Protein AF-0000000087154042 (afdb_homodimer)

pLDDT: mean 83.07, std 17.52, range [27.67, 98.69]

Sequence (482 aa):
MQEIETSDQTDLKTAEAASIRAGNRALSVMERIRNFILDGTVSAGERMNEVRLSKTLDVSRTPVRAALQALAGEGLLDYAPNRGFTVREFPLNVIVDAYEIRASLEGLAARFAAERGLSDSEREVIEKSLVAGDELLSRGEFADGDLLIYRGINGDFHDTLLAAARNRMLSEMIRICHHVPMSSSRNIVAFEHRDVRRRHDDHHRIYEAIMAREPWRAEAIMREHVSGVRASLLKSLKGRVMQEIETSDQTDLKTAEAASIRAGNRALSVMERIRNFILDGTVSAGERMNEVRLSKTLDVSRTPVRAALQALAGEGLLDYAPNRGFTVREFPLNVIVDAYEIRASLEGLAARFAAERGLSDSEREVIEKSLVAGDELLSRGEFADGDLLIYRGINGDFHDTLLAAARNRMLSEMIRICHHVPMSSSRNIVAFEHRDVRRRHDDHHRIYEAIMAREPWRAEAIMREHVSGVRASLLKSLKGRV

Foldseek 3Di:
DPPPPPPVVVVVVVVVVCCVVCVCPPPQLLRVVLCCQQQCVPPAFHADDLVVSCVVSVHDSVSNLVSQVVLVVLVQWDQDDPRGTGGHDDDLVRLLVLLLVLLQLLLLLLLLLLQQDADPVLVVQQVVLLVVLCVLLVVVFHDVCSLVVNLVSQCSNSVSSNVSSVDPVSVVSSVSSCSPRPRNSSNPDPDGSVLSVVLSVLSVQLVVCSVVSPSNSNSVSSSVSSVSSSVVVVVVVVVVD/DPPPPPPVVVVVVVVVVVCVVCVCPPPQLLRVVLCCQQQCVPPAFHADDLVVSCVVSVHDSVSNLVSQVVLVVLVQWDQDDPRGTGGHDDDLVRLLVLLLVLLQLLLLLLLLLLQQDADPVLVVQQVVLLVVLCVLLVVVFHDVCSLVVNLVSQCSNSVSSNVSSVDPVSVVSSVSSCSPRNRNSSNPDPDGSVLSVVLSVLSVQLVVCSVVSPSNSNSVSSSVSSVSVSVVVVVVVVVVD

Nearest PDB structures (foldseek):
  6za7-assembly1_A  TM=6.684E-01  e=8.882E-12  Agrobacterium fabrum str. C58
  7xp1-assembly1_A-2  TM=7.144E-01  e=2.246E-09  Pseudomonas aeruginosa PAO1
  7u5q-assembly2_B  TM=7.764E-01  e=9.062E-09  Brucella melitensis ATCC 23457
  2hs5-assembly1_A  TM=7.545E-01  e=5.680E-07  Rhodococcus jostii RHA1
  6ep3-assembly1_A  TM=6.222E-01  e=6.530E-07  Listeria monocytogenes EGD-e

InterPro domains:
  IPR000524 Transcription regulator HTH, GntR [PF00392] (28-87)
  IPR000524 Transcription regulator HTH, GntR [PS50949] (23-90)
  IPR000524 Transcription regulator HTH, GntR [SM00345] (29-87)
  IPR000524 Transcription regulator HTH, GntR [cd07377] (29-88)
  IPR008920 Transcription regulator FadR/GntR, C-terminal [G3DSA:1.20.120.530] (96-235)
  IPR008920 Transcription regulator FadR/GntR, C-terminal [SSF48008] (95-236)
  IPR011711 GntR, C-terminal [PF07729] (97-227)
  IPR011711 GntR, C-terminal [SM00895] (97-228)
  IPR036388 Winged helix-like DNA-binding domain superfamily [G3DSA:1.10.10.10] (25-89)
  IPR036390 Winged helix DNA-binding domain superfamily [SSF46785] (23-115)

Radius of gyration: 26.77 Å; Cα contacts (8 Å, |Δi|>4): 578; chains: 2; bounding box: 76×92×62 Å

Structure (mmCIF, N/CA/C/O backbone):
data_AF-0000000087154042-model_v1
#
loop_
_entity.id
_entity.type
_entity.pdbx_description
1 polymer 'HTH-type transcriptional regulator LutR'
#
loop_
_atom_site.group_PDB
_atom_site.id
_atom_site.type_symbol
_atom_site.label_atom_id
_atom_site.label_alt_id
_atom_site.label_comp_id
_atom_site.label_asym_id
_atom_site.label_entity_id
_atom_site.label_seq_id
_atom_site.pdbx_PDB_ins_code
_atom_site.Cartn_x
_atom_site.Cartn_y
_atom_site.Cartn_z
_atom_site.occupancy
_atom_site.B_iso_or_equiv
_atom_site.auth_seq_id
_atom_site.auth_comp_id
_atom_site.auth_asym_id
_atom_site.auth_atom_id
_atom_site.pdbx_PDB_model_num
ATOM 1 N N . MET A 1 1 ? 38.75 49.562 12.086 1 27.89 1 MET A N 1
ATOM 2 C CA . MET A 1 1 ? 38.594 48.719 10.914 1 27.89 1 MET A CA 1
ATOM 3 C C . MET A 1 1 ? 37.5 47.688 11.133 1 27.89 1 MET A C 1
ATOM 5 O O . MET A 1 1 ? 37.406 46.719 10.352 1 27.89 1 MET A O 1
ATOM 9 N N . GLN A 1 2 ? 36.781 47.656 12.234 1 31.56 2 GLN A N 1
ATOM 10 C CA . GLN A 1 2 ? 35.969 46.625 12.898 1 31.56 2 GLN A CA 1
ATOM 11 C C . GLN A 1 2 ? 34.562 46.531 12.312 1 31.56 2 GLN A C 1
ATOM 13 O O . GLN A 1 2 ? 33.812 45.625 12.648 1 31.56 2 GLN A O 1
ATOM 18 N N . GLU A 1 3 ? 34.062 47.562 11.68 1 33.47 3 GLU A N 1
ATOM 19 C CA . GLU A 1 3 ? 32.625 47.75 11.562 1 33.47 3 GLU A CA 1
ATOM 20 C C . GLU A 1 3 ? 32.062 46.969 10.359 1 33.47 3 GLU A C 1
ATOM 22 O O . GLU A 1 3 ? 30.875 47.094 10.055 1 33.47 3 GLU A O 1
ATOM 27 N N . ILE A 1 4 ? 32.969 46.469 9.422 1 43.5 4 ILE A N 1
ATOM 28 C CA . ILE A 1 4 ? 32.406 46.062 8.133 1 43.5 4 ILE A CA 1
ATOM 29 C C . ILE A 1 4 ? 31.75 44.719 8.258 1 43.5 4 ILE A C 1
ATOM 31 O O . ILE A 1 4 ? 31.094 44.25 7.312 1 43.5 4 ILE A O 1
ATOM 35 N N . GLU A 1 5 ? 32.062 43.969 9.312 1 44.28 5 GLU A N 1
ATOM 36 C CA . GLU A 1 5 ? 31.688 42.562 9.258 1 44.28 5 GLU A CA 1
ATOM 37 C C . GLU A 1 5 ? 30.203 42.375 9.555 1 44.28 5 GLU A C 1
ATOM 39 O O . GLU A 1 5 ? 29.641 41.312 9.266 1 44.28 5 GLU A O 1
ATOM 44 N N . THR A 1 6 ? 29.5 43.406 10.156 1 48.31 6 THR A N 1
ATOM 45 C CA . THR A 1 6 ? 28.172 43.125 10.672 1 48.31 6 THR A CA 1
ATOM 46 C C . THR A 1 6 ? 27.125 43.219 9.562 1 48.31 6 THR A C 1
ATOM 48 O O . THR A 1 6 ? 26.062 42.594 9.656 1 48.31 6 THR A O 1
ATOM 51 N N . SER A 1 7 ? 27.484 43.906 8.406 1 53.09 7 SER A N 1
ATOM 52 C CA . SER A 1 7 ? 26.422 44.188 7.453 1 53.09 7 SER A CA 1
ATOM 53 C C . SER A 1 7 ? 26.156 43 6.527 1 53.09 7 SER A C 1
ATOM 55 O O . SER A 1 7 ? 25.016 42.781 6.117 1 53.09 7 SER A O 1
ATOM 57 N N . ASP A 1 8 ? 27.234 42.156 6.301 1 51.88 8 ASP A N 1
ATOM 58 C CA . ASP A 1 8 ? 27.078 41.062 5.332 1 51.88 8 ASP A CA 1
ATOM 59 C C . ASP A 1 8 ? 26.281 39.906 5.926 1 51.88 8 ASP A C 1
ATOM 61 O O . ASP A 1 8 ? 25.516 39.25 5.215 1 51.88 8 ASP A O 1
ATOM 65 N N . GLN A 1 9 ? 26.312 39.781 7.273 1 50.25 9 GLN A N 1
ATOM 66 C CA . GLN A 1 9 ? 25.547 38.688 7.844 1 50.25 9 GLN A CA 1
ATOM 67 C C . GLN A 1 9 ? 24.047 38.969 7.844 1 50.25 9 GLN A C 1
ATOM 69 O O . GLN A 1 9 ? 23.234 38.062 7.812 1 50.25 9 GLN A O 1
ATOM 74 N N . THR A 1 10 ? 23.703 40.281 7.91 1 50.56 10 THR A N 1
ATOM 75 C CA . THR A 1 10 ? 22.281 40.594 7.902 1 50.56 10 THR A CA 1
ATOM 76 C C . THR A 1 10 ? 21.688 40.375 6.516 1 50.56 10 THR A C 1
ATOM 78 O O . THR A 1 10 ? 20.578 39.875 6.387 1 50.56 10 THR A O 1
ATOM 81 N N . ASP A 1 11 ? 22.438 40.688 5.457 1 51.62 11 ASP A N 1
ATOM 82 C CA . ASP A 1 11 ? 21.906 40.5 4.113 1 51.62 11 ASP A CA 1
ATOM 83 C C . ASP A 1 11 ? 21.812 39 3.775 1 51.62 11 ASP A C 1
ATOM 85 O O . ASP A 1 11 ? 20.875 38.594 3.074 1 51.62 11 ASP A O 1
ATOM 89 N N . LEU A 1 12 ? 22.703 38.219 4.254 1 49 12 LEU A N 1
ATOM 90 C CA . LEU A 1 12 ? 22.578 36.781 4.012 1 49 12 LEU A CA 1
ATOM 91 C C . LEU A 1 12 ? 21.422 36.219 4.801 1 49 12 LEU A C 1
ATOM 93 O O . LEU A 1 12 ? 20.719 35.312 4.312 1 49 12 LEU A O 1
ATOM 97 N N . LYS A 1 13 ? 21.25 36.656 6.039 1 48.69 13 LYS A N 1
ATOM 98 C CA . LYS A 1 13 ? 20.109 36.125 6.766 1 48.69 13 LYS A CA 1
ATOM 99 C C . LYS A 1 13 ? 18.797 36.531 6.098 1 48.69 13 LYS A C 1
ATOM 101 O O . LYS A 1 13 ? 17.828 35.781 6.09 1 48.69 13 LYS A O 1
ATOM 106 N N . THR A 1 14 ? 18.766 37.719 5.547 1 48.56 14 THR A N 1
ATOM 107 C CA . THR A 1 14 ? 17.562 38.094 4.797 1 48.56 14 THR A CA 1
ATOM 108 C C . THR A 1 14 ? 17.5 37.344 3.471 1 48.56 14 THR A C 1
ATOM 110 O O . THR A 1 14 ? 16.422 36.938 3.037 1 48.56 14 THR A O 1
ATOM 113 N N . ALA A 1 15 ? 18.641 37.094 2.893 1 52.19 15 ALA A N 1
ATOM 114 C CA . ALA A 1 15 ? 18.594 36.281 1.681 1 52.19 15 ALA A CA 1
ATOM 115 C C . ALA A 1 15 ? 18.281 34.844 2.008 1 52.19 15 ALA A C 1
ATOM 117 O O . ALA A 1 15 ? 17.562 34.156 1.255 1 52.19 15 ALA A O 1
ATOM 118 N N . GLU A 1 16 ? 18.875 34.219 3.008 1 43.19 16 GLU A N 1
ATOM 119 C CA . GLU A 1 16 ? 18.5 32.875 3.451 1 43.19 16 GLU A CA 1
ATOM 120 C C . GLU A 1 16 ? 17.062 32.812 3.939 1 43.19 16 GLU A C 1
ATOM 122 O O . GLU A 1 16 ? 16.328 31.875 3.66 1 43.19 16 GLU A O 1
ATOM 127 N N . ALA A 1 17 ? 16.578 33.781 4.742 1 44.16 17 ALA A N 1
ATOM 128 C CA . ALA A 1 17 ? 15.156 33.875 5.066 1 44.16 17 ALA A CA 1
ATOM 129 C C . ALA A 1 17 ? 14.32 34.125 3.812 1 44.16 17 ALA A C 1
ATOM 131 O O . ALA A 1 17 ? 13.211 33.594 3.688 1 44.16 17 ALA A O 1
ATOM 132 N N . ALA A 1 18 ? 14.742 34.906 2.961 1 44.78 18 ALA A N 1
ATOM 133 C CA . ALA A 1 18 ? 14.078 35.062 1.668 1 44.78 18 ALA A CA 1
ATOM 134 C C . ALA A 1 18 ? 14.211 33.812 0.831 1 44.78 18 ALA A C 1
ATOM 136 O O . ALA A 1 18 ? 13.281 33.438 0.111 1 44.78 18 ALA A O 1
ATOM 137 N N . SER A 1 19 ? 15.328 33.062 0.816 1 42.69 19 SER A N 1
ATOM 138 C CA . SER A 1 19 ? 15.461 31.75 0.172 1 42.69 19 SER A CA 1
ATOM 139 C C . SER A 1 19 ? 14.664 30.688 0.91 1 42.69 19 SER A C 1
ATOM 141 O O . SER A 1 19 ? 14.086 29.797 0.285 1 42.69 19 SER A O 1
ATOM 143 N N . ILE A 1 20 ? 14.703 30.547 2.236 1 38.88 20 ILE A N 1
ATOM 144 C CA . ILE A 1 20 ? 13.797 29.703 3.002 1 38.88 20 ILE A CA 1
ATOM 145 C C . ILE A 1 20 ? 12.352 30.172 2.791 1 38.88 20 ILE A C 1
ATOM 147 O O . ILE A 1 20 ? 11.453 29.344 2.602 1 38.88 20 ILE A O 1
ATOM 151 N N . ARG A 1 21 ? 11.984 31.422 2.994 1 38.62 21 ARG A N 1
ATOM 152 C CA . ARG A 1 21 ? 10.695 31.938 2.555 1 38.62 21 ARG A CA 1
ATOM 153 C C . ARG A 1 21 ? 10.508 31.734 1.054 1 38.62 21 ARG A C 1
ATOM 155 O O . ARG A 1 21 ? 9.391 31.531 0.582 1 38.62 21 ARG A O 1
ATOM 162 N N . ALA A 1 22 ? 11.422 32.062 0.201 1 39.22 22 ALA A N 1
ATOM 163 C CA . ALA A 1 22 ? 11.406 31.812 -1.235 1 39.22 22 ALA A CA 1
ATOM 164 C C . ALA A 1 22 ? 11.516 30.312 -1.522 1 39.22 22 ALA A C 1
ATOM 166 O O . ALA A 1 22 ? 10.953 29.828 -2.504 1 39.22 22 ALA A O 1
ATOM 167 N N . GLY A 1 23 ? 12.344 29.562 -0.957 1 36.25 23 GLY A N 1
ATOM 168 C CA . GLY A 1 23 ? 12.336 28.109 -0.933 1 36.25 23 GLY A CA 1
ATOM 169 C C . GLY A 1 23 ? 11.031 27.531 -0.427 1 36.25 23 GLY A C 1
ATOM 170 O O . GLY A 1 23 ? 10.891 26.312 -0.297 1 36.25 23 GLY A O 1
ATOM 171 N N . ASN A 1 24 ? 10.422 28.031 0.708 1 40.06 24 ASN A N 1
ATOM 172 C CA . ASN A 1 24 ? 8.984 27.812 0.82 1 40.06 24 ASN A CA 1
ATOM 173 C C . ASN A 1 24 ? 8.297 27.906 -0.538 1 40.06 24 ASN A C 1
ATOM 175 O O . ASN A 1 24 ? 7.863 29 -0.943 1 40.06 24 ASN A O 1
ATOM 179 N N . ARG A 1 25 ? 9.031 27.703 -1.529 1 42.47 25 ARG A N 1
ATOM 180 C CA . ARG A 1 25 ? 8.586 27.594 -2.914 1 42.47 25 ARG A CA 1
ATOM 181 C C . ARG A 1 25 ? 7.07 27.453 -2.994 1 42.47 25 ARG A C 1
ATOM 183 O O . ARG A 1 25 ? 6.461 26.719 -2.213 1 42.47 25 ARG A O 1
ATOM 190 N N . ALA A 1 26 ? 6.367 28.375 -3.539 1 46.97 26 ALA A N 1
ATOM 191 C CA . ALA A 1 26 ? 4.98 28.5 -3.986 1 46.97 26 ALA A CA 1
ATOM 192 C C . ALA A 1 26 ? 4.367 27.125 -4.238 1 46.97 26 ALA A C 1
ATOM 194 O O . ALA A 1 26 ? 4.848 26.359 -5.086 1 46.97 26 ALA A O 1
ATOM 195 N N . LEU A 1 27 ? 3.994 26.625 -3.17 1 59.47 27 LEU A N 1
ATOM 196 C CA . LEU A 1 27 ? 3.207 25.438 -3.506 1 59.47 27 LEU A CA 1
ATOM 197 C C . LEU A 1 27 ? 2.557 25.594 -4.879 1 59.47 27 LEU A C 1
ATOM 199 O O . LEU A 1 27 ? 1.996 26.641 -5.188 1 59.47 27 LEU A O 1
ATOM 203 N N . SER A 1 28 ? 2.926 24.688 -5.695 1 81.19 28 SER A N 1
ATOM 204 C CA . SER A 1 28 ? 2.236 24.703 -6.984 1 81.19 28 SER A CA 1
ATOM 205 C C . SER A 1 28 ? 0.737 24.922 -6.805 1 81.19 28 SER A C 1
ATOM 207 O O . SER A 1 28 ? 0.202 24.719 -5.711 1 81.19 28 SER A O 1
ATOM 209 N N . VAL A 1 29 ? 0.235 25.75 -7.57 1 91 29 VAL A N 1
ATOM 210 C CA . VAL A 1 29 ? -1.212 25.922 -7.621 1 91 29 VAL A CA 1
ATOM 211 C C . VAL A 1 29 ? -1.905 24.609 -7.258 1 91 29 VAL A C 1
ATOM 213 O O . VAL A 1 29 ? -2.855 24.594 -6.473 1 91 29 VAL A O 1
ATOM 216 N N . MET A 1 30 ? -1.257 23.547 -7.676 1 89.12 30 MET A N 1
ATOM 217 C CA . MET A 1 30 ? -1.834 22.234 -7.41 1 89.12 30 MET A CA 1
ATOM 218 C C . MET A 1 30 ? -1.773 21.906 -5.926 1 89.12 30 MET A C 1
ATOM 220 O O . MET A 1 30 ? -2.76 21.438 -5.348 1 89.12 30 MET A O 1
ATOM 224 N N . GLU A 1 31 ? -0.696 22.219 -5.375 1 83.06 31 GLU A N 1
ATOM 225 C CA . GLU A 1 31 ? -0.522 21.891 -3.963 1 83.06 31 GLU A CA 1
ATOM 226 C C . GLU A 1 31 ? -1.425 22.734 -3.08 1 83.06 31 GLU A C 1
ATOM 228 O O . GLU A 1 31 ? -1.959 22.266 -2.078 1 83.06 31 GLU A O 1
ATOM 233 N N . ARG A 1 32 ? -1.558 23.922 -3.395 1 85.56 32 ARG A N 1
ATOM 234 C CA . ARG A 1 32 ? -2.426 24.797 -2.619 1 85.56 32 ARG A CA 1
ATOM 235 C C . ARG A 1 32 ? -3.879 24.328 -2.695 1 85.56 32 ARG A C 1
ATOM 237 O O . ARG A 1 32 ? -4.566 24.266 -1.674 1 85.56 32 ARG A O 1
ATOM 244 N N . ILE A 1 33 ? -4.359 24 -3.877 1 89.31 33 ILE A N 1
ATOM 245 C CA . ILE A 1 33 ? -5.727 23.531 -4.047 1 89.31 33 ILE A CA 1
ATOM 246 C C . ILE A 1 33 ? -5.906 22.203 -3.32 1 89.31 33 ILE A C 1
ATOM 248 O O . ILE A 1 33 ? -6.93 21.969 -2.67 1 89.31 33 ILE A O 1
ATOM 252 N N . ARG A 1 34 ? -4.887 21.391 -3.416 1 82.75 34 ARG A N 1
ATOM 253 C CA . ARG A 1 34 ? -4.91 20.125 -2.682 1 82.75 34 ARG A CA 1
ATOM 254 C C . ARG A 1 34 ? -5.121 20.375 -1.191 1 82.75 34 ARG A C 1
ATOM 256 O O . ARG A 1 34 ? -5.945 19.703 -0.562 1 82.75 34 ARG A O 1
ATOM 263 N N . ASN A 1 35 ? -4.438 21.312 -0.698 1 76.62 35 ASN A N 1
ATOM 264 C CA . ASN A 1 35 ? -4.523 21.609 0.728 1 76.62 35 ASN A CA 1
ATOM 265 C C . ASN A 1 35 ? -5.906 22.125 1.111 1 76.62 35 ASN A C 1
ATOM 267 O O . ASN A 1 35 ? -6.422 21.797 2.182 1 76.62 35 ASN A O 1
ATOM 271 N N . PHE A 1 36 ? -6.527 22.906 0.234 1 79.38 36 PHE A N 1
ATOM 272 C CA . PHE A 1 36 ? -7.883 23.375 0.485 1 79.38 36 PHE A CA 1
ATOM 273 C C . PHE A 1 36 ? -8.844 22.203 0.647 1 79.38 36 PHE A C 1
ATOM 275 O O . PHE A 1 36 ? -9.75 22.25 1.477 1 79.38 36 PHE A O 1
ATOM 282 N N . ILE A 1 37 ? -8.609 21.219 -0.112 1 80.19 37 ILE A N 1
ATOM 283 C CA . ILE A 1 37 ? -9.484 20.047 -0.12 1 80.19 37 ILE A CA 1
ATOM 284 C C . ILE A 1 37 ? -9.211 19.188 1.109 1 80.19 37 ILE A C 1
ATOM 286 O O . ILE A 1 37 ? -10.133 18.828 1.845 1 80.19 37 ILE A O 1
ATOM 290 N N . LEU A 1 38 ? -7.945 18.938 1.337 1 73.62 38 LEU A N 1
ATOM 291 C CA . LEU A 1 38 ? -7.547 17.984 2.357 1 73.62 38 LEU A CA 1
ATOM 292 C C . LEU A 1 38 ? -7.785 18.547 3.756 1 73.62 38 LEU A C 1
ATOM 294 O O . LEU A 1 38 ? -8.047 17.781 4.695 1 73.62 38 LEU A O 1
ATOM 298 N N . ASP A 1 39 ? -7.719 19.859 3.863 1 67.62 39 ASP A N 1
ATOM 299 C CA . ASP A 1 39 ? -7.902 20.453 5.184 1 67.62 39 ASP A CA 1
ATOM 300 C C . ASP A 1 39 ? -9.359 20.812 5.422 1 67.62 39 ASP A C 1
ATOM 302 O O . ASP A 1 39 ? -9.711 21.344 6.48 1 67.62 39 ASP A O 1
ATOM 306 N N . GLY A 1 40 ? -10.172 20.609 4.48 1 71.44 40 GLY A N 1
ATOM 307 C CA . GLY A 1 40 ? -11.602 20.797 4.637 1 71.44 40 GLY A CA 1
ATOM 308 C C . GLY A 1 40 ? -12.055 22.203 4.332 1 71.44 40 GLY A C 1
ATOM 309 O O . GLY A 1 40 ? -13.219 22.547 4.555 1 71.44 40 GLY A O 1
ATOM 310 N N . THR A 1 41 ? -11.156 23.031 3.951 1 74.94 41 THR A N 1
ATOM 311 C CA . THR A 1 41 ? -11.547 24.375 3.539 1 74.94 41 THR A CA 1
ATOM 312 C C . THR A 1 41 ? -12.625 24.328 2.465 1 74.94 41 THR A C 1
ATOM 314 O O . THR A 1 41 ? -13.547 25.141 2.463 1 74.94 41 THR A O 1
ATOM 317 N N . VAL A 1 42 ? -12.484 23.422 1.547 1 81 42 VAL A N 1
ATOM 318 C CA . VAL A 1 42 ? -13.539 23.078 0.605 1 81 42 VAL A CA 1
ATOM 319 C C . VAL A 1 42 ? -14.172 21.734 0.994 1 81 42 VAL A C 1
ATOM 321 O O . VAL A 1 42 ? -13.461 20.75 1.17 1 81 42 VAL A O 1
ATOM 324 N N . SER A 1 43 ? -15.461 21.703 1.127 1 80.44 43 SER A N 1
ATOM 325 C CA . SER A 1 43 ? -16.141 20.531 1.658 1 80.44 43 SER A CA 1
ATOM 326 C C . SER A 1 43 ? -16.297 19.453 0.592 1 80.44 43 SER A C 1
ATOM 328 O O . SER A 1 43 ? -16.312 19.75 -0.604 1 80.44 43 SER A O 1
ATOM 330 N N . ALA A 1 44 ? -16.5 18.266 1.124 1 81.56 44 ALA A N 1
ATOM 331 C CA . ALA A 1 44 ? -16.859 17.172 0.217 1 81.56 44 ALA A CA 1
ATOM 332 C C . ALA A 1 44 ? -18.156 17.484 -0.542 1 81.56 44 ALA A C 1
ATOM 334 O O . ALA A 1 44 ? -19.094 18.031 0.033 1 81.56 44 ALA A O 1
ATOM 335 N N . GLY A 1 45 ? -18.109 17.281 -1.773 1 87.19 45 GLY A N 1
ATOM 336 C CA . GLY A 1 45 ? -19.281 17.531 -2.6 1 87.19 45 GLY A CA 1
ATOM 337 C C . GLY A 1 45 ? -19.344 18.953 -3.129 1 87.19 45 GLY A C 1
ATOM 338 O O . GLY A 1 45 ? -20.188 19.25 -3.979 1 87.19 45 GLY A O 1
ATOM 339 N N . GLU A 1 46 ? -18.469 19.797 -2.668 1 90.38 46 GLU A N 1
ATOM 340 C CA . GLU A 1 46 ? -18.5 21.203 -3.08 1 90.38 46 GLU A CA 1
ATOM 341 C C . GLU A 1 46 ? -17.875 21.375 -4.461 1 90.38 46 GLU A C 1
ATOM 343 O O . GLU A 1 46 ? -16.859 20.75 -4.777 1 90.38 46 GLU A O 1
ATOM 348 N N . ARG A 1 47 ? -18.438 22.266 -5.219 1 94 47 ARG A N 1
ATOM 349 C CA . ARG A 1 47 ? -17.938 22.578 -6.551 1 94 47 ARG A CA 1
ATOM 350 C C . ARG A 1 47 ? -16.688 23.469 -6.465 1 94 47 ARG A C 1
ATOM 352 O O . ARG A 1 47 ? -16.641 24.391 -5.645 1 94 47 ARG A O 1
ATOM 359 N N . MET A 1 48 ? -15.742 23.094 -7.332 1 94.69 48 MET A N 1
ATOM 360 C CA . MET A 1 48 ? -14.531 23.891 -7.453 1 94.69 48 MET A CA 1
ATOM 361 C C . MET A 1 48 ? -14.664 24.922 -8.562 1 94.69 48 MET A C 1
ATOM 363 O O . MET A 1 48 ? -14.484 24.609 -9.742 1 94.69 48 MET A O 1
ATOM 367 N N . ASN A 1 49 ? -14.914 26.141 -8.172 1 93.94 49 ASN A N 1
ATOM 368 C CA . ASN A 1 49 ? -15.102 27.203 -9.148 1 93.94 49 ASN A CA 1
ATOM 369 C C . ASN A 1 49 ? -13.766 27.766 -9.625 1 93.94 49 ASN A C 1
ATOM 371 O O . ASN A 1 49 ? -13.039 28.406 -8.859 1 93.94 49 ASN A O 1
ATOM 375 N N . GLU A 1 50 ? -13.508 27.594 -10.867 1 93.69 50 GLU A N 1
ATOM 376 C CA . GLU A 1 50 ? -12.227 28 -11.438 1 93.69 50 GLU A CA 1
ATOM 377 C C . GLU A 1 50 ? -12 29.5 -11.297 1 93.69 50 GLU A C 1
ATOM 379 O O . GLU A 1 50 ? -10.898 29.938 -10.977 1 93.69 50 GLU A O 1
ATOM 384 N N . VAL A 1 51 ? -13.047 30.281 -11.5 1 93.69 51 VAL A N 1
ATOM 385 C CA . VAL A 1 51 ? -12.961 31.734 -11.445 1 93.69 51 VAL A CA 1
ATOM 386 C C . VAL A 1 51 ? -12.633 32.188 -10.023 1 93.69 51 VAL A C 1
ATOM 388 O O . VAL A 1 51 ? -11.727 32.969 -9.805 1 93.69 51 VAL A O 1
ATOM 391 N N . ARG A 1 52 ? -13.32 31.625 -9.133 1 94.25 52 ARG A N 1
ATOM 392 C CA . ARG A 1 52 ? -13.109 31.969 -7.727 1 94.25 52 ARG A CA 1
ATOM 393 C C . ARG A 1 52 ? -11.703 31.562 -7.281 1 94.25 52 ARG A C 1
ATOM 395 O O . ARG A 1 52 ? -11.031 32.312 -6.582 1 94.25 52 ARG A O 1
ATOM 402 N N . LEU A 1 53 ? -11.281 30.391 -7.652 1 94.81 53 LEU A N 1
ATOM 403 C CA . LEU A 1 53 ? -9.961 29.891 -7.27 1 94.81 53 LEU A CA 1
ATOM 404 C C . LEU A 1 53 ? -8.867 30.75 -7.883 1 94.81 53 LEU A C 1
ATOM 406 O O . LEU A 1 53 ? -7.852 31.031 -7.234 1 94.81 53 LEU A O 1
ATOM 410 N N . SER A 1 54 ? -9.078 31.109 -9.133 1 94.62 54 SER A N 1
ATOM 411 C CA . SER A 1 54 ? -8.125 31.984 -9.805 1 94.62 54 SER A CA 1
ATOM 412 C C . SER A 1 54 ? -7.941 33.281 -9.039 1 94.62 54 SER A C 1
ATOM 414 O O . SER A 1 54 ? -6.816 33.75 -8.852 1 94.62 54 SER A O 1
ATOM 416 N N . LYS A 1 55 ? -8.953 33.875 -8.562 1 94.44 55 LYS A N 1
ATOM 417 C CA . LYS A 1 55 ? -8.93 35.125 -7.805 1 94.44 55 LYS A CA 1
ATOM 418 C C . LYS A 1 55 ? -8.266 34.938 -6.445 1 94.44 55 LYS A C 1
ATOM 420 O O . LYS A 1 55 ? -7.379 35.688 -6.062 1 94.44 55 LYS A O 1
ATOM 425 N N . THR A 1 56 ? -8.672 33.875 -5.84 1 91.81 56 THR A N 1
ATOM 426 C CA . THR A 1 56 ? -8.18 33.594 -4.496 1 91.81 56 THR A CA 1
ATOM 427 C C . THR A 1 56 ? -6.676 33.312 -4.516 1 91.81 56 THR A C 1
ATOM 429 O O . THR A 1 56 ? -5.957 33.719 -3.6 1 91.81 56 THR A O 1
ATOM 432 N N . LEU A 1 57 ? -6.238 32.688 -5.551 1 93 57 LEU A N 1
ATOM 433 C CA . LEU A 1 57 ? -4.844 32.281 -5.613 1 93 57 LEU A CA 1
ATOM 434 C C . LEU A 1 57 ? -4.008 33.25 -6.414 1 93 57 LEU A C 1
ATOM 436 O O . LEU A 1 57 ? -2.789 33.125 -6.52 1 93 57 LEU A O 1
ATOM 440 N N . ASP A 1 58 ? -4.594 34.219 -6.938 1 93.88 58 ASP A N 1
ATOM 441 C CA . ASP A 1 58 ? -3.957 35.281 -7.707 1 93.88 58 ASP A CA 1
ATOM 442 C C . ASP A 1 58 ? -3.145 34.719 -8.867 1 93.88 58 ASP A C 1
ATOM 444 O O . ASP A 1 58 ? -1.959 35 -9.008 1 93.88 58 ASP A O 1
ATOM 448 N N . VAL A 1 59 ? -3.764 33.812 -9.562 1 93.88 59 VAL A N 1
ATOM 449 C CA . VAL A 1 59 ? -3.191 33.219 -10.773 1 93.88 59 VAL A CA 1
ATOM 450 C C . VAL A 1 59 ? -4.246 33.188 -11.875 1 93.88 59 VAL A C 1
ATOM 452 O O . VAL A 1 59 ? -5.43 33.406 -11.617 1 93.88 59 VAL A O 1
ATOM 455 N N . SER A 1 60 ? -3.705 32.906 -13.086 1 93 60 SER A N 1
ATOM 456 C CA . SER A 1 60 ? -4.641 32.781 -14.203 1 93 60 SER A CA 1
ATOM 457 C C . SER A 1 60 ? -5.422 31.484 -14.125 1 93 60 SER A C 1
ATOM 459 O O . SER A 1 60 ? -5.117 30.625 -13.305 1 93 60 SER A O 1
ATOM 461 N N . ARG A 1 61 ? -6.469 31.391 -15.016 1 93.19 61 ARG A N 1
ATOM 462 C CA . ARG A 1 61 ? -7.32 30.203 -15.023 1 93.19 61 ARG A CA 1
ATOM 463 C C . ARG A 1 61 ? -6.578 29 -15.594 1 93.19 61 ARG A C 1
ATOM 465 O O . ARG A 1 61 ? -6.891 27.859 -15.25 1 93.19 61 ARG A O 1
ATOM 472 N N . THR A 1 62 ? -5.629 29.219 -16.312 1 92.94 62 THR A N 1
ATOM 473 C CA . THR A 1 62 ? -4.918 28.141 -16.984 1 92.94 62 THR A CA 1
ATOM 474 C C . THR A 1 62 ? -4.238 27.234 -15.969 1 92.94 62 THR A C 1
ATOM 476 O O . THR A 1 62 ? -4.48 26.016 -15.961 1 92.94 62 THR A O 1
ATOM 479 N N . PRO A 1 63 ? -3.365 27.75 -15.133 1 94.44 63 PRO A N 1
ATOM 480 C CA . PRO A 1 63 ? -2.744 26.875 -14.141 1 94.44 63 PRO A CA 1
ATOM 481 C C . PRO A 1 63 ? -3.758 26.266 -13.172 1 94.44 63 PRO A C 1
ATOM 483 O O . PRO A 1 63 ? -3.549 25.156 -12.672 1 94.44 63 PRO A O 1
ATOM 486 N N . VAL A 1 64 ? -4.855 26.938 -12.906 1 95.19 64 VAL A N 1
ATOM 487 C CA . VAL A 1 64 ? -5.906 26.406 -12.031 1 95.19 64 VAL A CA 1
ATOM 488 C C . VAL A 1 64 ? -6.559 25.188 -12.68 1 95.19 64 VAL A C 1
ATOM 490 O O . VAL A 1 64 ? -6.707 24.141 -12.039 1 95.19 64 VAL A O 1
ATOM 493 N N . ARG A 1 65 ? -6.863 25.328 -13.914 1 92.44 65 ARG A N 1
ATOM 494 C CA . ARG A 1 65 ? -7.492 24.234 -14.641 1 92.44 65 ARG A CA 1
ATOM 495 C C . ARG A 1 65 ? -6.566 23.016 -14.703 1 92.44 65 ARG A C 1
ATOM 497 O O . ARG A 1 65 ? -7.008 21.891 -14.531 1 92.44 65 ARG A O 1
ATOM 504 N N . ALA A 1 66 ? -5.363 23.281 -14.93 1 93.56 66 ALA A N 1
ATOM 505 C CA . ALA A 1 66 ? -4.387 22.203 -14.961 1 93.56 66 ALA A CA 1
ATOM 506 C C . ALA A 1 66 ? -4.312 21.484 -13.617 1 93.56 66 ALA A C 1
ATOM 508 O O . ALA A 1 66 ? -4.266 20.25 -13.562 1 93.56 66 ALA A O 1
ATOM 509 N N . ALA A 1 67 ? -4.305 22.25 -12.609 1 93.81 67 ALA A N 1
ATOM 510 C CA . ALA A 1 67 ? -4.262 21.688 -11.258 1 93.81 67 ALA A CA 1
ATOM 511 C C . ALA A 1 67 ? -5.504 20.859 -10.969 1 93.81 67 ALA A C 1
ATOM 513 O O . ALA A 1 67 ? -5.402 19.75 -10.414 1 93.81 67 ALA A O 1
ATOM 514 N N . LEU A 1 68 ? -6.629 21.391 -11.375 1 94.56 68 LEU A N 1
ATOM 515 C CA . LEU A 1 68 ? -7.891 20.688 -11.125 1 94.56 68 LEU A CA 1
ATOM 516 C C . LEU A 1 68 ? -7.957 19.391 -11.906 1 94.56 68 LEU A C 1
ATOM 518 O O . LEU A 1 68 ? -8.43 18.375 -11.391 1 94.56 68 LEU A O 1
ATOM 522 N N . GLN A 1 69 ? -7.441 19.375 -13.031 1 91.94 69 GLN A N 1
ATOM 523 C CA . GLN A 1 69 ? -7.398 18.172 -13.852 1 91.94 69 GLN A CA 1
ATOM 524 C C . GLN A 1 69 ? -6.484 17.109 -13.234 1 91.94 69 GLN A C 1
ATOM 526 O O . GLN A 1 69 ? -6.832 15.938 -13.18 1 91.94 69 GLN A O 1
ATOM 531 N N . ALA A 1 70 ? -5.41 17.594 -12.789 1 88.06 70 ALA A N 1
ATOM 532 C CA . ALA A 1 70 ? -4.461 16.688 -12.156 1 88.06 70 ALA A CA 1
ATOM 533 C C . ALA A 1 70 ? -5.051 16.078 -10.891 1 88.06 70 ALA A C 1
ATOM 535 O O . ALA A 1 70 ? -4.93 14.867 -10.664 1 88.06 70 ALA A O 1
ATOM 536 N N . LEU A 1 71 ? -5.68 16.875 -10.148 1 87.88 71 LEU A N 1
ATOM 537 C CA . LEU A 1 71 ? -6.27 16.406 -8.891 1 87.88 71 LEU A CA 1
ATOM 538 C C . LEU A 1 71 ? -7.434 15.461 -9.156 1 87.88 71 LEU A C 1
ATOM 540 O O . LEU A 1 71 ? -7.688 14.547 -8.367 1 87.88 71 LEU A O 1
ATOM 544 N N . ALA A 1 72 ? -8.125 15.648 -10.281 1 88.38 72 ALA A N 1
ATOM 545 C CA . ALA A 1 72 ? -9.164 14.711 -10.703 1 88.38 72 ALA A CA 1
ATOM 546 C C . ALA A 1 72 ? -8.555 13.359 -11.07 1 88.38 72 ALA A C 1
ATOM 548 O O . ALA A 1 72 ? -9.094 12.312 -10.711 1 88.38 72 ALA A O 1
ATOM 549 N N . GLY A 1 73 ? -7.457 13.445 -11.695 1 80.56 73 GLY A N 1
ATOM 550 C CA . GLY A 1 73 ? -6.742 12.227 -12.031 1 80.56 73 GLY A CA 1
ATOM 551 C C . GLY A 1 73 ? -6.297 11.438 -10.812 1 80.56 73 GLY A C 1
ATOM 552 O O . GLY A 1 73 ? -6.215 10.211 -10.859 1 80.56 73 GLY A O 1
ATOM 553 N N . GLU A 1 74 ? -6.105 12.18 -9.797 1 75.38 74 GLU A N 1
ATOM 554 C CA . GLU A 1 74 ? -5.66 11.555 -8.562 1 75.38 74 GLU A CA 1
ATOM 555 C C . GLU A 1 74 ? -6.84 11.031 -7.746 1 75.38 74 GLU A C 1
ATOM 557 O O . GLU A 1 74 ? -6.652 10.352 -6.738 1 75.38 74 GLU A O 1
ATOM 562 N N . GLY A 1 75 ? -8.023 11.469 -8.172 1 79.62 75 GLY A N 1
ATOM 563 C CA . GLY A 1 75 ? -9.211 10.938 -7.512 1 79.62 75 GLY A CA 1
ATOM 564 C C . GLY A 1 75 ? -9.734 11.852 -6.418 1 79.62 75 GLY A C 1
ATOM 565 O O . GLY A 1 75 ? -10.656 11.484 -5.684 1 79.62 75 GLY A O 1
ATOM 566 N N . LEU A 1 76 ? -9.219 13.031 -6.246 1 82.5 76 LEU A N 1
ATOM 567 C CA . LEU A 1 76 ? -9.672 13.969 -5.227 1 82.5 76 LEU A CA 1
ATOM 568 C C . LEU A 1 76 ? -10.898 14.742 -5.703 1 82.5 76 LEU A C 1
ATOM 570 O O . LEU A 1 76 ? -11.695 15.211 -4.891 1 82.5 76 LEU A O 1
ATOM 574 N N . LEU A 1 77 ? -10.977 14.828 -7.074 1 89.25 77 LEU A N 1
ATOM 575 C CA . LEU A 1 77 ? -12.078 15.562 -7.684 1 89.25 77 LEU A CA 1
ATOM 576 C C . LEU A 1 77 ? -12.828 14.688 -8.68 1 89.25 77 LEU A C 1
ATOM 578 O O . LEU A 1 77 ? -12.242 13.773 -9.273 1 89.25 77 LEU A O 1
ATOM 582 N N . ASP A 1 78 ? -14.078 14.914 -8.75 1 90.19 78 ASP A N 1
ATOM 583 C CA . ASP A 1 78 ? -14.883 14.391 -9.852 1 90.19 78 ASP A CA 1
ATOM 584 C C . ASP A 1 78 ? -15.125 15.461 -10.914 1 90.19 78 ASP A C 1
ATOM 586 O O . ASP A 1 78 ? -15.359 16.625 -10.586 1 90.19 78 ASP A O 1
ATOM 590 N N . TYR A 1 79 ? -14.977 15.008 -12.156 1 93 79 TYR A N 1
ATOM 591 C CA . TYR A 1 79 ? -15.281 15.922 -13.25 1 93 79 TYR A CA 1
ATOM 592 C C . TYR A 1 79 ? -16.562 15.492 -13.969 1 93 79 TYR A C 1
ATOM 594 O O . TYR A 1 79 ? -16.75 14.312 -14.242 1 93 79 TYR A O 1
ATOM 602 N N . ALA A 1 80 ? -17.469 16.281 -14.195 1 92.31 80 ALA A N 1
ATOM 603 C CA . ALA A 1 80 ? -18.641 16.078 -15.039 1 92.31 80 ALA A CA 1
ATOM 604 C C . ALA A 1 80 ? -18.781 17.188 -16.062 1 92.31 80 ALA A C 1
ATOM 606 O O . ALA A 1 80 ? -18.609 18.375 -15.734 1 92.31 80 ALA A O 1
ATOM 607 N N . PRO A 1 81 ? -19.234 16.594 -17.203 1 85.38 81 PRO A N 1
ATOM 608 C CA . PRO A 1 81 ? -19.5 17.625 -18.203 1 85.38 81 PRO A CA 1
ATOM 609 C C . PRO A 1 81 ? -20.578 18.625 -17.766 1 85.38 81 PRO A C 1
ATOM 611 O O . PRO A 1 81 ? -21.547 18.234 -17.109 1 85.38 81 PRO A O 1
ATOM 614 N N . ASN A 1 82 ? -20.359 19.953 -17.797 1 86 82 ASN A N 1
ATOM 615 C CA . ASN A 1 82 ? -21.297 21.031 -17.5 1 86 82 ASN A CA 1
ATOM 616 C C . ASN A 1 82 ? -21.266 21.406 -16.016 1 86 82 ASN A C 1
ATOM 618 O O . ASN A 1 82 ? -21.844 22.422 -15.625 1 86 82 ASN A O 1
ATOM 622 N N . ARG A 1 83 ? -20.875 20.469 -15.172 1 87.62 83 ARG A N 1
ATOM 623 C CA . ARG A 1 83 ? -20.828 20.766 -13.742 1 87.62 83 ARG A CA 1
ATOM 624 C C . ARG A 1 83 ? -19.422 21.156 -13.305 1 87.62 83 ARG A C 1
ATOM 626 O O . ARG A 1 83 ? -19.25 21.812 -12.281 1 87.62 83 ARG A O 1
ATOM 633 N N . GLY A 1 84 ? -18.469 20.672 -14.133 1 93.88 84 GLY A N 1
ATOM 634 C CA . GLY A 1 84 ? -17.078 20.984 -13.781 1 93.88 84 GLY A CA 1
ATOM 635 C C . GLY A 1 84 ? -16.5 20.047 -12.75 1 93.88 84 GLY A C 1
ATOM 636 O O . GLY A 1 84 ? -16.766 18.844 -12.781 1 93.88 84 GLY A O 1
ATOM 637 N N . PHE A 1 85 ? -15.617 20.641 -11.844 1 95.44 85 PHE A N 1
ATOM 638 C CA . PHE A 1 85 ? -14.922 19.844 -10.844 1 95.44 85 PHE A CA 1
ATOM 639 C C . PHE A 1 85 ? -15.617 19.938 -9.492 1 95.44 85 PHE A C 1
ATOM 641 O O . PHE A 1 85 ? -16 21.031 -9.055 1 95.44 85 PHE A O 1
ATOM 648 N N . THR A 1 86 ? -15.859 18.766 -8.828 1 94 86 THR A N 1
ATOM 649 C CA . THR A 1 86 ? -16.422 18.688 -7.488 1 94 86 THR A CA 1
ATOM 650 C C . THR A 1 86 ? -15.547 17.844 -6.574 1 94 86 THR A C 1
ATOM 652 O O . THR A 1 86 ? -15 16.828 -7.004 1 94 86 THR A O 1
ATOM 655 N N . VAL A 1 87 ? -15.43 18.359 -5.348 1 89.5 87 VAL A N 1
ATOM 656 C CA . VAL A 1 87 ? -14.664 17.562 -4.391 1 89.5 87 VAL A CA 1
ATOM 657 C C . VAL A 1 87 ? -15.352 16.219 -4.152 1 89.5 87 VAL A C 1
ATOM 659 O O . VAL A 1 87 ? -16.547 16.188 -3.826 1 89.5 87 VAL A O 1
ATOM 662 N N . ARG A 1 88 ? -14.594 15.172 -4.281 1 86.75 88 ARG A N 1
ATOM 663 C CA . ARG A 1 88 ? -15.148 13.828 -4.141 1 86.75 88 ARG A CA 1
ATOM 664 C C . ARG A 1 88 ? -15.578 13.562 -2.701 1 86.75 88 ARG A C 1
ATOM 666 O O . ARG A 1 88 ? -14.883 13.945 -1.757 1 86.75 88 ARG A O 1
ATOM 673 N N . GLU A 1 89 ? -16.812 12.953 -2.557 1 82.88 89 GLU A N 1
ATOM 674 C CA . GLU A 1 89 ? -17.297 12.492 -1.26 1 82.88 89 GLU A CA 1
ATOM 675 C C . GLU A 1 89 ? -16.859 11.055 -0.991 1 82.88 89 GLU A C 1
ATOM 677 O O . GLU A 1 89 ? -17 10.18 -1.853 1 82.88 89 GLU A O 1
ATOM 682 N N . PHE A 1 90 ? -16.266 10.922 0.151 1 79.12 90 PHE A N 1
ATOM 683 C CA . PHE A 1 90 ? -15.867 9.57 0.538 1 79.12 90 PHE A CA 1
ATOM 684 C C . PHE A 1 90 ? -16.734 9.055 1.682 1 79.12 90 PHE A C 1
ATOM 686 O O . PHE A 1 90 ? -16.922 9.75 2.686 1 79.12 90 PHE A O 1
ATOM 693 N N . PRO A 1 91 ? -17.312 7.926 1.461 1 81.88 91 PRO A N 1
ATOM 694 C CA . PRO A 1 91 ? -18.016 7.305 2.584 1 81.88 91 PRO A CA 1
ATOM 695 C C . PRO A 1 91 ? -17.109 7.035 3.779 1 81.88 91 PRO A C 1
ATOM 697 O O . PRO A 1 91 ? -15.898 6.867 3.613 1 81.88 91 PRO A O 1
ATOM 700 N N . LEU A 1 92 ? -17.688 7.004 4.93 1 81.94 92 LEU A N 1
ATOM 701 C CA . LEU A 1 92 ? -16.938 6.836 6.176 1 81.94 92 LEU A CA 1
ATOM 702 C C . LEU A 1 92 ? -16.125 5.551 6.152 1 81.94 92 LEU A C 1
ATOM 704 O O . LEU A 1 92 ? -14.984 5.527 6.629 1 81.94 92 LEU A O 1
ATOM 708 N N . ASN A 1 93 ? -16.656 4.543 5.582 1 84.69 93 ASN A N 1
ATOM 709 C CA . ASN A 1 93 ? -15.953 3.27 5.551 1 84.69 93 ASN A CA 1
ATOM 710 C C . ASN A 1 93 ? -14.68 3.359 4.711 1 84.69 93 ASN A C 1
ATOM 712 O O . ASN A 1 93 ? -13.68 2.703 5.016 1 84.69 93 ASN A O 1
ATOM 716 N N . VAL A 1 94 ? -14.734 4.188 3.684 1 84.06 94 VAL A N 1
ATOM 717 C CA . VAL A 1 94 ? -13.562 4.371 2.83 1 84.06 94 VAL A CA 1
ATOM 718 C C . VAL A 1 94 ? -12.484 5.137 3.592 1 84.06 94 VAL A C 1
ATOM 720 O O . VAL A 1 94 ? -11.297 4.812 3.492 1 84.06 94 VAL A O 1
ATOM 723 N N . ILE A 1 95 ? -12.906 6.02 4.34 1 82.56 95 ILE A N 1
ATOM 724 C CA . ILE A 1 95 ? -11.977 6.805 5.145 1 82.56 95 ILE A CA 1
ATOM 725 C C . ILE A 1 95 ? -11.328 5.914 6.199 1 82.56 95 ILE A C 1
ATOM 727 O O . ILE A 1 95 ? -10.109 5.953 6.387 1 82.56 95 ILE A O 1
ATOM 731 N N . VAL A 1 96 ? -12.109 5.141 6.828 1 86.38 96 VAL A N 1
ATOM 732 C CA . VAL A 1 96 ? -11.625 4.246 7.871 1 86.38 96 VAL A CA 1
ATOM 733 C C . VAL A 1 96 ? -10.641 3.246 7.277 1 86.38 96 VAL A C 1
ATOM 735 O O . VAL A 1 96 ? -9.562 3.016 7.844 1 86.38 96 VAL A O 1
ATOM 738 N N . ASP A 1 97 ? -10.984 2.709 6.152 1 89.25 97 ASP A N 1
ATOM 739 C CA . ASP A 1 97 ? -10.117 1.753 5.48 1 89.25 97 ASP A CA 1
ATOM 740 C C . ASP A 1 97 ? -8.773 2.395 5.113 1 89.25 97 ASP A C 1
ATOM 742 O O . ASP A 1 97 ? -7.723 1.768 5.25 1 89.25 97 ASP A O 1
ATOM 746 N N . ALA A 1 98 ? -8.828 3.6 4.637 1 88.75 98 ALA A N 1
ATOM 747 C CA . ALA A 1 98 ? -7.609 4.309 4.258 1 88.75 98 ALA A CA 1
ATOM 748 C C . ALA A 1 98 ? -6.684 4.48 5.457 1 88.75 98 ALA A C 1
ATOM 750 O O . ALA A 1 98 ? -5.461 4.371 5.328 1 88.75 98 ALA A O 1
ATOM 751 N N . TYR A 1 99 ? -7.242 4.703 6.598 1 89.31 99 TYR A N 1
ATOM 752 C CA . TYR A 1 99 ? -6.434 4.871 7.801 1 89.31 99 TYR A CA 1
ATOM 753 C C . TYR A 1 99 ? -5.816 3.545 8.234 1 89.31 99 TYR A C 1
ATOM 755 O O . TYR A 1 99 ? -4.703 3.514 8.758 1 89.31 99 TYR A O 1
ATOM 763 N N . GLU A 1 100 ? -6.559 2.477 8.047 1 91.81 100 GLU A N 1
ATOM 764 C CA . GLU A 1 100 ? -6.004 1.161 8.359 1 91.81 100 GLU A CA 1
ATOM 765 C C . GLU A 1 100 ? -4.805 0.843 7.473 1 91.81 100 GLU A C 1
ATOM 767 O O . GLU A 1 100 ? -3.783 0.344 7.957 1 91.81 100 GLU A O 1
ATOM 772 N N . ILE A 1 101 ? -4.953 1.113 6.262 1 93.88 101 ILE A N 1
ATOM 773 C CA . ILE A 1 101 ? -3.863 0.897 5.316 1 93.88 101 ILE A CA 1
ATOM 774 C C . ILE A 1 101 ? -2.686 1.802 5.668 1 93.88 101 ILE A C 1
ATOM 776 O O . ILE A 1 101 ? -1.543 1.344 5.742 1 93.88 101 ILE A O 1
ATOM 780 N N . ARG A 1 102 ? -2.953 3.008 5.891 1 92 102 ARG A N 1
ATOM 781 C CA . ARG A 1 102 ? -1.923 3.975 6.262 1 92 102 ARG A CA 1
ATOM 782 C C . ARG A 1 102 ? -1.169 3.521 7.508 1 92 102 ARG A C 1
ATOM 784 O O . ARG A 1 102 ? 0.06 3.605 7.559 1 92 102 ARG A O 1
ATOM 791 N N . ALA A 1 103 ? -1.943 3.127 8.516 1 93.5 103 ALA A N 1
ATOM 792 C CA . ALA A 1 103 ? -1.315 2.666 9.75 1 93.5 103 ALA A CA 1
ATOM 793 C C . ALA A 1 103 ? -0.32 1.544 9.477 1 93.5 103 ALA A C 1
ATOM 795 O O . ALA A 1 103 ? 0.785 1.537 10.023 1 93.5 103 ALA A O 1
ATOM 796 N N . SER A 1 104 ? -0.713 0.684 8.648 1 94.88 104 SER A N 1
ATOM 797 C CA . SER A 1 104 ? 0.158 -0.435 8.305 1 94.88 104 SER A CA 1
ATOM 798 C C . SER A 1 104 ? 1.403 0.04 7.562 1 94.88 104 SER A C 1
ATOM 800 O O . SER A 1 104 ? 2.521 -0.348 7.906 1 94.88 104 SER A O 1
ATOM 802 N N . LEU A 1 105 ? 1.243 0.873 6.641 1 95.75 105 LEU A N 1
ATOM 803 C CA . LEU A 1 105 ? 2.34 1.314 5.785 1 95.75 105 LEU A CA 1
ATOM 804 C C . LEU A 1 105 ? 3.27 2.262 6.539 1 95.75 105 LEU A C 1
ATOM 806 O O . LEU A 1 105 ? 4.492 2.166 6.418 1 95.75 105 LEU A O 1
ATOM 810 N N . GLU A 1 106 ? 2.738 3.152 7.254 1 95.62 106 GLU A N 1
ATOM 811 C CA . GLU A 1 106 ? 3.572 4.062 8.039 1 95.62 106 GLU A CA 1
ATOM 812 C C . GLU A 1 106 ? 4.305 3.318 9.148 1 95.62 106 GLU A C 1
ATOM 814 O O . GLU A 1 106 ? 5.426 3.68 9.516 1 95.62 106 GLU A O 1
ATOM 819 N N . GLY A 1 107 ? 3.58 2.316 9.719 1 96.94 107 GLY A N 1
ATOM 820 C CA . GLY A 1 107 ? 4.293 1.437 10.633 1 96.94 107 GLY A CA 1
ATOM 821 C C . GLY A 1 107 ? 5.531 0.812 10.016 1 96.94 107 GLY A C 1
ATOM 822 O O . GLY A 1 107 ? 6.605 0.83 10.617 1 96.94 107 GLY A O 1
ATOM 823 N N . LEU A 1 108 ? 5.398 0.311 8.844 1 96.5 108 LEU A N 1
ATOM 824 C CA . LEU A 1 108 ? 6.527 -0.276 8.133 1 96.5 108 LEU A CA 1
ATOM 825 C C . LEU A 1 108 ? 7.609 0.768 7.875 1 96.5 108 LEU A C 1
ATOM 827 O O . LEU A 1 108 ? 8.805 0.468 7.969 1 96.5 108 LEU A O 1
ATOM 831 N N . ALA A 1 109 ? 7.199 1.933 7.48 1 97.06 109 ALA A N 1
ATOM 832 C CA . ALA A 1 109 ? 8.164 3.006 7.242 1 97.06 109 ALA A CA 1
ATOM 833 C C . ALA A 1 109 ? 9 3.279 8.492 1 97.06 109 ALA A C 1
ATOM 835 O O . ALA A 1 109 ? 10.211 3.455 8.406 1 97.06 109 ALA A O 1
ATOM 836 N N . ALA A 1 110 ? 8.32 3.311 9.625 1 98 110 ALA A N 1
ATOM 837 C CA . ALA A 1 110 ? 9.031 3.535 10.883 1 98 110 ALA A CA 1
ATOM 838 C C . ALA A 1 110 ? 10 2.398 11.18 1 98 110 ALA A C 1
ATOM 840 O O . ALA A 1 110 ? 11.125 2.635 11.633 1 98 110 ALA A O 1
ATOM 841 N N . ARG A 1 111 ? 9.547 1.201 10.938 1 97.81 111 ARG A N 1
ATOM 842 C CA . ARG A 1 111 ? 10.43 0.054 11.125 1 97.81 111 ARG A CA 1
ATOM 843 C C . ARG A 1 111 ? 11.664 0.163 10.234 1 97.81 111 ARG A C 1
ATOM 845 O O . ARG A 1 111 ? 12.789 -0.015 10.703 1 97.81 111 ARG A O 1
ATOM 852 N N . PHE A 1 112 ? 11.469 0.466 8.977 1 97.62 112 PHE A N 1
ATOM 853 C CA . PHE A 1 112 ? 12.578 0.592 8.039 1 97.62 112 PHE A CA 1
ATOM 854 C C . PHE A 1 112 ? 13.531 1.694 8.477 1 97.62 112 PHE A C 1
ATOM 856 O O . PHE A 1 112 ? 14.758 1.529 8.414 1 97.62 112 PHE A O 1
ATOM 863 N N . ALA A 1 113 ? 12.984 2.789 8.906 1 97.81 113 ALA A N 1
ATOM 864 C CA . ALA A 1 113 ? 13.82 3.887 9.383 1 97.81 113 ALA A CA 1
ATOM 865 C C . ALA A 1 113 ? 14.688 3.443 10.562 1 97.81 113 ALA A C 1
ATOM 867 O O . ALA A 1 113 ? 15.852 3.826 10.664 1 97.81 113 ALA A O 1
ATOM 868 N N . ALA A 1 114 ? 14.117 2.672 11.477 1 98.06 114 ALA A N 1
ATOM 869 C CA . ALA A 1 114 ? 14.859 2.166 12.625 1 98.06 114 ALA A CA 1
ATOM 870 C C . ALA A 1 114 ? 15.961 1.205 12.195 1 98.06 114 ALA A C 1
ATOM 872 O O . ALA A 1 114 ? 17.062 1.22 12.75 1 98.06 114 ALA A O 1
ATOM 873 N N . GLU A 1 115 ? 15.672 0.37 11.211 1 97 115 GLU A N 1
ATOM 874 C CA . GLU A 1 115 ? 16.625 -0.608 10.703 1 97 115 GLU A CA 1
ATOM 875 C C . GLU A 1 115 ? 17.781 0.074 9.961 1 97 115 GLU A C 1
ATOM 877 O O . GLU A 1 115 ? 18.938 -0.332 10.086 1 97 115 GLU A O 1
ATOM 882 N N . ARG A 1 116 ? 17.438 1.123 9.25 1 96.38 116 ARG A N 1
ATOM 883 C CA . ARG A 1 116 ? 18.406 1.735 8.344 1 96.38 116 ARG A CA 1
ATOM 884 C C . ARG A 1 116 ? 19.094 2.926 9 1 96.38 116 ARG A C 1
ATOM 886 O O . ARG A 1 116 ? 20.172 3.334 8.57 1 96.38 116 ARG A O 1
ATOM 893 N N . GLY A 1 117 ? 18.453 3.447 9.977 1 96.5 117 GLY A N 1
ATOM 894 C CA . GLY A 1 117 ? 19 4.602 10.672 1 96.5 117 GLY A CA 1
ATOM 895 C C . GLY A 1 117 ? 18.672 5.918 10 1 96.5 117 GLY A C 1
ATOM 896 O O . GLY A 1 117 ? 18.156 5.938 8.875 1 96.5 117 GLY A O 1
ATOM 897 N N . LEU A 1 118 ? 18.922 6.996 10.766 1 97.75 118 LEU A N 1
ATOM 898 C CA . LEU A 1 118 ? 18.703 8.352 10.266 1 97.75 118 LEU A CA 1
ATOM 899 C C . LEU A 1 118 ? 20.016 9.023 9.922 1 97.75 118 LEU A C 1
ATOM 901 O O . LEU A 1 118 ? 21.016 8.867 10.648 1 97.75 118 LEU A O 1
ATOM 905 N N . SER A 1 119 ? 20.016 9.758 8.82 1 97.69 119 SER A N 1
ATOM 906 C CA . SER A 1 119 ? 21.141 10.656 8.562 1 97.69 119 SER A CA 1
ATOM 907 C C . SER A 1 119 ? 21.141 11.836 9.531 1 97.69 119 SER A C 1
ATOM 909 O O . SER A 1 119 ? 20.125 12.109 10.188 1 97.69 119 SER A O 1
ATOM 911 N N . ASP A 1 120 ? 22.219 12.523 9.531 1 97.56 120 ASP A N 1
ATOM 912 C CA . ASP A 1 120 ? 22.328 13.688 10.406 1 97.56 120 ASP A CA 1
ATOM 913 C C . ASP A 1 120 ? 21.281 14.742 10.039 1 97.56 120 ASP A C 1
ATOM 915 O O . ASP A 1 120 ? 20.656 15.336 10.922 1 97.56 120 ASP A O 1
ATOM 919 N N . SER A 1 121 ? 21.094 14.914 8.773 1 97.94 121 SER A N 1
ATOM 920 C CA . SER A 1 121 ? 20.125 15.906 8.32 1 97.94 121 SER A CA 1
ATOM 921 C C . SER A 1 121 ? 18.703 15.5 8.695 1 97.94 121 SER A C 1
ATOM 923 O O . SER A 1 121 ? 17.906 16.344 9.086 1 97.94 121 SER A O 1
ATOM 925 N N . GLU A 1 122 ? 18.406 14.25 8.57 1 97.88 122 GLU A N 1
ATOM 926 C CA . GLU A 1 122 ? 17.094 13.75 8.938 1 97.88 122 GLU A CA 1
ATOM 927 C C . GLU A 1 122 ? 16.844 13.883 10.438 1 97.88 122 GLU A C 1
ATOM 929 O O . GLU A 1 122 ? 15.758 14.297 10.859 1 97.88 122 GLU A O 1
ATOM 934 N N . ARG A 1 123 ? 17.844 13.594 11.211 1 98 123 ARG A N 1
ATOM 935 C CA . ARG A 1 123 ? 17.75 13.734 12.656 1 98 123 ARG A CA 1
ATOM 936 C C . ARG A 1 123 ? 17.469 15.18 13.055 1 98 123 ARG A C 1
ATOM 938 O O . ARG A 1 123 ? 16.625 15.438 13.914 1 98 123 ARG A O 1
ATOM 945 N N . GLU A 1 124 ? 18.156 15.984 12.406 1 98.25 124 GLU A N 1
ATOM 946 C CA . GLU A 1 124 ? 18.016 17.406 12.719 1 98.25 124 GLU A CA 1
ATOM 947 C C . GLU A 1 124 ? 16.578 17.875 12.461 1 98.25 124 GLU A C 1
ATOM 949 O O . GLU A 1 124 ? 16 18.578 13.289 1 98.25 124 GLU A O 1
ATOM 954 N N . VAL A 1 125 ? 16.047 17.516 11.336 1 98.19 125 VAL A N 1
ATOM 955 C CA . VAL A 1 125 ? 14.688 17.922 10.984 1 98.19 125 VAL A CA 1
ATOM 956 C C . VAL A 1 125 ? 13.688 17.344 11.984 1 98.19 125 VAL A C 1
ATOM 958 O O . VAL A 1 125 ? 12.789 18.047 12.453 1 98.19 125 VAL A O 1
ATOM 961 N N . ILE A 1 126 ? 13.836 16.109 12.359 1 98.19 126 ILE A N 1
ATOM 962 C CA . ILE A 1 126 ? 12.922 15.438 13.273 1 98.19 126 ILE A CA 1
ATOM 963 C C . ILE A 1 126 ? 13.008 16.078 14.656 1 98.19 126 ILE A C 1
ATOM 965 O O . ILE A 1 126 ? 11.984 16.406 15.258 1 98.19 126 ILE A O 1
ATOM 969 N N . GLU A 1 127 ? 14.219 16.312 15.102 1 98.44 127 GLU A N 1
ATOM 970 C CA . GLU A 1 127 ? 14.406 16.906 16.422 1 98.44 127 GLU A CA 1
ATOM 971 C C . GLU A 1 127 ? 13.852 18.328 16.469 1 98.44 127 GLU A C 1
ATOM 973 O O . GLU A 1 127 ? 13.227 18.719 17.453 1 98.44 127 GLU A O 1
ATOM 978 N N . LYS A 1 128 ? 14.102 19.047 15.422 1 98.38 128 LYS A N 1
ATOM 979 C CA . LYS A 1 128 ? 13.539 20.391 15.336 1 98.38 128 LYS A CA 1
ATOM 980 C C . LYS A 1 128 ? 12.016 20.359 15.383 1 98.38 128 LYS A C 1
ATOM 982 O O . LYS A 1 128 ? 11.391 21.203 16.031 1 98.38 128 LYS A O 1
ATOM 987 N N . SER A 1 129 ? 11.406 19.438 14.711 1 97.62 129 SER A N 1
ATOM 988 C CA . SER A 1 129 ? 9.953 19.281 14.719 1 97.62 129 SER A CA 1
ATOM 989 C C . SER A 1 129 ? 9.445 18.953 16.109 1 97.62 129 SER A C 1
ATOM 991 O O . SER A 1 129 ? 8.438 19.516 16.562 1 97.62 129 SER A O 1
ATOM 993 N N . LEU A 1 130 ? 10.141 18.031 16.797 1 98.19 130 LEU A N 1
ATOM 994 C CA . LEU A 1 130 ? 9.734 17.641 18.141 1 98.19 130 LEU A CA 1
ATOM 995 C C . LEU A 1 130 ? 9.805 18.812 19.109 1 98.19 130 LEU A C 1
ATOM 997 O O . LEU A 1 130 ? 8.867 19.047 19.875 1 98.19 130 LEU A O 1
ATOM 1001 N N . VAL A 1 131 ? 10.875 19.562 19 1 98.44 131 VAL A N 1
ATOM 1002 C CA . VAL A 1 131 ? 11.078 20.719 19.875 1 98.44 131 VAL A CA 1
ATOM 1003 C C . VAL A 1 131 ? 10.031 21.781 19.578 1 98.44 131 VAL A C 1
ATOM 1005 O O . VAL A 1 131 ? 9.438 22.359 20.5 1 98.44 131 VAL A O 1
ATOM 1008 N N . ALA A 1 132 ? 9.82 22.078 18.297 1 97.69 132 ALA A N 1
ATOM 1009 C CA . ALA A 1 132 ? 8.836 23.078 17.906 1 97.69 132 ALA A CA 1
ATOM 1010 C C . ALA A 1 132 ? 7.441 22.703 18.391 1 97.69 132 ALA A C 1
ATOM 1012 O O . ALA A 1 132 ? 6.684 23.562 18.844 1 97.69 132 ALA A O 1
ATOM 1013 N N . GLY A 1 133 ? 7.098 21.422 18.266 1 96.44 133 GLY A N 1
ATOM 1014 C CA . GLY A 1 133 ? 5.809 20.953 18.766 1 96.44 133 GLY A CA 1
ATOM 1015 C C . GLY A 1 133 ? 5.668 21.094 20.266 1 96.44 133 GLY A C 1
ATOM 1016 O O . GLY A 1 133 ? 4.625 21.516 20.766 1 96.44 133 GLY A O 1
ATOM 1017 N N . ASP A 1 134 ? 6.715 20.719 20.969 1 97.56 134 ASP A N 1
ATOM 1018 C CA . ASP A 1 134 ? 6.715 20.875 22.422 1 97.56 134 ASP A CA 1
ATOM 1019 C C . ASP A 1 134 ? 6.465 22.328 22.812 1 97.56 134 ASP A C 1
ATOM 1021 O O . ASP A 1 134 ? 5.676 22.594 23.734 1 97.56 134 ASP A O 1
ATOM 1025 N N . GLU A 1 135 ? 7.105 23.219 22.172 1 97.31 135 GLU A N 1
ATOM 1026 C CA . GLU A 1 135 ? 6.977 24.641 22.484 1 97.31 135 GLU A CA 1
ATOM 1027 C C . GLU A 1 135 ? 5.562 25.141 22.188 1 97.31 135 GLU A C 1
ATOM 1029 O O . GLU A 1 135 ? 4.957 25.812 23.016 1 97.31 135 GLU A O 1
ATOM 1034 N N . LEU A 1 136 ? 5.074 24.781 21.047 1 95.06 136 LEU A N 1
ATOM 1035 C CA . LEU A 1 136 ? 3.738 25.203 20.656 1 95.06 136 LEU A CA 1
ATOM 1036 C C . LEU A 1 136 ? 2.689 24.688 21.641 1 95.06 136 LEU A C 1
ATOM 1038 O O . LEU A 1 136 ? 1.756 25.406 21.984 1 95.06 136 LEU A O 1
ATOM 1042 N N . LEU A 1 137 ? 2.877 23.5 22.125 1 94.94 137 LEU A N 1
ATOM 1043 C CA . LEU A 1 137 ? 1.859 22.828 22.922 1 94.94 137 LEU A CA 1
ATOM 1044 C C . LEU A 1 137 ? 2.037 23.125 24.406 1 94.94 137 LEU A C 1
ATOM 1046 O O . LEU A 1 137 ? 1.156 22.844 25.219 1 94.94 137 LEU A O 1
ATOM 1050 N N . SER A 1 138 ? 3.121 23.75 24.75 1 95.44 138 SER A N 1
ATOM 1051 C CA . SER A 1 138 ? 3.406 24.031 26.156 1 95.44 138 SER A CA 1
ATOM 1052 C C . SER A 1 138 ? 2.434 25.078 26.703 1 95.44 138 SER A C 1
ATOM 1054 O O . SER A 1 138 ? 2.242 25.156 27.922 1 95.44 138 SER A O 1
ATOM 1056 N N . ARG A 1 139 ? 1.723 25.75 25.812 1 90.44 139 ARG A N 1
ATOM 1057 C CA . ARG A 1 139 ? 0.818 26.812 26.219 1 90.44 139 ARG A CA 1
ATOM 1058 C C . ARG A 1 139 ? -0.473 26.25 26.812 1 90.44 139 ARG A C 1
ATOM 1060 O O . ARG A 1 139 ? -1.228 26.969 27.469 1 90.44 139 ARG A O 1
ATOM 1067 N N . GLY A 1 140 ? -0.766 25 26.547 1 91.25 140 GLY A N 1
ATOM 1068 C CA . GLY A 1 140 ? -1.934 24.328 27.094 1 91.25 140 GLY A CA 1
ATOM 1069 C C . GLY A 1 140 ? -3.207 24.625 26.312 1 91.25 140 GLY A C 1
ATOM 1070 O O . GLY A 1 140 ? -4.266 24.078 26.625 1 91.25 140 GLY A O 1
ATOM 1071 N N . GLU A 1 141 ? -3.176 25.609 25.438 1 90.88 141 GLU A N 1
ATOM 1072 C CA . GLU A 1 141 ? -4.305 25.953 24.578 1 90.88 141 GLU A CA 1
ATOM 1073 C C . GLU A 1 141 ? -3.83 26.438 23.203 1 90.88 141 GLU A C 1
ATOM 1075 O O . GLU A 1 141 ? -2.67 26.828 23.047 1 90.88 141 GLU A O 1
ATOM 1080 N N . PHE A 1 142 ? -4.75 26.297 22.297 1 88.69 142 PHE A N 1
ATOM 1081 C CA . PHE A 1 142 ? -4.398 26.766 20.969 1 88.69 142 PHE A CA 1
ATOM 1082 C C . PHE A 1 142 ? -4.789 28.219 20.781 1 88.69 142 PHE A C 1
ATOM 1084 O O . PHE A 1 142 ? -5.902 28.625 21.125 1 88.69 142 PHE A O 1
ATOM 1091 N N . ALA A 1 143 ? -3.877 29.016 20.344 1 88.5 143 ALA A N 1
ATOM 1092 C CA . ALA A 1 143 ? -4.188 30.344 19.812 1 88.5 143 ALA A CA 1
ATOM 1093 C C . ALA A 1 143 ? -4.523 30.266 18.328 1 88.5 143 ALA A C 1
ATOM 1095 O O . ALA A 1 143 ? -4.383 29.219 17.688 1 88.5 143 ALA A O 1
ATOM 1096 N N . ASP A 1 144 ? -5.07 31.391 17.828 1 82.88 144 ASP A N 1
ATOM 1097 C CA . ASP A 1 144 ? -5.387 31.469 16.406 1 82.88 144 ASP A CA 1
ATOM 1098 C C . ASP A 1 144 ? -4.156 31.141 15.555 1 82.88 144 ASP A C 1
ATOM 1100 O O . ASP A 1 144 ? -3.078 31.703 15.781 1 82.88 144 ASP A O 1
ATOM 1104 N N . GLY A 1 145 ? -4.23 30.141 14.734 1 83.69 145 GLY A N 1
ATOM 1105 C CA . GLY A 1 145 ? -3.16 29.797 13.812 1 83.69 145 GLY A CA 1
ATOM 1106 C C . GLY A 1 145 ? -2.293 28.656 14.305 1 83.69 145 GLY A C 1
ATOM 1107 O O . GLY A 1 145 ? -1.527 28.078 13.539 1 83.69 145 GLY A O 1
ATOM 1108 N N . ASP A 1 146 ? -2.4 28.328 15.594 1 87.19 146 ASP A N 1
ATOM 1109 C CA . ASP A 1 146 ? -1.544 27.312 16.188 1 87.19 146 ASP A CA 1
ATOM 1110 C C . ASP A 1 146 ? -1.726 25.969 15.5 1 87.19 146 ASP A C 1
ATOM 1112 O O . ASP A 1 146 ? -0.756 25.234 15.297 1 87.19 146 ASP A O 1
ATOM 1116 N N . LEU A 1 147 ? -2.922 25.734 15.156 1 82.38 147 LEU A N 1
ATOM 1117 C CA . LEU A 1 147 ? -3.197 24.453 14.516 1 82.38 147 LEU A CA 1
ATOM 1118 C C . LEU A 1 147 ? -2.543 24.375 13.141 1 82.38 147 LEU A C 1
ATOM 1120 O O . LEU A 1 147 ? -2.094 23.297 12.727 1 82.38 147 LEU A O 1
ATOM 1124 N N . LEU A 1 148 ? -2.533 25.422 12.5 1 79.31 148 LEU A N 1
ATOM 1125 C CA . LEU A 1 148 ? -1.859 25.469 11.211 1 79.31 148 LEU A CA 1
ATOM 1126 C C . LEU A 1 148 ? -0.359 25.25 11.367 1 79.31 148 LEU A C 1
ATOM 1128 O O . LEU A 1 148 ? 0.254 24.531 10.586 1 79.31 148 LEU A O 1
ATOM 1132 N N . ILE A 1 149 ? 0.169 25.891 12.344 1 86.69 149 ILE A N 1
ATOM 1133 C CA . ILE A 1 149 ? 1.589 25.734 12.633 1 86.69 149 ILE A CA 1
ATOM 1134 C C . ILE A 1 149 ? 1.889 24.281 12.961 1 86.69 149 ILE A C 1
ATOM 1136 O O . ILE A 1 149 ? 2.854 23.703 12.453 1 86.69 149 ILE A O 1
ATOM 1140 N N . TYR A 1 150 ? 1.066 23.672 13.703 1 89.5 150 TYR A N 1
ATOM 1141 C CA . TYR A 1 150 ? 1.307 22.281 14.094 1 89.5 150 TYR A CA 1
ATOM 1142 C C . TYR A 1 150 ? 1.189 21.344 12.898 1 89.5 150 TYR A C 1
ATOM 1144 O O . TYR A 1 150 ? 1.893 20.344 12.82 1 89.5 150 TYR A O 1
ATOM 1152 N N . ARG A 1 151 ? 0.338 21.688 12.062 1 84.19 151 ARG A N 1
ATOM 1153 C CA . ARG A 1 151 ? 0.212 20.891 10.844 1 84.19 151 ARG A CA 1
ATOM 1154 C C . ARG A 1 151 ? 1.542 20.812 10.102 1 84.19 151 ARG A C 1
ATOM 1156 O O . ARG A 1 151 ? 1.91 19.75 9.594 1 84.19 151 ARG A O 1
ATOM 1163 N N . GLY A 1 152 ? 2.184 21.922 10.008 1 86.31 152 GLY A N 1
ATOM 1164 C CA . GLY A 1 152 ? 3.504 21.938 9.398 1 86.31 152 GLY A CA 1
ATOM 1165 C C . GLY A 1 152 ? 4.516 21.094 10.148 1 86.31 152 GLY A C 1
ATOM 1166 O O . GLY A 1 152 ? 5.266 20.328 9.539 1 86.31 152 GLY A O 1
ATOM 1167 N N . ILE A 1 153 ? 4.512 21.172 11.453 1 91.81 153 ILE A N 1
ATOM 1168 C CA . ILE A 1 153 ? 5.398 20.406 12.328 1 91.81 153 ILE A CA 1
ATOM 1169 C C . ILE A 1 153 ? 5.156 18.906 12.125 1 91.81 153 ILE A C 1
ATOM 1171 O O . ILE A 1 153 ? 6.105 18.141 11.938 1 91.81 153 ILE A O 1
ATOM 1175 N N . ASN A 1 154 ? 3.883 18.562 12.125 1 91 154 ASN A N 1
ATOM 1176 C CA . ASN A 1 154 ? 3.477 17.172 11.938 1 91 154 ASN A CA 1
ATOM 1177 C C . ASN A 1 154 ? 3.908 16.641 10.578 1 91 154 ASN A C 1
ATOM 1179 O O . ASN A 1 154 ? 4.395 15.523 10.469 1 91 154 ASN A O 1
ATOM 1183 N N . GLY A 1 155 ? 3.762 17.422 9.625 1 88.31 155 GLY A N 1
ATOM 1184 C CA . GLY A 1 155 ? 4.168 17.062 8.273 1 88.31 155 GLY A CA 1
ATOM 1185 C C . GLY A 1 155 ? 5.66 16.828 8.141 1 88.31 155 GLY A C 1
ATOM 1186 O O . GLY A 1 155 ? 6.086 15.836 7.535 1 88.31 155 GLY A O 1
ATOM 1187 N N . ASP A 1 156 ? 6.402 17.672 8.703 1 92.31 156 ASP A N 1
ATOM 1188 C CA . ASP A 1 156 ? 7.855 17.547 8.648 1 92.31 156 ASP A CA 1
ATOM 1189 C C . ASP A 1 156 ? 8.32 16.25 9.305 1 92.31 156 ASP A C 1
ATOM 1191 O O . ASP A 1 156 ? 9.211 15.57 8.781 1 92.31 156 ASP A O 1
ATOM 1195 N N . PHE A 1 157 ? 7.715 15.961 10.492 1 95.62 157 PHE A N 1
ATOM 1196 C CA . PHE A 1 157 ? 8.07 14.742 11.203 1 95.62 157 PHE A CA 1
ATOM 1197 C C . PHE A 1 157 ? 7.793 13.508 10.352 1 95.62 157 PHE A C 1
ATOM 1199 O O . PHE A 1 157 ? 8.695 12.711 10.102 1 95.62 157 PHE A O 1
ATOM 1206 N N . HIS A 1 158 ? 6.605 13.383 9.766 1 93.06 158 HIS A N 1
ATOM 1207 C CA . HIS A 1 158 ? 6.176 12.195 9.031 1 93.06 158 HIS A CA 1
ATOM 1208 C C . HIS A 1 158 ? 6.891 12.094 7.688 1 93.06 158 HIS A C 1
ATOM 1210 O O . HIS A 1 158 ? 7.32 11.008 7.289 1 93.06 158 HIS A O 1
ATOM 1216 N N . ASP A 1 159 ? 7.059 13.25 7.023 1 91.81 159 ASP A N 1
ATOM 1217 C CA . ASP A 1 159 ? 7.715 13.234 5.719 1 91.81 159 ASP A CA 1
ATOM 1218 C C . ASP A 1 159 ? 9.18 12.812 5.844 1 91.81 159 ASP A C 1
ATOM 1220 O O . ASP A 1 159 ? 9.68 12.055 5.008 1 91.81 159 ASP A O 1
ATOM 1224 N N . THR A 1 160 ? 9.789 13.32 6.859 1 95.81 160 THR A N 1
ATOM 1225 C CA . THR A 1 160 ? 11.188 12.969 7.07 1 95.81 160 THR A CA 1
ATOM 1226 C C . THR A 1 160 ? 11.336 11.492 7.406 1 95.81 160 THR A C 1
ATOM 1228 O O . THR A 1 160 ? 12.25 10.82 6.918 1 95.81 160 THR A O 1
ATOM 1231 N N . LEU A 1 161 ? 10.461 11.023 8.211 1 95.31 161 LEU A N 1
ATOM 1232 C CA . LEU A 1 161 ? 10.492 9.609 8.57 1 95.31 161 LEU A CA 1
ATOM 1233 C C . LEU A 1 161 ? 10.258 8.734 7.344 1 95.31 161 LEU A C 1
ATOM 1235 O O . LEU A 1 161 ? 10.914 7.707 7.18 1 95.31 161 LEU A O 1
ATOM 1239 N N . LEU A 1 162 ? 9.328 9.133 6.562 1 94.19 162 LEU A N 1
ATOM 1240 C CA . LEU A 1 162 ? 9.039 8.398 5.34 1 94.19 162 LEU A CA 1
ATOM 1241 C C . LEU A 1 162 ? 10.258 8.375 4.418 1 94.19 162 LEU A C 1
ATOM 1243 O O . LEU A 1 162 ? 10.586 7.332 3.844 1 94.19 162 LEU A O 1
ATOM 1247 N N . ALA A 1 163 ? 10.883 9.484 4.285 1 94.88 163 ALA A N 1
ATOM 1248 C CA . ALA A 1 163 ? 12.094 9.555 3.48 1 94.88 163 ALA A CA 1
ATOM 1249 C C . ALA A 1 163 ? 13.18 8.641 4.043 1 94.88 163 ALA A C 1
ATOM 1251 O O . ALA A 1 163 ? 13.891 7.973 3.287 1 94.88 163 ALA A O 1
ATOM 1252 N N . ALA A 1 164 ? 13.266 8.555 5.316 1 96.75 164 ALA A N 1
ATOM 1253 C CA . ALA A 1 164 ? 14.289 7.773 6.004 1 96.75 164 ALA A CA 1
ATOM 1254 C C . ALA A 1 164 ? 14.07 6.277 5.789 1 96.75 164 ALA A C 1
ATOM 1256 O O . ALA A 1 164 ? 14.984 5.477 5.977 1 96.75 164 ALA A O 1
ATOM 1257 N N . ALA A 1 165 ? 12.859 5.93 5.473 1 96.38 165 ALA A N 1
ATOM 1258 C CA . ALA A 1 165 ? 12.562 4.531 5.176 1 96.38 165 ALA A CA 1
ATOM 1259 C C . ALA A 1 165 ? 13.297 4.066 3.922 1 96.38 165 ALA A C 1
ATOM 1261 O O . ALA A 1 165 ? 13.461 2.865 3.697 1 96.38 165 ALA A O 1
ATOM 1262 N N . ARG A 1 166 ? 13.688 5.047 3.076 1 95.31 166 ARG A N 1
ATOM 1263 C CA . ARG A 1 166 ? 14.445 4.777 1.857 1 95.31 166 ARG A CA 1
ATOM 1264 C C . ARG A 1 166 ? 13.766 3.707 1.013 1 95.31 166 ARG A C 1
ATOM 1266 O O . ARG A 1 166 ? 14.406 2.756 0.566 1 95.31 166 ARG A O 1
ATOM 1273 N N . ASN A 1 167 ? 12.523 3.814 0.862 1 93.5 167 ASN A N 1
ATOM 1274 C CA . ASN A 1 167 ? 11.711 2.91 0.059 1 93.5 167 ASN A CA 1
ATOM 1275 C C . ASN A 1 167 ? 10.703 3.674 -0.792 1 93.5 167 ASN A C 1
ATOM 1277 O O . ASN A 1 167 ? 9.664 4.113 -0.29 1 93.5 167 ASN A O 1
ATOM 1281 N N . ARG A 1 168 ? 10.945 3.713 -1.999 1 86.75 168 ARG A N 1
ATOM 1282 C CA . ARG A 1 168 ? 10.148 4.508 -2.926 1 86.75 168 ARG A CA 1
ATOM 1283 C C . ARG A 1 168 ? 8.727 3.957 -3.033 1 86.75 168 ARG A C 1
ATOM 1285 O O . ARG A 1 168 ? 7.766 4.719 -3.111 1 86.75 168 ARG A O 1
ATOM 1292 N N . MET A 1 169 ? 8.602 2.66 -3.072 1 86.44 169 MET A N 1
ATOM 1293 C CA . MET A 1 169 ? 7.285 2.033 -3.172 1 86.44 169 MET A CA 1
ATOM 1294 C C . MET A 1 169 ? 6.406 2.43 -1.993 1 86.44 169 MET A C 1
ATOM 1296 O O . MET A 1 169 ? 5.25 2.814 -2.178 1 86.44 169 MET A O 1
ATOM 1300 N N . LEU A 1 170 ? 6.938 2.363 -0.832 1 91.75 170 LEU A N 1
ATOM 1301 C CA . LEU A 1 170 ? 6.215 2.742 0.378 1 91.75 170 LEU A CA 1
ATOM 1302 C C . LEU A 1 170 ? 5.77 4.199 0.312 1 91.75 170 LEU A C 1
ATOM 1304 O O . LEU A 1 170 ? 4.617 4.516 0.623 1 91.75 170 LEU A O 1
ATOM 1308 N N . SER A 1 171 ? 6.676 5.062 -0.1 1 89.62 171 SER A N 1
ATOM 1309 C CA . SER A 1 171 ? 6.375 6.484 -0.199 1 89.62 171 SER A CA 1
ATOM 1310 C C . SER A 1 171 ? 5.227 6.742 -1.169 1 89.62 171 SER A C 1
ATOM 1312 O O . SER A 1 171 ? 4.328 7.535 -0.879 1 89.62 171 SER A O 1
ATOM 1314 N N . GLU A 1 172 ? 5.223 6.059 -2.211 1 83.75 172 GLU A N 1
ATOM 1315 C CA . GLU A 1 172 ? 4.176 6.223 -3.215 1 83.75 172 GLU A CA 1
ATOM 1316 C C . GLU A 1 172 ? 2.83 5.73 -2.695 1 83.75 172 GLU A C 1
ATOM 1318 O O . GLU A 1 172 ? 1.8 6.367 -2.926 1 83.75 172 GLU A O 1
ATOM 1323 N N . MET A 1 173 ? 2.83 4.688 -2.049 1 89.06 173 MET A N 1
ATOM 1324 C CA . MET A 1 173 ? 1.589 4.113 -1.537 1 89.06 173 MET A CA 1
ATOM 1325 C C . MET A 1 173 ? 0.999 4.988 -0.437 1 89.06 173 MET A C 1
ATOM 1327 O O . MET A 1 173 ? -0.216 5.188 -0.381 1 89.06 173 MET A O 1
ATOM 1331 N N . ILE A 1 174 ? 1.864 5.477 0.405 1 88.88 174 ILE A N 1
ATOM 1332 C CA . ILE A 1 174 ? 1.393 6.348 1.477 1 88.88 174 ILE A CA 1
ATOM 1333 C C . ILE A 1 174 ? 0.813 7.629 0.882 1 88.88 174 ILE A C 1
ATOM 1335 O O . ILE A 1 174 ? -0.19 8.148 1.374 1 88.88 174 ILE A O 1
ATOM 1339 N N . ARG A 1 175 ? 1.368 8.125 -0.18 1 81.12 175 ARG A N 1
ATOM 1340 C CA . ARG A 1 175 ? 0.841 9.297 -0.87 1 81.12 175 ARG A CA 1
ATOM 1341 C C . ARG A 1 175 ? -0.567 9.031 -1.396 1 81.12 175 ARG A C 1
ATOM 1343 O O . ARG A 1 175 ? -1.425 9.922 -1.353 1 81.12 175 ARG A O 1
ATOM 1350 N N . ILE A 1 176 ? -0.793 7.863 -1.809 1 78.94 176 ILE A N 1
ATOM 1351 C CA . ILE A 1 176 ? -2.117 7.488 -2.289 1 78.94 176 ILE A CA 1
ATOM 1352 C C . ILE A 1 176 ? -3.123 7.555 -1.142 1 78.94 176 ILE A C 1
ATOM 1354 O O . ILE A 1 176 ? -4.246 8.031 -1.318 1 78.94 176 ILE A O 1
ATOM 1358 N N . CYS A 1 177 ? -2.719 7.109 -0.012 1 83.19 177 CYS A N 1
ATOM 1359 C CA . CYS A 1 177 ? -3.588 7.164 1.157 1 83.19 177 CYS A CA 1
ATOM 1360 C C . CYS A 1 177 ? -3.947 8.602 1.503 1 83.19 177 CYS A C 1
ATOM 1362 O O . CYS A 1 177 ? -5.062 8.875 1.952 1 83.19 177 CYS A O 1
ATOM 1364 N N . HIS A 1 178 ? -3 9.453 1.235 1 76.81 178 HIS A N 1
ATOM 1365 C CA . HIS A 1 178 ? -3.186 10.852 1.612 1 76.81 178 HIS A CA 1
ATOM 1366 C C . HIS A 1 178 ? -4.168 11.547 0.678 1 76.81 178 HIS A C 1
ATOM 1368 O O . HIS A 1 178 ? -4.66 12.633 0.988 1 76.81 178 HIS A O 1
ATOM 1374 N N . HIS A 1 179 ? -4.512 10.945 -0.383 1 73.75 179 HIS A N 1
ATOM 1375 C CA . HIS A 1 179 ? -5.445 11.555 -1.326 1 73.75 179 HIS A CA 1
ATOM 1376 C C . HIS A 1 179 ? -6.891 11.328 -0.894 1 73.75 179 HIS A C 1
ATOM 1378 O O . HIS A 1 179 ? -7.816 11.867 -1.497 1 73.75 179 HIS A O 1
ATOM 1384 N N . VAL A 1 180 ? -7.004 10.523 0.097 1 73.19 180 VAL A N 1
ATOM 1385 C CA . VAL A 1 180 ? -8.336 10.414 0.683 1 73.19 180 VAL A CA 1
ATOM 1386 C C . VAL A 1 180 ? -8.57 11.57 1.655 1 73.19 180 VAL A C 1
ATOM 1388 O O . VAL A 1 180 ? -7.773 11.789 2.572 1 73.19 180 VAL A O 1
ATOM 1391 N N . PRO A 1 181 ? -9.391 12.531 1.288 1 63.16 181 PRO A N 1
ATOM 1392 C CA . PRO A 1 181 ? -9.547 13.836 1.935 1 63.16 181 PRO A CA 1
ATOM 1393 C C . PRO A 1 181 ? -9.305 13.781 3.441 1 63.16 181 PRO A C 1
ATOM 1395 O O . PRO A 1 181 ? -8.562 14.602 3.984 1 63.16 181 PRO A O 1
ATOM 1398 N N . MET A 1 182 ? -9.953 13.07 4.188 1 63.41 182 MET A N 1
ATOM 1399 C CA . MET A 1 182 ? -9.75 13.188 5.633 1 63.41 182 MET A CA 1
ATOM 1400 C C . MET A 1 182 ? -8.586 12.32 6.09 1 63.41 182 MET A C 1
ATOM 1402 O O . MET A 1 182 ? -8.227 12.328 7.27 1 63.41 182 MET A O 1
ATOM 1406 N N . SER A 1 183 ? -7.879 11.695 5.113 1 59.41 183 SER A N 1
ATOM 1407 C CA . SER A 1 183 ? -6.828 10.766 5.508 1 59.41 183 SER A CA 1
ATOM 1408 C C . SER A 1 183 ? -5.453 11.43 5.445 1 59.41 183 SER A C 1
ATOM 1410 O O . SER A 1 183 ? -4.445 10.805 5.781 1 59.41 183 SER A O 1
ATOM 1412 N N . SER A 1 184 ? -5.336 12.711 5.242 1 59.22 184 SER A N 1
ATOM 1413 C CA . SER A 1 184 ? -4.016 13.328 5.137 1 59.22 184 SER A CA 1
ATOM 1414 C C . SER A 1 184 ? -3.42 13.594 6.516 1 59.22 184 SER A C 1
ATOM 1416 O O . SER A 1 184 ? -4.145 13.914 7.457 1 59.22 184 SER A O 1
ATOM 1418 N N . SER A 1 185 ? -2.145 13.047 6.777 1 57.75 185 SER A N 1
ATOM 1419 C CA . SER A 1 185 ? -1.403 13.375 7.988 1 57.75 185 SER A CA 1
ATOM 1420 C C . SER A 1 185 ? -1.547 14.852 8.344 1 57.75 185 SER A C 1
ATOM 1422 O O . SER A 1 185 ? -1.276 15.25 9.477 1 57.75 185 SER A O 1
ATOM 1424 N N . ARG A 1 186 ? -1.953 15.57 7.383 1 57.25 186 ARG A N 1
ATOM 1425 C CA . ARG A 1 186 ? -2.07 17.016 7.566 1 57.25 186 ARG A CA 1
ATOM 1426 C C . ARG A 1 186 ? -3.439 17.391 8.125 1 57.25 186 ARG A C 1
ATOM 1428 O O . ARG A 1 186 ? -3.668 18.531 8.508 1 57.25 186 ARG A O 1
ATOM 1435 N N . ASN A 1 187 ? -4.309 16.422 8.078 1 53.31 187 ASN A N 1
ATOM 1436 C CA . ASN A 1 187 ? -5.648 16.734 8.562 1 53.31 187 ASN A CA 1
ATOM 1437 C C . ASN A 1 187 ? -5.723 16.703 10.086 1 53.31 187 ASN A C 1
ATOM 1439 O O . ASN A 1 187 ? -5.875 15.633 10.68 1 53.31 187 ASN A O 1
ATOM 1443 N N . ILE A 1 188 ? -5 17.641 10.727 1 52.47 188 ILE A N 1
ATOM 1444 C CA . ILE A 1 188 ? -5.129 17.859 12.164 1 52.47 188 ILE A CA 1
ATOM 1445 C C . ILE A 1 188 ? -6.488 18.484 12.477 1 52.47 188 ILE A C 1
ATOM 1447 O O . ILE A 1 188 ? -6.641 19.703 12.461 1 52.47 188 ILE A O 1
ATOM 1451 N N . VAL A 1 189 ? -7.391 18.234 11.641 1 52.03 189 VAL A N 1
ATOM 1452 C CA . VAL A 1 189 ? -8.625 18.984 11.852 1 52.03 189 VAL A CA 1
ATOM 1453 C C . VAL A 1 189 ? -8.906 19.094 13.344 1 52.03 189 VAL A C 1
ATOM 1455 O O . VAL A 1 189 ? -8.539 20.094 13.977 1 52.03 189 VAL A O 1
ATOM 1458 N N . ALA A 1 190 ? -10.094 18.906 13.891 1 55.94 190 ALA A N 1
ATOM 1459 C CA . ALA A 1 190 ? -10.984 19.281 14.984 1 55.94 190 ALA A CA 1
ATOM 1460 C C . ALA A 1 190 ? -10.461 18.766 16.328 1 55.94 190 ALA A C 1
ATOM 1462 O O . ALA A 1 190 ? -11.234 18.5 17.234 1 55.94 190 ALA A O 1
ATOM 1463 N N . PHE A 1 191 ? -9.148 18.875 16.359 1 69.12 191 PHE A N 1
ATOM 1464 C CA . PHE A 1 191 ? -8.742 18.172 17.578 1 69.12 191 PHE A CA 1
ATOM 1465 C C . PHE A 1 191 ? -8.508 19.156 18.719 1 69.12 191 PHE A C 1
ATOM 1467 O O . PHE A 1 191 ? -8.055 20.281 18.5 1 69.12 191 PHE A O 1
ATOM 1474 N N . GLU A 1 192 ? -8.969 18.828 19.812 1 77.75 192 GLU A N 1
ATOM 1475 C CA . GLU A 1 192 ? -8.672 19.516 21.062 1 77.75 192 GLU A CA 1
ATOM 1476 C C . GLU A 1 192 ? -7.184 19.469 21.375 1 77.75 192 GLU A C 1
ATOM 1478 O O . GLU A 1 192 ? -6.469 18.594 20.875 1 77.75 192 GLU A O 1
ATOM 1483 N N . HIS A 1 193 ? -6.781 20.438 22.062 1 89 193 HIS A N 1
ATOM 1484 C CA . HIS A 1 193 ? -5.383 20.578 22.469 1 89 193 HIS A CA 1
ATOM 1485 C C . HIS A 1 193 ? -4.852 19.281 23.062 1 89 193 HIS A C 1
ATOM 1487 O O . HIS A 1 193 ? -3.756 18.828 22.719 1 89 193 HIS A O 1
ATOM 1493 N N . ARG A 1 194 ? -5.648 18.656 23.859 1 87.69 194 ARG A N 1
ATOM 1494 C CA . ARG A 1 194 ? -5.223 17.438 24.562 1 87.69 194 ARG A CA 1
ATOM 1495 C C . ARG A 1 194 ? -4.961 16.312 23.562 1 87.69 194 ARG A C 1
ATOM 1497 O O . ARG A 1 194 ? -4.051 15.5 23.766 1 87.69 194 ARG A O 1
ATOM 1504 N N . ASP A 1 195 ? -5.719 16.25 22.578 1 86.56 195 ASP A N 1
ATOM 1505 C CA . ASP A 1 195 ? -5.551 15.211 21.562 1 86.56 195 ASP A CA 1
ATOM 1506 C C . ASP A 1 195 ? -4.254 15.398 20.781 1 86.56 195 ASP A C 1
ATOM 1508 O O . ASP A 1 195 ? -3.529 14.438 20.516 1 86.56 195 ASP A O 1
ATOM 1512 N N . VAL A 1 196 ? -3.994 16.641 20.484 1 89.75 196 VAL A N 1
ATOM 1513 C CA . VAL A 1 196 ? -2.789 16.953 19.719 1 89.75 196 VAL A CA 1
ATOM 1514 C C . VAL A 1 196 ? -1.553 16.688 20.578 1 89.75 196 VAL A C 1
ATOM 1516 O O . VAL A 1 196 ? -0.551 16.156 20.094 1 89.75 196 VAL A O 1
ATOM 1519 N N . ARG A 1 197 ? -1.62 17 21.828 1 92.94 197 ARG A N 1
ATOM 1520 C CA . ARG A 1 197 ? -0.517 16.75 22.75 1 92.94 197 ARG A CA 1
ATOM 1521 C C . ARG A 1 197 ? -0.195 15.266 22.828 1 92.94 197 ARG A C 1
ATOM 1523 O O . ARG A 1 197 ? 0.971 14.875 22.75 1 92.94 197 ARG A O 1
ATOM 1530 N N . ARG A 1 198 ? -1.189 14.469 22.969 1 91.5 198 ARG A N 1
ATOM 1531 C CA . ARG A 1 198 ? -0.991 13.023 23.031 1 91.5 198 ARG A CA 1
ATOM 1532 C C . ARG A 1 198 ? -0.339 12.508 21.75 1 91.5 198 ARG A C 1
ATOM 1534 O O . ARG A 1 198 ? 0.577 11.68 21.812 1 91.5 198 ARG A O 1
ATOM 1541 N N . ARG A 1 199 ? -0.804 12.969 20.688 1 91.56 199 ARG A N 1
ATOM 1542 C CA . ARG A 1 199 ? -0.259 12.555 19.406 1 91.56 199 ARG A CA 1
ATOM 1543 C C . ARG A 1 199 ? 1.195 12.992 19.266 1 91.56 199 ARG A C 1
ATOM 1545 O O . ARG A 1 199 ? 2.02 12.25 18.719 1 91.56 199 ARG A O 1
ATOM 1552 N N . HIS A 1 200 ?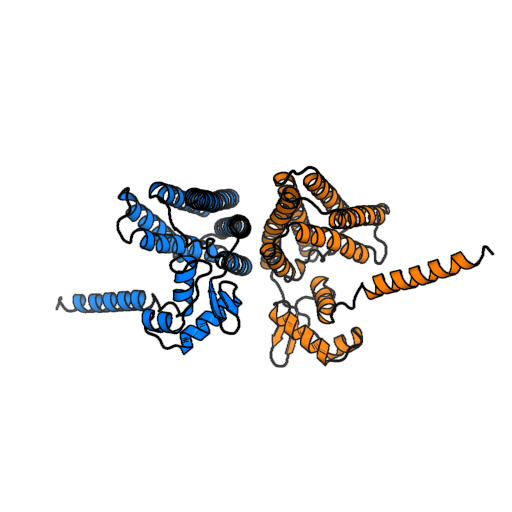 1.481 14.141 19.703 1 94.69 200 HIS A N 1
ATOM 1553 C CA . HIS A 1 200 ? 2.852 14.641 19.656 1 94.69 200 HIS A CA 1
ATOM 1554 C C . HIS A 1 200 ? 3.77 13.82 20.547 1 94.69 200 HIS A C 1
ATOM 1556 O O . HIS A 1 200 ? 4.926 13.578 20.203 1 94.69 200 HIS A O 1
ATOM 1562 N N . ASP A 1 201 ? 3.254 13.406 21.672 1 96.62 201 ASP A N 1
ATOM 1563 C CA . ASP A 1 201 ? 4.023 12.531 22.562 1 96.62 201 ASP A CA 1
ATOM 1564 C C . ASP A 1 201 ? 4.375 11.219 21.859 1 96.62 201 ASP A C 1
ATOM 1566 O O . ASP A 1 201 ? 5.457 10.672 22.078 1 96.62 201 ASP A O 1
ATOM 1570 N N . ASP A 1 202 ? 3.453 10.75 21.062 1 96.81 202 ASP A N 1
ATOM 1571 C CA . ASP A 1 202 ? 3.725 9.547 20.281 1 96.81 202 ASP A CA 1
ATOM 1572 C C . ASP A 1 202 ? 4.922 9.758 19.344 1 96.81 202 ASP A C 1
ATOM 1574 O O . ASP A 1 202 ? 5.723 8.844 19.141 1 96.81 202 ASP A O 1
ATOM 1578 N N . HIS A 1 203 ? 5.043 10.945 18.766 1 97.5 203 HIS A N 1
ATOM 1579 C CA . HIS A 1 203 ? 6.176 11.234 17.906 1 97.5 203 HIS A CA 1
ATOM 1580 C C . HIS A 1 203 ? 7.496 11.078 18.641 1 97.5 203 HIS A C 1
ATOM 1582 O O . HIS A 1 203 ? 8.461 10.539 18.094 1 97.5 203 HIS A O 1
ATOM 1588 N N . HIS A 1 204 ? 7.488 11.516 19.859 1 98.56 204 HIS A N 1
ATOM 1589 C CA . HIS A 1 204 ? 8.688 11.352 20.672 1 98.56 204 HIS A CA 1
ATOM 1590 C C . HIS A 1 204 ? 9.031 9.875 20.859 1 98.56 204 HIS A C 1
ATOM 1592 O O . HIS A 1 204 ? 10.188 9.477 20.703 1 98.56 204 HIS A O 1
ATOM 1598 N N . ARG A 1 205 ? 8.055 9.094 21.172 1 98.62 205 ARG A N 1
ATOM 1599 C CA . ARG A 1 205 ? 8.266 7.676 21.422 1 98.62 205 ARG A CA 1
ATOM 1600 C C . ARG A 1 205 ? 8.719 6.953 20.156 1 98.62 205 ARG A C 1
ATOM 1602 O O . ARG A 1 205 ? 9.57 6.062 20.219 1 98.62 205 ARG A O 1
ATOM 1609 N N . ILE A 1 206 ? 8.156 7.34 19.078 1 98.62 206 ILE A N 1
ATOM 1610 C CA . ILE A 1 206 ? 8.555 6.758 17.797 1 98.62 206 ILE A CA 1
ATOM 1611 C C . ILE A 1 206 ? 10.016 7.082 17.516 1 98.62 206 ILE A C 1
ATOM 1613 O O . ILE A 1 206 ? 10.797 6.191 17.156 1 98.62 206 ILE A O 1
ATOM 1617 N N . TYR A 1 207 ? 10.352 8.352 17.703 1 98.69 207 TYR A N 1
ATOM 1618 C CA . TYR A 1 207 ? 11.727 8.789 17.469 1 98.69 207 TYR A CA 1
ATOM 1619 C C . TYR A 1 207 ? 12.695 8.047 18.375 1 98.69 207 TYR A C 1
ATOM 1621 O O . TYR A 1 207 ? 13.75 7.59 17.922 1 98.69 207 TYR A O 1
ATOM 1629 N N . GLU A 1 208 ? 12.32 7.898 19.625 1 98.62 208 GLU A N 1
ATOM 1630 C CA . GLU A 1 208 ? 13.148 7.184 20.594 1 98.62 208 GLU A CA 1
ATOM 1631 C C . GLU A 1 208 ? 13.375 5.738 20.156 1 98.62 208 GLU A C 1
ATOM 1633 O O . GLU A 1 208 ? 14.5 5.227 20.25 1 98.62 208 GLU A O 1
ATOM 1638 N N . ALA A 1 209 ? 12.344 5.09 19.734 1 98.62 209 ALA A N 1
ATOM 1639 C CA . ALA A 1 209 ? 12.445 3.705 19.281 1 98.62 209 ALA A CA 1
ATOM 1640 C C . ALA A 1 209 ? 13.359 3.592 18.062 1 98.62 209 ALA A C 1
ATOM 1642 O O . ALA A 1 209 ? 14.125 2.633 17.938 1 98.62 209 ALA A O 1
ATOM 1643 N N . ILE A 1 210 ? 13.328 4.562 17.156 1 98.56 210 ILE A N 1
ATOM 1644 C CA . ILE A 1 210 ? 14.156 4.574 15.953 1 98.56 210 ILE A CA 1
ATOM 1645 C C . ILE A 1 210 ? 15.617 4.766 16.344 1 98.56 210 ILE A C 1
AT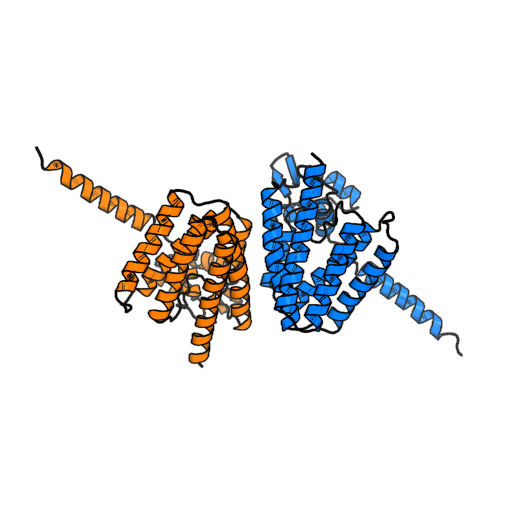OM 1647 O O . ILE A 1 210 ? 16.5 4.035 15.875 1 98.56 210 ILE A O 1
ATOM 1651 N N . MET A 1 211 ? 15.836 5.672 17.25 1 98.12 211 MET A N 1
ATOM 1652 C CA . MET A 1 211 ? 17.203 5.965 17.688 1 98.12 211 MET A CA 1
ATOM 1653 C C . MET A 1 211 ? 17.797 4.781 18.438 1 98.12 211 MET A C 1
ATOM 1655 O O . MET A 1 211 ? 19 4.531 18.359 1 98.12 211 MET A O 1
ATOM 1659 N N . ALA A 1 212 ? 16.969 4.066 19.125 1 97.81 212 ALA A N 1
ATOM 1660 C CA . ALA A 1 212 ? 17.391 2.898 19.875 1 97.81 212 ALA A CA 1
ATOM 1661 C C . ALA A 1 212 ? 17.516 1.673 18.984 1 97.81 212 ALA A C 1
ATOM 1663 O O . ALA A 1 212 ? 17.875 0.587 19.453 1 97.81 212 ALA A O 1
ATOM 1664 N N . ARG A 1 213 ? 17.109 1.77 17.734 1 97.31 213 ARG A N 1
ATOM 1665 C CA . ARG A 1 213 ? 17.141 0.679 16.766 1 97.31 213 ARG A CA 1
ATOM 1666 C C . ARG A 1 213 ? 16.25 -0.473 17.203 1 97.31 213 ARG A C 1
ATOM 1668 O O . ARG A 1 213 ? 16.688 -1.626 17.234 1 97.31 213 ARG A O 1
ATOM 1675 N N . GLU A 1 214 ? 15.133 -0.11 17.609 1 97.94 214 GLU A N 1
ATOM 1676 C CA . GLU A 1 214 ? 14.078 -1.054 17.953 1 97.94 214 GLU A CA 1
ATOM 1677 C C . GLU A 1 214 ? 12.977 -1.065 16.891 1 97.94 214 GLU A C 1
ATOM 1679 O O . GLU A 1 214 ? 11.898 -0.501 17.109 1 97.94 214 GLU A O 1
ATOM 1684 N N . PRO A 1 215 ? 13.195 -1.756 15.82 1 97.5 215 PRO A N 1
ATOM 1685 C CA . PRO A 1 215 ? 12.328 -1.635 14.641 1 97.5 215 PRO A CA 1
ATOM 1686 C C . PRO A 1 215 ? 10.891 -2.084 14.914 1 97.5 215 PRO A C 1
ATOM 1688 O O . PRO A 1 215 ? 9.945 -1.426 14.484 1 97.5 215 PRO A O 1
ATOM 1691 N N . TRP A 1 216 ? 10.719 -3.141 15.633 1 95.81 216 TRP A N 1
ATOM 1692 C CA . TRP A 1 216 ? 9.375 -3.658 15.875 1 95.81 216 TRP A CA 1
ATOM 1693 C C . TRP A 1 216 ? 8.609 -2.75 16.828 1 95.81 216 TRP A C 1
ATOM 1695 O O . TRP A 1 216 ? 7.395 -2.572 16.688 1 95.81 216 TRP A O 1
ATOM 1705 N N . ARG A 1 217 ? 9.344 -2.199 17.766 1 97.62 217 ARG A N 1
ATOM 1706 C CA . ARG A 1 217 ? 8.727 -1.221 18.656 1 97.62 217 ARG A CA 1
ATOM 1707 C C . ARG A 1 217 ? 8.328 0.04 17.891 1 97.62 217 ARG A C 1
ATOM 1709 O O . ARG A 1 217 ? 7.234 0.572 18.094 1 97.62 217 ARG A O 1
ATOM 1716 N N . ALA A 1 218 ? 9.172 0.514 17.016 1 98.44 218 ALA A N 1
ATOM 1717 C CA . ALA A 1 218 ? 8.875 1.691 16.203 1 98.44 218 ALA A CA 1
ATOM 1718 C C . ALA A 1 218 ? 7.629 1.47 15.344 1 98.44 218 ALA A C 1
ATOM 1720 O O . ALA A 1 218 ? 6.762 2.342 15.266 1 98.44 218 ALA A O 1
ATOM 1721 N N . GLU A 1 219 ? 7.547 0.333 14.773 1 97.81 219 GLU A N 1
ATOM 1722 C CA . GLU A 1 219 ? 6.395 -0.013 13.945 1 97.81 219 GLU A CA 1
ATOM 1723 C C . GLU A 1 219 ? 5.109 -0.012 14.766 1 97.81 219 GLU A C 1
ATOM 1725 O O . GLU A 1 219 ? 4.105 0.578 14.359 1 97.81 219 GLU A O 1
ATOM 1730 N N . ALA A 1 220 ? 5.195 -0.7 15.891 1 96.81 220 ALA A N 1
ATOM 1731 C CA . ALA A 1 220 ? 4.008 -0.839 16.734 1 96.81 220 ALA A CA 1
ATOM 1732 C C . ALA A 1 220 ? 3.506 0.523 17.203 1 96.81 220 ALA A C 1
ATOM 1734 O O . ALA A 1 220 ? 2.305 0.8 17.156 1 96.81 220 ALA A O 1
ATOM 1735 N N . ILE A 1 221 ? 4.406 1.397 17.625 1 97.69 221 ILE A N 1
ATOM 1736 C CA . ILE A 1 221 ? 4.012 2.707 18.141 1 97.69 221 ILE A CA 1
ATOM 1737 C C . ILE A 1 221 ? 3.43 3.547 17 1 97.69 221 ILE A C 1
ATOM 1739 O O . ILE A 1 221 ? 2.42 4.23 17.188 1 97.69 221 ILE A O 1
ATOM 1743 N N . MET A 1 222 ? 4.004 3.498 15.844 1 97.38 222 MET A N 1
ATOM 1744 C CA . MET A 1 222 ? 3.496 4.266 14.703 1 97.38 222 MET A CA 1
ATOM 1745 C C . MET A 1 222 ? 2.104 3.791 14.305 1 97.38 222 MET A C 1
ATOM 1747 O O . MET A 1 222 ? 1.221 4.605 14.031 1 97.38 222 MET A O 1
ATOM 1751 N N . ARG A 1 223 ? 1.921 2.486 14.258 1 95.69 223 ARG A N 1
ATOM 1752 C CA . ARG A 1 223 ? 0.604 1.952 13.922 1 95.69 223 ARG A CA 1
ATOM 1753 C C . ARG A 1 223 ? -0.448 2.439 14.914 1 95.69 223 ARG A C 1
ATOM 1755 O O . ARG A 1 223 ? -1.541 2.85 14.516 1 95.69 223 ARG A O 1
ATOM 1762 N N . GLU A 1 224 ? -0.08 2.402 16.156 1 94.94 224 GLU A N 1
ATOM 1763 C CA . GLU A 1 224 ? -0.991 2.877 17.203 1 94.94 224 GLU A CA 1
ATOM 1764 C C . GLU A 1 224 ? -1.265 4.371 17.047 1 94.94 224 GLU A C 1
ATOM 1766 O O . GLU A 1 224 ? -2.4 4.82 17.219 1 94.94 224 GLU A O 1
ATOM 1771 N N . HIS A 1 225 ? -0.259 5.109 16.766 1 94.12 225 HIS A N 1
ATOM 1772 C CA . HIS A 1 225 ? -0.367 6.551 16.578 1 94.12 225 HIS A CA 1
ATOM 1773 C C . HIS A 1 225 ? -1.358 6.883 15.461 1 94.12 225 HIS A C 1
ATOM 1775 O O . HIS A 1 225 ? -2.264 7.695 15.656 1 94.12 225 HIS A O 1
ATOM 1781 N N . VAL A 1 226 ? -1.275 6.273 14.344 1 91.62 226 VAL A N 1
ATOM 1782 C CA . VAL A 1 226 ? -2.145 6.535 13.203 1 91.62 226 VAL A CA 1
ATOM 1783 C C . VAL A 1 226 ? -3.562 6.055 13.508 1 91.62 226 VAL A C 1
ATOM 1785 O O . VAL A 1 226 ? -4.539 6.723 13.156 1 91.62 226 VAL A O 1
ATOM 1788 N N . SER A 1 227 ? -3.631 4.906 14.195 1 89.69 227 SER A N 1
ATOM 1789 C CA . SER A 1 227 ? -4.938 4.387 14.586 1 89.69 227 SER A CA 1
ATOM 1790 C C . SER A 1 227 ? -5.645 5.332 15.547 1 89.69 227 SER A C 1
ATOM 1792 O O . SER A 1 227 ? -6.871 5.449 15.531 1 89.69 227 SER A O 1
ATOM 1794 N N . GLY A 1 228 ? -4.84 5.934 16.422 1 86.94 228 GLY A N 1
ATOM 1795 C CA . GLY A 1 228 ? -5.398 6.93 17.328 1 86.94 228 GLY A CA 1
ATOM 1796 C C . GLY A 1 228 ? -6.004 8.117 16.609 1 86.94 228 GLY A C 1
ATOM 1797 O O . GLY A 1 228 ? -7.047 8.633 17.016 1 86.94 228 GLY A O 1
ATOM 1798 N N . VAL A 1 229 ? -5.395 8.531 15.562 1 83.25 229 VAL A N 1
ATOM 1799 C CA . VAL A 1 229 ? -5.906 9.633 14.742 1 83.25 229 VAL A CA 1
ATOM 1800 C C . VAL A 1 229 ? -7.238 9.227 14.109 1 83.25 229 VAL A C 1
ATOM 1802 O O . VAL A 1 229 ? -8.188 10.008 14.102 1 83.25 229 VAL A O 1
ATOM 1805 N N . ARG A 1 230 ? -7.312 8.023 13.641 1 82.31 230 ARG A N 1
ATOM 1806 C CA . ARG A 1 230 ? -8.547 7.488 13.07 1 82.31 230 ARG A CA 1
ATOM 1807 C C . ARG A 1 230 ? -9.68 7.5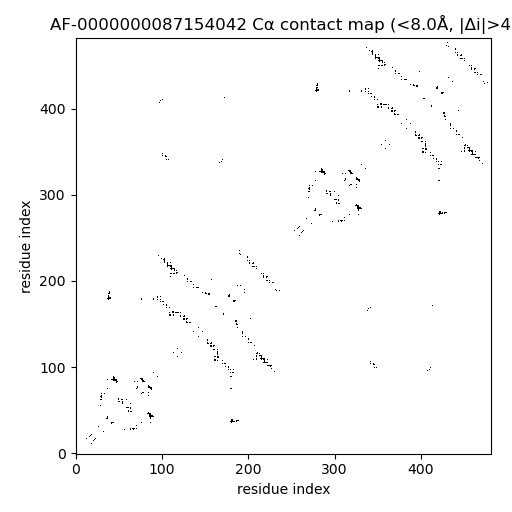39 14.086 1 82.31 230 ARG A C 1
ATOM 1809 O O . ARG A 1 230 ? -10.789 7.98 13.766 1 82.31 230 ARG A O 1
ATOM 1816 N N . ALA A 1 231 ? -9.375 7.09 15.281 1 83.25 231 ALA A N 1
ATOM 1817 C CA . ALA A 1 231 ? -10.391 7.055 16.328 1 83.25 231 ALA A CA 1
ATOM 1818 C C . ALA A 1 231 ? -10.898 8.453 16.641 1 83.25 231 ALA A C 1
ATOM 1820 O O . ALA A 1 231 ? -12.102 8.656 16.844 1 83.25 231 ALA A O 1
ATOM 1821 N N . SER A 1 232 ? -10 9.352 16.688 1 79.81 232 SER A N 1
ATOM 1822 C CA . SER A 1 232 ? -10.383 10.734 16.953 1 79.81 232 SER A CA 1
ATOM 1823 C C . SER A 1 232 ? -11.234 11.312 15.836 1 79.81 232 SER A C 1
ATOM 1825 O O . SER A 1 232 ? -12.188 12.047 16.094 1 79.81 232 SER A O 1
ATOM 1827 N N . LEU A 1 233 ? -10.883 11.039 14.656 1 77.06 233 LEU A N 1
ATOM 1828 C CA . LEU A 1 233 ? -11.648 11.484 13.492 1 77.06 233 LEU A CA 1
ATOM 1829 C C . LEU A 1 233 ? -13.07 10.938 13.531 1 77.06 233 LEU A C 1
ATOM 1831 O O . LEU A 1 233 ? -14.031 11.672 13.305 1 77.06 233 LEU A O 1
ATOM 1835 N N . LEU A 1 234 ? -13.203 9.703 13.922 1 77.38 234 LEU A N 1
ATOM 1836 C CA . LEU A 1 234 ? -14.516 9.07 13.984 1 77.38 234 LEU A CA 1
ATOM 1837 C C . LEU A 1 234 ? -15.375 9.695 15.07 1 77.38 234 LEU A C 1
ATOM 1839 O O . LEU A 1 234 ? -16.578 9.875 14.891 1 77.38 234 LEU A O 1
ATOM 1843 N N . LYS A 1 235 ? -14.719 10.023 16.109 1 76.69 235 LYS A N 1
ATOM 1844 C CA . LYS A 1 235 ? -15.43 10.688 17.203 1 76.69 235 LYS A CA 1
ATOM 1845 C C . LYS A 1 235 ? -15.93 12.062 16.766 1 76.69 235 LYS A C 1
ATOM 1847 O O . LYS A 1 235 ? -17.047 12.461 17.125 1 76.69 235 LYS A O 1
ATOM 1852 N N . SER A 1 236 ? -15.117 12.711 16.078 1 71.69 236 SER A N 1
ATOM 1853 C CA . SER A 1 236 ? -15.484 14.047 15.625 1 71.69 236 SER A CA 1
ATOM 1854 C C . SER A 1 236 ? -16.625 14 14.609 1 71.69 236 SER A C 1
ATOM 1856 O O . SER A 1 236 ? -17.469 14.898 14.562 1 71.69 236 SER A O 1
ATOM 1858 N N . LEU A 1 237 ? -16.625 13.016 13.789 1 68.69 237 LEU A N 1
ATOM 1859 C CA . LEU A 1 237 ? -17.656 12.875 12.781 1 68.69 237 LEU A CA 1
ATOM 1860 C C . LEU A 1 237 ? -18.984 12.43 13.406 1 68.69 237 LEU A C 1
ATOM 1862 O O . LEU A 1 237 ? -20.062 12.812 12.938 1 68.69 237 LEU A O 1
ATOM 1866 N N . LYS A 1 238 ? -18.922 11.539 14.375 1 61.03 238 LYS A N 1
ATOM 1867 C CA . LYS A 1 238 ? -20.141 11.125 15.062 1 61.03 238 LYS A CA 1
ATOM 1868 C C . LYS A 1 238 ? -20.734 12.281 15.859 1 61.03 238 LYS A C 1
ATOM 1870 O O . LYS A 1 238 ? -21.953 12.375 16.016 1 61.03 238 LYS A O 1
ATOM 1875 N N . GLY A 1 239 ? -19.906 13.055 16.484 1 52.38 239 GLY A N 1
ATOM 1876 C CA . GLY A 1 239 ? -20.438 14.195 17.219 1 52.38 239 GLY A CA 1
ATOM 1877 C C . GLY A 1 239 ? -21.078 15.242 16.328 1 52.38 239 GLY A C 1
ATOM 1878 O O . GLY A 1 239 ? -21.812 16.109 16.812 1 52.38 239 GLY A O 1
ATOM 1879 N N . ARG A 1 240 ? -20.656 15.352 15.203 1 45.12 240 ARG A N 1
ATOM 1880 C CA . ARG A 1 240 ? -21.312 16.312 14.32 1 45.12 240 ARG A CA 1
ATOM 1881 C C . ARG A 1 240 ? -22.672 15.812 13.883 1 45.12 240 ARG A C 1
ATOM 1883 O O . ARG A 1 240 ? -23.438 16.547 13.242 1 45.12 240 ARG A O 1
ATOM 1890 N N . VAL A 1 241 ? -23.016 14.516 14.016 1 37.34 241 VAL A N 1
ATOM 1891 C CA . VAL A 1 241 ? -24.406 14.156 13.805 1 37.34 241 VAL A CA 1
ATOM 1892 C C . VAL A 1 241 ? -25.188 14.312 15.102 1 37.34 241 VAL A C 1
ATOM 1894 O O . VAL A 1 241 ? -24.719 13.922 16.172 1 37.34 241 VAL A O 1
ATOM 1897 N N . MET B 1 1 ? -37.094 -44.25 -27.531 1 27.67 1 MET B N 1
ATOM 1898 C CA . MET B 1 1 ? -37.156 -42.812 -27.5 1 27.67 1 MET B CA 1
ATOM 1899 C C . MET B 1 1 ? -36.031 -42.219 -26.656 1 27.67 1 MET B C 1
ATOM 1901 O O . MET B 1 1 ? -36.031 -41.031 -26.328 1 27.67 1 MET B O 1
ATOM 1905 N N . GLN B 1 2 ? -35.156 -43.031 -26.062 1 32.66 2 GLN B N 1
ATOM 1906 C CA . GLN B 1 2 ? -34.281 -42.781 -24.938 1 32.66 2 GLN B CA 1
ATOM 1907 C C . GLN B 1 2 ? -32.969 -42.125 -25.391 1 32.66 2 GLN B C 1
ATOM 1909 O O . GLN B 1 2 ? -32.125 -41.812 -24.562 1 32.66 2 GLN B O 1
ATOM 1914 N N . GLU B 1 3 ? -32.625 -42.156 -26.672 1 34.47 3 GLU B N 1
ATOM 1915 C CA . GLU B 1 3 ? -31.234 -41.969 -27.094 1 34.47 3 GLU B CA 1
ATOM 1916 C C . GLU B 1 3 ? -30.875 -40.5 -27.203 1 34.47 3 GLU B C 1
ATOM 1918 O O . GLU B 1 3 ? -29.781 -40.156 -27.625 1 34.47 3 GLU B O 1
ATOM 1923 N N . ILE B 1 4 ? -31.922 -39.594 -27.156 1 44.22 4 ILE B N 1
ATOM 1924 C CA . ILE B 1 4 ? -31.625 -38.25 -27.594 1 44.22 4 ILE B CA 1
ATOM 1925 C C . ILE B 1 4 ? -30.859 -37.5 -26.5 1 44.22 4 ILE B C 1
ATOM 1927 O O . ILE B 1 4 ? -30.344 -36.406 -26.719 1 44.22 4 ILE B O 1
ATOM 1931 N N . GLU B 1 5 ? -30.922 -38 -25.266 1 44.66 5 GLU B N 1
ATOM 1932 C CA . GLU B 1 5 ? -30.5 -37.094 -24.188 1 44.66 5 GLU B CA 1
ATOM 1933 C C . GLU B 1 5 ? -28.984 -37.031 -24.078 1 44.66 5 GLU B C 1
ATOM 1935 O O . GLU B 1 5 ? -28.438 -36.094 -23.469 1 44.66 5 GLU B O 1
ATOM 1940 N N . THR B 1 6 ? -28.234 -38.031 -24.688 1 49.84 6 THR B N 1
ATOM 1941 C CA . THR B 1 6 ? -26.812 -38.094 -24.359 1 49.84 6 THR B CA 1
ATOM 1942 C C . THR B 1 6 ? -26.016 -37.094 -25.203 1 49.84 6 THR B C 1
ATOM 1944 O O . THR B 1 6 ? -24.922 -36.656 -24.812 1 49.84 6 THR B O 1
ATOM 1947 N N . SER B 1 7 ? -26.609 -36.656 -26.359 1 53.84 7 SER B N 1
ATOM 1948 C CA . SER B 1 7 ? -25.781 -35.875 -27.281 1 53.84 7 SER B CA 1
ATOM 1949 C C . SER B 1 7 ? -25.672 -34.438 -26.859 1 53.84 7 SER B C 1
ATOM 1951 O O . SER B 1 7 ? -24.625 -33.812 -27.016 1 53.84 7 SER B O 1
ATOM 1953 N N . ASP B 1 8 ? -26.781 -33.938 -26.125 1 53 8 ASP B N 1
ATOM 1954 C CA . ASP B 1 8 ? -26.797 -32.5 -25.797 1 53 8 ASP B CA 1
ATOM 1955 C C . ASP B 1 8 ? -25.859 -32.188 -24.641 1 53 8 ASP B C 1
ATOM 1957 O O . ASP B 1 8 ? -25.234 -31.141 -24.609 1 53 8 ASP B O 1
ATOM 1961 N N . GLN B 1 9 ? -25.625 -33.219 -23.781 1 52.56 9 GLN B N 1
ATOM 1962 C CA . GLN B 1 9 ? -24.719 -32.938 -22.672 1 52.56 9 GLN B CA 1
ATOM 1963 C C . GLN B 1 9 ? -23.266 -32.875 -23.141 1 52.56 9 GLN B C 1
ATOM 1965 O O . GLN B 1 9 ? -22.438 -32.188 -22.562 1 52.56 9 GLN B O 1
ATOM 1970 N N . THR B 1 10 ? -22.969 -33.719 -24.234 1 52.06 10 THR B N 1
ATOM 1971 C CA . THR B 1 10 ? -21.594 -33.656 -24.719 1 52.06 10 THR B CA 1
ATOM 1972 C C . THR B 1 10 ? -21.297 -32.344 -25.375 1 52.06 10 THR B C 1
ATOM 1974 O O . THR B 1 10 ? -20.203 -31.781 -25.203 1 52.06 10 THR B O 1
ATOM 1977 N N . ASP B 1 11 ? -22.281 -31.75 -26.078 1 53.56 11 ASP B N 1
ATOM 1978 C CA . ASP B 1 11 ? -22.031 -30.469 -26.734 1 53.56 11 ASP B CA 1
ATOM 1979 C C . ASP B 1 11 ? -21.938 -29.328 -25.719 1 53.56 11 ASP B C 1
ATOM 1981 O O . ASP B 1 11 ? -21.219 -28.359 -25.922 1 53.56 11 ASP B O 1
ATOM 1985 N N . LEU B 1 12 ? -22.766 -29.375 -24.625 1 49.81 12 LEU B N 1
ATOM 1986 C CA . LEU B 1 12 ? -22.641 -28.344 -23.609 1 49.81 12 LEU B CA 1
ATOM 1987 C C . LEU B 1 12 ? -21.312 -28.453 -22.875 1 49.81 12 LEU B C 1
ATOM 1989 O O . LEU B 1 12 ? -20.734 -27.422 -22.5 1 49.81 12 LEU B O 1
ATOM 1993 N N . LYS B 1 13 ? -20.828 -29.641 -22.75 1 51.69 13 LYS B N 1
ATOM 1994 C CA . LYS B 1 13 ? -19.531 -29.766 -22.109 1 51.69 13 LYS B CA 1
ATOM 1995 C C . LYS B 1 13 ? -18.406 -29.25 -23.016 1 51.69 13 LYS B C 1
ATOM 1997 O O . LYS B 1 13 ? -17.438 -28.656 -22.547 1 51.69 13 LYS B O 1
ATOM 2002 N N . THR B 1 14 ? -18.547 -29.578 -24.234 1 46.09 14 THR B N 1
ATOM 2003 C CA . THR B 1 14 ? -17.578 -29 -25.156 1 46.09 14 THR B CA 1
ATOM 2004 C C . THR B 1 14 ? -17.766 -27.484 -25.266 1 46.09 14 THR B C 1
ATOM 2006 O O . THR B 1 14 ? -16.781 -26.75 -25.344 1 46.09 14 THR B O 1
ATOM 2009 N N . ALA B 1 15 ? -18.938 -27.016 -25.188 1 53.38 15 ALA B N 1
ATOM 2010 C CA . ALA B 1 15 ? -19.125 -25.578 -25.203 1 53.38 15 ALA B CA 1
ATOM 2011 C C . ALA B 1 15 ? -18.688 -24.953 -23.875 1 53.38 15 ALA B C 1
ATOM 2013 O O . ALA B 1 15 ? -18.125 -23.859 -23.859 1 53.38 15 ALA B O 1
ATOM 2014 N N . GLU B 1 16 ? -19 -25.531 -22.672 1 43.16 16 GLU B N 1
ATOM 2015 C CA . GLU B 1 16 ? -18.5 -25.062 -21.375 1 43.16 16 GLU B CA 1
ATOM 2016 C C . GLU B 1 16 ? -16.984 -25.234 -21.281 1 43.16 16 GLU B C 1
ATOM 2018 O O . GLU B 1 16 ? -16.297 -24.359 -20.75 1 43.16 16 GLU B O 1
ATOM 2023 N N . ALA B 1 17 ? -16.375 -26.328 -21.656 1 45.09 17 ALA B N 1
ATOM 2024 C CA . ALA B 1 17 ? -14.922 -26.438 -21.766 1 45.09 17 ALA B CA 1
ATOM 2025 C C . ALA B 1 17 ? -14.367 -25.469 -22.781 1 45.09 17 ALA B C 1
ATOM 2027 O O . ALA B 1 17 ? -13.297 -24.891 -22.578 1 45.09 17 ALA B O 1
ATOM 2028 N N . ALA B 1 18 ? -14.969 -25.297 -23.844 1 44.28 18 ALA B N 1
ATOM 2029 C CA . ALA B 1 18 ? -14.594 -24.266 -24.797 1 44.28 18 ALA B CA 1
ATOM 2030 C C . ALA B 1 18 ? -14.867 -22.875 -24.234 1 44.28 18 ALA B C 1
ATOM 2032 O O . ALA B 1 18 ? -14.102 -21.938 -24.469 1 44.28 18 ALA B O 1
ATOM 2033 N N . SER B 1 19 ? -15.992 -22.594 -23.469 1 42.72 19 SER B N 1
ATOM 2034 C CA . SER B 1 19 ? -16.234 -21.344 -22.766 1 42.72 19 SER B CA 1
ATOM 2035 C C . SER B 1 19 ? -15.281 -21.172 -21.594 1 42.72 19 SER B C 1
ATOM 2037 O O . SER B 1 19 ? -14.812 -20.062 -21.328 1 42.72 19 SER B O 1
ATOM 2039 N N . ILE B 1 20 ? -15.039 -22.125 -20.688 1 39.25 20 ILE B N 1
ATOM 2040 C CA . ILE B 1 20 ? -13.969 -22.109 -19.703 1 39.25 20 ILE B CA 1
ATOM 2041 C C . ILE B 1 20 ? -12.617 -22 -20.406 1 39.25 20 ILE B C 1
ATOM 2043 O O . ILE B 1 20 ? -11.75 -21.234 -19.984 1 39.25 20 ILE B O 1
ATOM 2047 N N . ARG B 1 21 ? -12.266 -22.797 -21.406 1 38.84 21 ARG B N 1
ATOM 2048 C CA . ARG B 1 21 ? -11.102 -22.547 -22.25 1 38.84 21 ARG B CA 1
ATOM 2049 C C . ARG B 1 21 ? -11.227 -21.188 -22.953 1 38.84 21 ARG B C 1
ATOM 2051 O O . ARG B 1 21 ? -10.219 -20.547 -23.234 1 38.84 21 ARG B O 1
ATOM 2058 N N . ALA B 1 22 ? -12.305 -20.828 -23.562 1 40.16 22 ALA B N 1
ATOM 2059 C CA . ALA B 1 22 ? -12.586 -19.531 -24.172 1 40.16 22 ALA B CA 1
ATOM 2060 C C . ALA B 1 22 ? -12.703 -18.438 -23.109 1 40.16 22 ALA B C 1
ATOM 2062 O O . ALA B 1 22 ? -12.367 -17.281 -23.375 1 40.16 22 ALA B O 1
ATOM 2063 N N . GLY B 1 23 ? -13.336 -18.547 -22.062 1 36.69 23 GLY B N 1
ATOM 2064 C CA . GLY B 1 23 ? -13.266 -17.703 -20.875 1 36.69 23 GLY B CA 1
ATOM 2065 C C . GLY B 1 23 ? -11.859 -17.578 -20.328 1 36.69 23 GLY B C 1
ATOM 2066 O O . GLY B 1 23 ? -11.648 -16.922 -19.297 1 36.69 23 GLY B O 1
ATOM 2067 N N . ASN B 1 24 ? -11.062 -18.688 -20.125 1 40.06 24 ASN B N 1
ATOM 2068 C CA . ASN B 1 24 ? -9.617 -18.484 -20.141 1 40.06 24 ASN B CA 1
ATOM 2069 C C . ASN B 1 24 ? -9.211 -17.422 -21.156 1 40.06 24 ASN B C 1
ATOM 2071 O O . ASN B 1 24 ? -8.922 -17.719 -22.312 1 40.06 24 ASN B O 1
ATOM 2075 N N . ARG B 1 25 ? -10.141 -16.641 -21.531 1 42.31 25 ARG B N 1
ATOM 2076 C CA . ARG B 1 25 ? -9.961 -15.438 -22.344 1 42.31 25 ARG B CA 1
ATOM 2077 C C . ARG B 1 25 ? -8.484 -15.094 -22.484 1 42.31 25 ARG B C 1
ATOM 2079 O O . ARG B 1 25 ? -7.711 -15.227 -21.531 1 42.31 25 ARG B O 1
ATOM 2086 N N . ALA B 1 26 ? -7.934 -15.039 -23.656 1 46.59 26 ALA B N 1
ATOM 2087 C CA . ALA B 1 26 ? -6.664 -14.586 -24.219 1 46.59 26 ALA B CA 1
ATOM 2088 C C . ALA B 1 26 ? -6.004 -13.547 -23.328 1 46.59 26 ALA B C 1
ATOM 2090 O O . ALA B 1 26 ? -6.535 -12.445 -23.141 1 46.59 26 ALA B O 1
ATOM 2091 N N . LEU B 1 27 ? -5.52 -14.102 -22.328 1 58.88 27 LEU B N 1
ATOM 2092 C CA . LEU B 1 27 ? -4.703 -13.078 -21.688 1 58.88 27 LEU B CA 1
ATOM 2093 C C . LEU B 1 27 ? -4.191 -12.07 -22.719 1 58.88 27 LEU B C 1
ATOM 2095 O O . LEU B 1 27 ? -3.719 -12.461 -23.797 1 58.88 27 LEU B O 1
ATOM 2099 N N . SER B 1 28 ? -4.586 -10.883 -22.453 1 81 28 SER B N 1
ATOM 2100 C CA . SER B 1 28 ? -4.043 -9.859 -23.344 1 81 28 SER B CA 1
ATOM 2101 C C . SER B 1 28 ? -2.549 -10.047 -23.562 1 81 28 SER B C 1
ATOM 2103 O O . SER B 1 28 ? -1.885 -10.742 -22.797 1 81 28 SER B O 1
ATOM 2105 N N . VAL B 1 29 ? -2.186 -9.984 -24.734 1 91 29 VAL B N 1
ATOM 2106 C CA . VAL B 1 29 ? -0.766 -9.977 -25.078 1 91 29 VAL B CA 1
ATOM 2107 C C . VAL B 1 29 ? 0.038 -9.406 -23.906 1 91 29 VAL B C 1
ATOM 2109 O O . VAL B 1 29 ? 1.071 -9.961 -23.531 1 91 29 VAL B O 1
ATOM 2112 N N . MET B 1 30 ? -0.593 -8.469 -23.266 1 89.06 30 MET B N 1
ATOM 2113 C CA . MET B 1 30 ? 0.084 -7.82 -22.141 1 89.06 30 MET B CA 1
ATOM 2114 C C . MET B 1 30 ? 0.211 -8.773 -20.953 1 89.06 30 MET B C 1
ATOM 2116 O O . MET B 1 30 ? 1.281 -8.883 -20.359 1 89.06 30 MET B O 1
ATOM 2120 N N . GLU B 1 31 ? -0.812 -9.469 -20.734 1 82.94 31 GLU B N 1
ATOM 2121 C CA . GLU B 1 31 ? -0.805 -10.367 -19.594 1 82.94 31 GLU B CA 1
ATOM 2122 C C . GLU B 1 31 ? 0.143 -11.547 -19.812 1 82.94 31 GLU B C 1
ATOM 2124 O O . GLU B 1 31 ? 0.813 -11.992 -18.891 1 82.94 31 GLU B O 1
ATOM 2129 N N . ARG B 1 32 ? 0.172 -12.016 -20.953 1 85.56 32 ARG B N 1
ATOM 2130 C CA . ARG B 1 32 ? 1.073 -13.117 -21.25 1 85.56 32 ARG B CA 1
ATOM 2131 C C . ARG B 1 32 ? 2.531 -12.695 -21.109 1 85.56 32 ARG B C 1
ATOM 2133 O O . ARG B 1 32 ? 3.334 -13.406 -20.5 1 85.56 32 ARG B O 1
ATOM 2140 N N . ILE B 1 33 ? 2.883 -11.531 -21.625 1 89.19 33 ILE B N 1
ATOM 2141 C CA . ILE B 1 33 ? 4.246 -11.031 -21.516 1 89.19 33 ILE B CA 1
ATOM 2142 C C . ILE B 1 33 ? 4.582 -10.758 -20.062 1 89.19 33 ILE B C 1
ATOM 2144 O O . ILE B 1 33 ? 5.684 -11.07 -19.594 1 89.19 33 ILE B O 1
ATOM 2148 N N . ARG B 1 34 ? 3.607 -10.258 -19.375 1 82.62 34 ARG B N 1
ATOM 2149 C CA . ARG B 1 34 ? 3.783 -10.039 -17.938 1 82.62 34 ARG B CA 1
ATOM 2150 C C . ARG B 1 34 ? 4.148 -11.336 -17.234 1 82.62 34 ARG B C 1
ATOM 2152 O O . ARG B 1 34 ? 5.074 -11.367 -16.422 1 82.62 34 ARG B O 1
ATOM 2159 N N . ASN B 1 35 ? 3.484 -12.344 -17.578 1 76.69 35 ASN B N 1
ATOM 2160 C CA . ASN B 1 35 ? 3.715 -13.633 -16.953 1 76.69 35 ASN B CA 1
ATOM 2161 C C . ASN B 1 35 ? 5.105 -14.18 -17.266 1 76.69 35 ASN B C 1
ATOM 2163 O O . ASN B 1 35 ? 5.754 -14.781 -16.406 1 76.69 35 ASN B O 1
ATOM 2167 N N . PHE B 1 36 ? 5.562 -13.953 -18.5 1 79.38 36 PHE B N 1
ATOM 2168 C CA . PHE B 1 36 ? 6.91 -14.367 -18.859 1 79.38 36 PHE B CA 1
ATOM 2169 C C . PHE B 1 36 ? 7.941 -13.703 -17.953 1 79.38 36 PHE B C 1
ATOM 2171 O O . PHE B 1 36 ? 8.938 -14.328 -17.578 1 79.38 36 PHE B O 1
ATOM 2178 N N . ILE B 1 37 ? 7.691 -12.5 -17.625 1 80.19 37 ILE B N 1
ATOM 2179 C CA . ILE B 1 37 ? 8.625 -11.719 -16.828 1 80.19 37 ILE B CA 1
ATOM 2180 C C . ILE B 1 37 ? 8.539 -12.148 -15.359 1 80.19 37 ILE B C 1
ATOM 2182 O O . ILE B 1 37 ? 9.555 -12.438 -14.734 1 80.19 37 ILE B O 1
ATOM 2186 N N . LEU B 1 38 ? 7.324 -12.25 -14.891 1 73.69 38 LEU B N 1
ATOM 2187 C CA . LEU B 1 38 ? 7.102 -12.469 -13.461 1 73.69 38 LEU B CA 1
ATOM 2188 C C . LEU B 1 38 ? 7.465 -13.891 -13.062 1 73.69 38 LEU B C 1
ATOM 2190 O O . LEU B 1 38 ? 7.875 -14.141 -11.93 1 73.69 38 LEU B O 1
ATOM 2194 N N . ASP B 1 39 ? 7.344 -14.789 -14.016 1 67.75 39 ASP B N 1
ATOM 2195 C CA . ASP B 1 39 ? 7.645 -16.188 -13.688 1 67.75 39 ASP B CA 1
ATOM 2196 C C . ASP B 1 39 ? 9.102 -16.516 -14 1 67.75 39 ASP B C 1
ATOM 2198 O O . ASP B 1 39 ? 9.539 -17.656 -13.789 1 67.75 39 ASP B O 1
ATOM 2202 N N . GLY B 1 40 ? 9.812 -15.609 -14.5 1 71.5 40 GLY B N 1
ATOM 2203 C CA . GLY B 1 40 ? 11.242 -15.773 -14.711 1 71.5 40 GLY B CA 1
ATOM 2204 C C . GLY B 1 40 ? 11.578 -16.406 -16.047 1 71.5 40 GLY B C 1
ATOM 2205 O O . GLY B 1 40 ? 12.734 -16.719 -16.312 1 71.5 40 GLY B O 1
ATOM 2206 N N . THR B 1 41 ? 10.586 -16.672 -16.828 1 75 41 THR B N 1
ATOM 2207 C CA . THR B 1 41 ? 10.852 -17.156 -18.188 1 75 41 THR B CA 1
ATOM 2208 C C . THR B 1 41 ? 11.805 -16.234 -18.922 1 75 41 THR B C 1
ATOM 2210 O O . THR B 1 41 ? 12.672 -16.688 -19.672 1 75 41 THR B O 1
ATOM 2213 N N . VAL B 1 42 ? 11.602 -14.969 -18.781 1 80.88 42 VAL B N 1
ATOM 2214 C CA . VAL B 1 42 ? 12.57 -13.961 -19.203 1 80.88 42 VAL B CA 1
ATOM 2215 C C . VAL B 1 42 ? 13.305 -13.391 -18 1 80.88 42 VAL B C 1
ATOM 2217 O O . VAL B 1 42 ? 12.68 -12.945 -17.031 1 80.88 42 VAL B O 1
ATOM 2220 N N . SER B 1 43 ? 14.609 -13.406 -18.016 1 80.25 43 SER B N 1
ATOM 2221 C CA . SER B 1 43 ? 15.414 -13.047 -16.859 1 80.25 43 SER B CA 1
ATOM 2222 C C . SER B 1 43 ? 15.508 -11.539 -16.688 1 80.25 43 SER B C 1
ATOM 2224 O O . SER B 1 43 ? 15.367 -10.789 -17.656 1 80.25 43 SER B O 1
ATOM 2226 N N . ALA B 1 44 ? 15.844 -11.203 -15.469 1 81.5 44 ALA B N 1
ATOM 2227 C CA . ALA B 1 44 ? 16.156 -9.805 -15.219 1 81.5 44 ALA B CA 1
ATOM 2228 C C . ALA B 1 44 ? 17.312 -9.336 -16.094 1 81.5 44 ALA B C 1
ATOM 2230 O O . ALA B 1 44 ? 18.297 -10.07 -16.266 1 81.5 44 ALA B O 1
ATOM 2231 N N . GLY B 1 45 ? 17.141 -8.242 -16.672 1 86.94 45 GLY B N 1
ATOM 2232 C CA . GLY B 1 45 ? 18.188 -7.684 -17.516 1 86.94 45 GLY B CA 1
ATOM 2233 C C . GLY B 1 45 ? 18.125 -8.156 -18.953 1 86.94 45 GLY B C 1
ATOM 2234 O O . GLY B 1 45 ? 18.844 -7.641 -19.812 1 86.94 45 GLY B O 1
ATOM 2235 N N . GLU B 1 46 ? 17.266 -9.094 -19.234 1 90.25 46 GLU B N 1
ATOM 2236 C CA . GLU B 1 46 ? 17.156 -9.648 -20.578 1 90.25 46 GLU B CA 1
ATOM 2237 C C . GLU B 1 46 ? 16.375 -8.719 -21.5 1 90.25 46 GLU B C 1
ATOM 2239 O O . GLU B 1 46 ? 15.367 -8.141 -21.094 1 90.25 46 GLU B O 1
ATOM 2244 N N . ARG B 1 47 ? 16.797 -8.656 -22.734 1 93.94 47 ARG B N 1
ATOM 2245 C CA . ARG B 1 47 ? 16.125 -7.844 -23.734 1 93.94 47 ARG B CA 1
ATOM 2246 C C . ARG B 1 47 ? 14.852 -8.531 -24.219 1 93.94 47 ARG B C 1
ATOM 2248 O O . ARG B 1 47 ? 14.836 -9.742 -24.438 1 93.94 47 ARG B O 1
ATOM 2255 N N . MET B 1 48 ? 13.828 -7.66 -24.359 1 94.69 48 MET B N 1
ATOM 2256 C CA . MET B 1 48 ? 12.57 -8.133 -24.922 1 94.69 48 MET B CA 1
ATOM 2257 C C . MET B 1 48 ? 12.516 -7.906 -26.422 1 94.69 48 MET B C 1
ATOM 2259 O O . MET B 1 48 ? 12.227 -6.797 -26.875 1 94.69 48 MET B O 1
ATOM 2263 N N . ASN B 1 49 ? 12.75 -8.953 -27.156 1 93.88 49 ASN B N 1
ATOM 2264 C CA . ASN B 1 49 ? 12.766 -8.852 -28.609 1 93.88 49 ASN B CA 1
ATOM 2265 C C . ASN B 1 49 ? 11.352 -8.898 -29.188 1 93.88 49 ASN B C 1
ATOM 2267 O O . ASN B 1 49 ? 10.688 -9.938 -29.125 1 93.88 49 ASN B O 1
ATOM 2271 N N . GLU B 1 50 ? 10.961 -7.844 -29.781 1 93.75 50 GLU B N 1
ATOM 2272 C CA . GLU B 1 50 ? 9.602 -7.715 -30.297 1 93.75 50 GLU B CA 1
ATOM 2273 C C . GLU B 1 50 ? 9.312 -8.773 -31.359 1 93.75 50 GLU B C 1
ATOM 2275 O O . GLU B 1 50 ? 8.227 -9.352 -31.391 1 93.75 50 GLU B O 1
ATOM 2280 N N . VAL B 1 51 ? 10.297 -9.039 -32.219 1 93.69 51 VAL B N 1
ATOM 2281 C CA . VAL B 1 51 ? 10.125 -9.992 -33.312 1 93.69 51 VAL B CA 1
ATOM 2282 C C . VAL B 1 51 ? 9.945 -11.398 -32.75 1 93.69 51 VAL B C 1
ATOM 2284 O O . VAL B 1 51 ? 9.023 -12.117 -33.125 1 93.69 51 VAL B O 1
ATOM 2287 N N . ARG B 1 52 ? 10.758 -11.711 -31.844 1 94.31 52 ARG B N 1
ATOM 2288 C CA . ARG B 1 52 ? 10.688 -13.031 -31.219 1 94.31 52 ARG B CA 1
ATOM 2289 C C . ARG B 1 52 ? 9.367 -13.203 -30.469 1 94.31 52 ARG B C 1
ATOM 2291 O O . ARG B 1 52 ? 8.734 -14.258 -30.547 1 94.31 52 ARG B O 1
ATOM 2298 N N . LEU B 1 53 ? 8.969 -12.211 -29.734 1 94.88 53 LEU B N 1
ATOM 2299 C CA . LEU B 1 53 ? 7.734 -12.273 -28.969 1 94.88 53 LEU B CA 1
ATOM 2300 C C . LEU B 1 53 ? 6.523 -12.391 -29.891 1 94.88 53 LEU B C 1
ATOM 2302 O O . LEU B 1 53 ? 5.578 -13.125 -29.578 1 94.88 53 LEU B O 1
ATOM 2306 N N . SER B 1 54 ? 6.57 -11.617 -30.938 1 94.62 54 SER B N 1
ATOM 2307 C CA . SER B 1 54 ? 5.5 -11.695 -31.938 1 94.62 54 SER B CA 1
ATOM 2308 C C . SER B 1 54 ? 5.336 -13.117 -32.469 1 94.62 54 SER B C 1
ATOM 2310 O O . SER B 1 54 ? 4.215 -13.617 -32.562 1 94.62 54 SER B O 1
ATOM 2312 N N . LYS B 1 55 ? 6.363 -13.797 -32.75 1 94.44 55 LYS B N 1
ATOM 2313 C CA . LYS B 1 55 ? 6.355 -15.172 -33.25 1 94.44 55 LYS B CA 1
ATOM 2314 C C . LYS B 1 55 ? 5.859 -16.141 -32.156 1 94.44 55 LYS B C 1
ATOM 2316 O O . LYS B 1 55 ? 4.977 -16.969 -32.438 1 94.44 55 LYS B O 1
ATOM 2321 N N . THR B 1 56 ? 6.398 -15.945 -31.031 1 91.81 56 THR B N 1
ATOM 2322 C CA . THR B 1 56 ? 6.082 -16.828 -29.922 1 91.81 56 THR B CA 1
ATOM 2323 C C . THR B 1 56 ? 4.602 -16.734 -29.547 1 91.81 56 THR B C 1
ATOM 2325 O O . THR B 1 56 ? 3.973 -17.734 -29.219 1 91.81 56 THR B O 1
ATOM 2328 N N . LEU B 1 57 ? 4.082 -15.555 -29.641 1 93 57 LEU B N 1
ATOM 2329 C CA . LEU B 1 57 ? 2.715 -15.32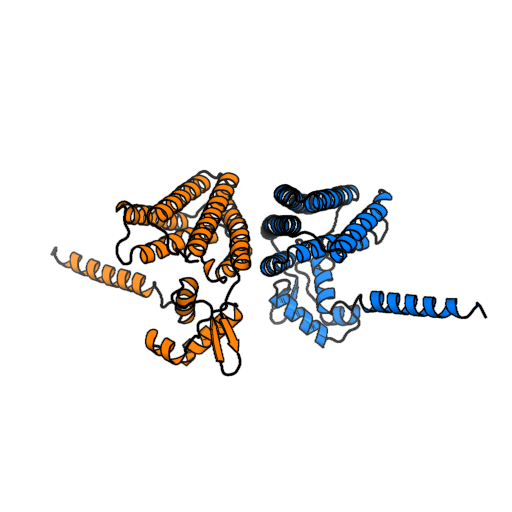 -29.203 1 93 57 LEU B CA 1
ATOM 2330 C C . LEU B 1 57 ? 1.742 -15.359 -30.375 1 93 57 LEU B C 1
ATOM 2332 O O . LEU B 1 57 ? 0.528 -15.258 -30.172 1 93 57 LEU B O 1
ATOM 2336 N N . ASP B 1 58 ? 2.211 -15.516 -31.5 1 93.94 58 ASP B N 1
ATOM 2337 C CA . ASP B 1 58 ? 1.434 -15.617 -32.719 1 93.94 58 ASP B CA 1
ATOM 2338 C C . ASP B 1 58 ? 0.525 -14.406 -32.906 1 93.94 58 ASP B C 1
ATOM 2340 O O . ASP B 1 58 ? -0.684 -14.547 -33.094 1 93.94 58 ASP B O 1
ATOM 2344 N N . VAL B 1 59 ? 1.104 -13.273 -32.719 1 93.88 59 VAL B N 1
ATOM 2345 C CA . VAL B 1 59 ? 0.429 -11.992 -32.938 1 93.88 59 VAL B CA 1
ATOM 2346 C C . VAL B 1 59 ? 1.351 -11.047 -33.688 1 93.88 59 VAL B C 1
ATOM 2348 O O . VAL B 1 59 ? 2.541 -11.328 -33.844 1 93.88 59 VAL B O 1
ATOM 2351 N N . SER B 1 60 ? 0.686 -9.969 -34.156 1 93 60 SER B N 1
ATOM 2352 C CA . SER B 1 60 ? 1.486 -8.969 -34.875 1 93 60 SER B CA 1
ATOM 2353 C C . SER B 1 60 ? 2.35 -8.172 -33.875 1 93 60 SER B C 1
ATOM 2355 O O . SER B 1 60 ? 2.189 -8.289 -32.688 1 93 60 SER B O 1
ATOM 2357 N N . ARG B 1 61 ? 3.279 -7.355 -34.5 1 93.25 61 ARG B N 1
ATOM 2358 C CA . ARG B 1 61 ? 4.191 -6.559 -33.656 1 93.25 61 ARG B CA 1
ATOM 2359 C C . ARG B 1 61 ? 3.459 -5.406 -33 1 93.25 61 ARG B C 1
ATOM 2361 O O . ARG B 1 61 ? 3.869 -4.941 -31.922 1 93.25 61 ARG B O 1
ATOM 2368 N N . THR B 1 62 ? 2.434 -5.035 -33.5 1 93 62 THR B N 1
ATOM 2369 C CA . THR B 1 62 ? 1.712 -3.873 -33 1 93 62 THR B CA 1
ATOM 2370 C C . THR B 1 62 ? 1.205 -4.129 -31.578 1 93 62 THR B C 1
ATOM 2372 O O . THR B 1 62 ? 1.511 -3.367 -30.656 1 93 62 THR B O 1
ATOM 2375 N N . PRO B 1 63 ? 0.413 -5.172 -31.375 1 94.44 63 PRO B N 1
ATOM 2376 C CA . PRO B 1 63 ? -0.042 -5.426 -30 1 94.44 63 PRO B CA 1
ATOM 2377 C C . PRO B 1 63 ? 1.107 -5.742 -29.047 1 94.44 63 PRO B C 1
ATOM 2379 O O . PRO B 1 63 ? 1.019 -5.457 -27.859 1 94.44 63 PRO B O 1
ATOM 2382 N N . VAL B 1 64 ? 2.191 -6.301 -29.531 1 95.25 64 VAL B N 1
ATOM 2383 C CA . VAL B 1 64 ? 3.357 -6.598 -28.703 1 95.25 64 VAL B CA 1
ATOM 2384 C C . VAL B 1 64 ? 4 -5.301 -28.234 1 95.25 64 VAL B C 1
ATOM 2386 O O . VAL B 1 64 ? 4.277 -5.141 -27.031 1 95.25 64 VAL B O 1
ATOM 2389 N N . ARG B 1 65 ? 4.145 -4.406 -29.125 1 92.5 65 ARG B N 1
ATOM 2390 C CA . ARG B 1 65 ? 4.746 -3.123 -28.781 1 92.5 65 ARG B CA 1
ATOM 2391 C C . ARG B 1 65 ? 3.889 -2.367 -27.781 1 92.5 65 ARG B C 1
ATOM 2393 O O . ARG B 1 65 ? 4.41 -1.769 -26.828 1 92.5 65 ARG B O 1
ATOM 2400 N N . ALA B 1 66 ? 2.662 -2.428 -27.984 1 93.69 66 ALA B N 1
ATOM 2401 C CA . ALA B 1 66 ? 1.752 -1.774 -27.062 1 93.69 66 ALA B CA 1
ATOM 2402 C C . ALA B 1 66 ? 1.872 -2.381 -25.656 1 93.69 66 ALA B C 1
ATOM 2404 O O . ALA B 1 66 ? 1.899 -1.656 -24.656 1 93.69 66 ALA B O 1
ATOM 2405 N N . ALA B 1 67 ? 1.938 -3.65 -25.641 1 93.88 67 ALA B N 1
ATOM 2406 C CA . ALA B 1 67 ? 2.076 -4.359 -24.359 1 93.88 67 ALA B CA 1
ATOM 2407 C C . ALA B 1 67 ? 3.391 -4.004 -23.672 1 93.88 67 ALA B C 1
ATOM 2409 O O . ALA B 1 67 ? 3.418 -3.75 -22.469 1 93.88 67 ALA B O 1
ATOM 2410 N N . LEU B 1 68 ? 4.426 -3.947 -24.469 1 94.56 68 LEU B N 1
ATOM 2411 C CA . LEU B 1 68 ? 5.746 -3.646 -23.922 1 94.56 68 LEU B CA 1
ATOM 2412 C C . LEU B 1 68 ? 5.797 -2.217 -23.391 1 94.56 68 LEU B C 1
ATOM 2414 O O . LEU B 1 68 ? 6.379 -1.964 -22.328 1 94.56 68 LEU B O 1
ATOM 2418 N N . GLN B 1 69 ? 5.156 -1.356 -24.016 1 91.88 69 GLN B N 1
ATOM 2419 C CA . GLN B 1 69 ? 5.09 0.033 -23.562 1 91.88 69 GLN B CA 1
ATOM 2420 C C . GLN B 1 69 ? 4.312 0.158 -22.266 1 91.88 69 GLN B C 1
ATOM 2422 O O . GLN B 1 69 ? 4.73 0.875 -21.344 1 91.88 69 GLN B O 1
ATOM 2427 N N . ALA B 1 70 ? 3.271 -0.541 -22.25 1 88 70 ALA B N 1
ATOM 2428 C CA . ALA B 1 70 ? 2.451 -0.518 -21.047 1 88 70 ALA B CA 1
ATOM 2429 C C . ALA B 1 70 ? 3.217 -1.086 -19.844 1 88 70 ALA B C 1
ATOM 2431 O O . ALA B 1 70 ? 3.193 -0.513 -18.75 1 88 70 ALA B O 1
ATOM 2432 N N . LEU B 1 71 ? 3.887 -2.139 -20.078 1 87.75 71 LEU B N 1
ATOM 2433 C CA . LEU B 1 71 ? 4.641 -2.797 -19.031 1 87.75 71 LEU B CA 1
ATOM 2434 C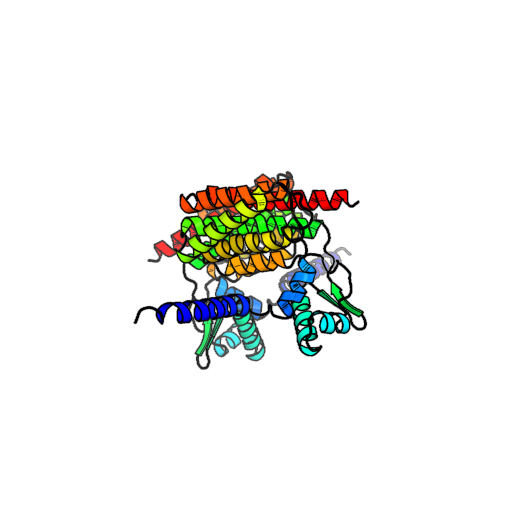 C . LEU B 1 71 ? 5.82 -1.938 -18.578 1 87.75 71 LEU B C 1
ATOM 2436 O O . LEU B 1 71 ? 6.215 -1.969 -17.406 1 87.75 71 LEU B O 1
ATOM 2440 N N . ALA B 1 72 ? 6.363 -1.142 -19.5 1 88.31 72 ALA B N 1
ATOM 2441 C CA . ALA B 1 72 ? 7.395 -0.173 -19.141 1 88.31 72 ALA B CA 1
ATOM 2442 C C . ALA B 1 72 ? 6.832 0.928 -18.25 1 88.31 72 ALA B C 1
ATOM 2444 O O . ALA B 1 72 ? 7.469 1.328 -17.266 1 88.31 72 ALA B O 1
ATOM 2445 N N . GLY B 1 73 ? 5.656 1.296 -18.578 1 80.5 73 GLY B N 1
ATOM 2446 C CA . GLY B 1 73 ? 4.977 2.285 -17.75 1 80.5 73 GLY B CA 1
ATOM 2447 C C . GLY B 1 73 ? 4.715 1.806 -16.328 1 80.5 73 GLY B C 1
ATOM 2448 O O . GLY B 1 73 ? 4.695 2.605 -15.398 1 80.5 73 GLY B O 1
ATOM 2449 N N . GLU B 1 74 ? 4.609 0.528 -16.266 1 75.38 74 GLU B N 1
ATOM 2450 C CA . GLU B 1 74 ? 4.336 -0.067 -14.961 1 75.38 74 GLU B CA 1
ATOM 2451 C C . GLU B 1 74 ? 5.629 -0.312 -14.188 1 75.38 74 GLU B C 1
ATOM 2453 O O . GLU B 1 74 ? 5.598 -0.681 -13.008 1 75.38 74 GLU B O 1
ATOM 2458 N N . GLY B 1 75 ? 6.73 -0.187 -14.914 1 79.56 75 GLY B N 1
ATOM 2459 C CA . GLY B 1 75 ? 8.008 -0.312 -14.234 1 79.56 75 GLY B CA 1
ATOM 2460 C C . GLY B 1 75 ? 8.602 -1.704 -14.336 1 79.56 75 GLY B C 1
ATOM 2461 O O . GLY B 1 75 ? 9.609 -2.002 -13.688 1 79.56 75 GLY B O 1
ATOM 2462 N N . LEU B 1 76 ? 8.039 -2.596 -15.094 1 82.38 76 LEU B N 1
ATOM 2463 C CA . LEU B 1 76 ? 8.547 -3.953 -15.25 1 82.38 76 LEU B CA 1
ATOM 2464 C C . LEU B 1 76 ? 9.672 -3.998 -16.281 1 82.38 76 LEU B C 1
ATOM 2466 O O . LEU B 1 76 ? 10.523 -4.883 -16.234 1 82.38 76 LEU B O 1
ATOM 2470 N N . LEU B 1 77 ? 9.578 -2.982 -17.203 1 89.06 77 LEU B N 1
ATOM 2471 C CA . LEU B 1 77 ? 10.57 -2.9 -18.266 1 89.06 77 LEU B CA 1
ATOM 2472 C C . LEU B 1 77 ? 11.242 -1.533 -18.281 1 89.06 77 LEU B C 1
ATOM 2474 O O . LEU B 1 77 ? 10.648 -0.537 -17.875 1 89.06 77 LEU B O 1
ATOM 2478 N N . ASP B 1 78 ? 12.469 -1.564 -18.656 1 90 78 ASP B N 1
ATOM 2479 C CA . ASP B 1 78 ? 13.164 -0.333 -19.016 1 90 78 ASP B CA 1
ATOM 2480 C C . ASP B 1 78 ? 13.234 -0.157 -20.531 1 90 78 ASP B C 1
ATOM 2482 O O . ASP B 1 78 ? 13.445 -1.125 -21.266 1 90 78 ASP B O 1
ATOM 2486 N N . TYR B 1 79 ? 12.969 1.091 -20.922 1 93 79 TYR B N 1
ATOM 2487 C CA . TYR B 1 79 ? 13.102 1.392 -22.344 1 93 79 TYR B CA 1
ATOM 2488 C C . TYR B 1 79 ? 14.297 2.293 -22.609 1 93 79 TYR B C 1
ATOM 2490 O O . TYR B 1 79 ? 14.531 3.258 -21.875 1 93 79 TYR B O 1
ATOM 2498 N N . ALA B 1 80 ? 15.133 2.037 -23.469 1 92.38 80 ALA B N 1
ATOM 2499 C CA . ALA B 1 80 ? 16.219 2.893 -23.953 1 92.38 80 ALA B CA 1
ATOM 2500 C C . ALA B 1 80 ? 16.172 3.006 -25.484 1 92.38 80 ALA B C 1
ATOM 2502 O O . ALA B 1 80 ? 15.984 2.006 -26.172 1 92.38 80 ALA B O 1
ATOM 2503 N N . PRO B 1 81 ? 16.531 4.293 -25.75 1 84.88 81 PRO B N 1
ATOM 2504 C CA . PRO B 1 81 ? 16.625 4.461 -27.203 1 84.88 81 PRO B CA 1
ATOM 2505 C C . PRO B 1 81 ? 17.688 3.557 -27.828 1 84.88 81 PRO B C 1
ATOM 2507 O O . PRO B 1 81 ? 18.734 3.332 -27.25 1 84.88 81 PRO B O 1
ATOM 2510 N N . ASN B 1 82 ? 17.391 2.705 -28.828 1 86.12 82 ASN B N 1
ATOM 2511 C CA . ASN B 1 82 ? 18.281 1.855 -29.609 1 86.12 82 ASN B CA 1
ATOM 2512 C C . ASN B 1 82 ? 18.422 0.464 -29 1 86.12 82 ASN B C 1
ATOM 2514 O O . ASN B 1 82 ? 19 -0.433 -29.594 1 86.12 82 ASN B O 1
ATOM 2518 N N . ARG B 1 83 ? 18.156 0.377 -27.703 1 87.75 83 ARG B N 1
ATOM 2519 C CA . ARG B 1 83 ? 18.266 -0.929 -27.062 1 87.75 83 ARG B CA 1
ATOM 2520 C C . ARG B 1 83 ? 16.891 -1.593 -26.938 1 87.75 83 ARG B C 1
ATOM 2522 O O . ARG B 1 83 ? 16.797 -2.814 -26.797 1 87.75 83 ARG B O 1
ATOM 2529 N N . GLY B 1 84 ? 15.883 -0.702 -26.969 1 93.88 84 GLY B N 1
ATOM 2530 C CA . GLY B 1 84 ? 14.539 -1.248 -26.828 1 93.88 84 GLY B CA 1
ATOM 2531 C C . GLY B 1 84 ? 14.133 -1.495 -25.391 1 93.88 84 GLY B C 1
ATOM 2532 O O . GLY B 1 84 ? 14.445 -0.696 -24.5 1 93.88 84 GLY B O 1
ATOM 2533 N N . PHE B 1 85 ? 13.328 -2.629 -25.203 1 95.38 85 PHE B N 1
ATOM 2534 C CA . PHE B 1 85 ? 12.797 -2.953 -23.891 1 95.38 85 PHE B CA 1
ATOM 2535 C C . PHE B 1 85 ? 13.641 -4.023 -23.203 1 95.38 85 PHE B C 1
ATOM 2537 O O . PHE B 1 85 ? 14 -5.027 -23.828 1 95.38 85 PHE B O 1
ATOM 2544 N N . THR B 1 86 ? 14.016 -3.795 -21.922 1 93.94 86 THR B N 1
ATOM 2545 C CA . THR B 1 86 ? 14.734 -4.77 -21.094 1 93.94 86 THR B CA 1
ATOM 2546 C C . THR B 1 86 ? 14.016 -4.996 -19.766 1 93.94 86 THR B C 1
ATOM 2548 O O . THR B 1 86 ? 13.484 -4.055 -19.172 1 93.94 86 THR B O 1
ATOM 2551 N N . VAL B 1 87 ? 14.016 -6.281 -19.406 1 89.31 87 VAL B N 1
ATOM 2552 C CA . VAL B 1 87 ? 13.406 -6.578 -18.109 1 89.31 87 VAL B CA 1
ATOM 2553 C C . VAL B 1 87 ? 14.195 -5.887 -17 1 89.31 87 VAL B C 1
ATOM 2555 O O . VAL B 1 87 ? 15.414 -6.043 -16.906 1 89.31 87 VAL B O 1
ATOM 2558 N N . ARG B 1 88 ? 13.477 -5.18 -16.172 1 86.5 88 ARG B N 1
ATOM 2559 C CA . ARG B 1 88 ? 14.117 -4.418 -15.094 1 86.5 88 ARG B CA 1
ATOM 2560 C C . ARG B 1 88 ? 14.734 -5.352 -14.055 1 86.5 88 ARG B C 1
ATOM 2562 O O . ARG B 1 88 ? 14.133 -6.359 -13.688 1 86.5 88 ARG B O 1
ATOM 2569 N N . GLU B 1 89 ? 16 -5.004 -13.641 1 82.75 89 GLU B N 1
ATOM 2570 C CA . GLU B 1 89 ? 16.672 -5.699 -12.539 1 82.75 89 GLU B CA 1
ATOM 2571 C C . GLU B 1 89 ? 16.344 -5.039 -11.203 1 82.75 89 GLU B C 1
ATOM 2573 O O . GLU B 1 89 ? 16.438 -3.818 -11.07 1 82.75 89 GLU B O 1
ATOM 2578 N N . PHE B 1 90 ? 15.898 -5.898 -10.328 1 78.88 90 PHE B N 1
ATOM 2579 C CA . PHE B 1 90 ? 15.625 -5.383 -8.992 1 78.88 90 PHE B CA 1
ATOM 2580 C C . PHE B 1 90 ? 16.656 -5.91 -7.992 1 78.88 90 PHE B C 1
ATOM 2582 O O . PHE B 1 90 ? 16.906 -7.113 -7.934 1 78.88 90 PHE B O 1
ATOM 2589 N N . PRO B 1 91 ? 17.266 -4.992 -7.297 1 81.75 91 PRO B N 1
ATOM 2590 C CA . PRO B 1 91 ? 18.125 -5.445 -6.207 1 81.75 91 PRO B CA 1
ATOM 2591 C C . PRO B 1 91 ? 17.375 -6.27 -5.16 1 81.75 91 PRO B C 1
ATOM 2593 O O . PRO B 1 91 ? 16.172 -6.105 -4.996 1 81.75 91 PRO B O 1
ATOM 2596 N N . LEU B 1 92 ? 18.078 -7.133 -4.516 1 81.94 92 LEU B N 1
ATOM 2597 C CA . LEU B 1 92 ? 17.5 -8.047 -3.537 1 81.94 92 LEU B CA 1
ATOM 2598 C C . LEU B 1 92 ? 16.75 -7.277 -2.451 1 81.94 92 LEU B C 1
ATOM 2600 O O . LEU B 1 92 ? 15.688 -7.703 -2.008 1 81.94 92 LEU B O 1
ATOM 2604 N N . ASN B 1 93 ? 17.281 -6.18 -2.055 1 84.56 93 ASN B N 1
ATOM 2605 C CA . ASN B 1 93 ? 16.641 -5.41 -0.993 1 84.56 93 ASN B CA 1
ATOM 2606 C C . ASN B 1 93 ? 15.281 -4.871 -1.431 1 84.56 93 ASN B C 1
ATOM 2608 O O . ASN B 1 93 ? 14.359 -4.77 -0.62 1 84.56 93 ASN B O 1
ATOM 2612 N N . VAL B 1 94 ? 15.172 -4.566 -2.715 1 83.94 94 VAL B N 1
ATOM 2613 C CA . VAL B 1 94 ? 13.898 -4.074 -3.246 1 83.94 94 VAL B CA 1
ATOM 2614 C C . VAL B 1 94 ? 12.875 -5.207 -3.262 1 83.94 94 VAL B C 1
ATOM 2616 O O . VAL B 1 94 ? 11.703 -4.996 -2.932 1 83.94 94 VAL B O 1
ATOM 2619 N N . ILE B 1 95 ? 13.336 -6.32 -3.545 1 82.44 95 ILE B N 1
ATOM 2620 C CA . ILE B 1 95 ? 12.469 -7.488 -3.564 1 82.44 95 ILE B CA 1
ATOM 2621 C C . ILE B 1 95 ? 11.992 -7.797 -2.146 1 82.44 95 ILE B C 1
ATOM 2623 O O . ILE B 1 95 ? 10.797 -8.039 -1.922 1 82.44 95 ILE B O 1
ATOM 2627 N N . VAL B 1 96 ? 12.883 -7.766 -1.251 1 86.38 96 VAL B N 1
ATOM 2628 C CA . VAL B 1 96 ? 12.57 -8.062 0.144 1 86.38 96 VAL B CA 1
ATOM 2629 C C . VAL B 1 96 ? 11.578 -7.035 0.68 1 86.38 96 VAL B C 1
ATOM 2631 O O . VAL B 1 96 ? 10.586 -7.395 1.328 1 86.38 96 VAL B O 1
ATOM 2634 N N . ASP B 1 97 ? 11.82 -5.797 0.378 1 89.25 97 ASP B N 1
ATOM 2635 C CA . ASP B 1 97 ? 10.93 -4.73 0.817 1 89.25 97 ASP B CA 1
ATOM 2636 C C . ASP B 1 97 ? 9.523 -4.918 0.245 1 89.25 97 ASP B C 1
ATOM 2638 O O . ASP B 1 97 ? 8.531 -4.695 0.941 1 89.25 97 ASP B O 1
ATOM 2642 N N . ALA B 1 98 ? 9.461 -5.289 -0.992 1 88.62 98 ALA B N 1
ATOM 2643 C CA . ALA B 1 98 ? 8.164 -5.5 -1.638 1 88.62 98 ALA B CA 1
ATOM 2644 C C . ALA B 1 98 ? 7.375 -6.598 -0.934 1 88.62 98 ALA B C 1
ATOM 2646 O O . ALA B 1 98 ? 6.156 -6.496 -0.787 1 88.62 98 ALA B O 1
ATOM 2647 N N . TYR B 1 99 ? 8.055 -7.598 -0.486 1 89.25 99 TYR B N 1
ATOM 2648 C CA . TYR B 1 99 ? 7.383 -8.688 0.208 1 89.25 99 TYR B CA 1
ATOM 2649 C C . TYR B 1 99 ? 6.895 -8.242 1.582 1 89.25 99 TYR B C 1
ATOM 2651 O O . TYR B 1 99 ? 5.852 -8.695 2.055 1 89.25 99 TYR B O 1
ATOM 2659 N N . GLU B 1 100 ? 7.66 -7.395 2.229 1 91.81 100 GLU B N 1
ATOM 2660 C CA . GLU B 1 100 ? 7.223 -6.859 3.514 1 91.81 100 GLU B CA 1
ATOM 2661 C C . GLU B 1 100 ? 5.945 -6.035 3.363 1 91.81 100 GLU B C 1
ATOM 2663 O O . GLU B 1 100 ? 5.02 -6.16 4.168 1 91.81 100 GLU B O 1
ATOM 2668 N N . ILE B 1 101 ? 5.941 -5.242 2.395 1 93.69 101 ILE B N 1
ATOM 2669 C CA . ILE B 1 101 ? 4.766 -4.426 2.109 1 93.69 101 ILE B CA 1
ATOM 2670 C C . ILE B 1 101 ? 3.586 -5.328 1.749 1 93.69 101 ILE B C 1
ATOM 2672 O O . ILE B 1 101 ? 2.486 -5.164 2.285 1 93.69 101 ILE B O 1
ATOM 2676 N N . ARG B 1 102 ? 3.811 -6.238 0.914 1 91.88 102 ARG B N 1
ATOM 2677 C CA . ARG B 1 102 ? 2.775 -7.18 0.5 1 91.88 102 ARG B CA 1
ATOM 2678 C C . ARG B 1 102 ? 2.195 -7.922 1.701 1 91.88 102 ARG B C 1
ATOM 2680 O O . ARG B 1 102 ? 0.978 -8.086 1.808 1 91.88 102 ARG B O 1
ATOM 2687 N N . ALA B 1 103 ? 3.102 -8.414 2.535 1 93.56 103 ALA B N 1
ATOM 2688 C CA . ALA B 1 103 ? 2.646 -9.133 3.723 1 93.56 103 ALA B CA 1
ATOM 2689 C C . ALA B 1 103 ? 1.688 -8.281 4.547 1 93.56 103 ALA B C 1
ATOM 2691 O O . ALA B 1 103 ? 0.657 -8.773 5.016 1 93.56 103 ALA B O 1
ATOM 2692 N N . SER B 1 104 ? 2.031 -7.078 4.68 1 94.88 104 SER B N 1
ATOM 2693 C CA . SER B 1 104 ? 1.188 -6.168 5.445 1 94.88 104 SER B CA 1
ATOM 2694 C C . SER B 1 104 ? -0.157 -5.949 4.762 1 94.88 104 SER B C 1
ATOM 2696 O O . SER B 1 104 ? -1.206 -6.035 5.406 1 94.88 104 SER B O 1
ATOM 2698 N N . LEU B 1 105 ? -0.151 -5.727 3.527 1 95.69 105 LEU B N 1
ATOM 2699 C CA . LEU B 1 105 ? -1.361 -5.391 2.785 1 95.69 105 LEU B CA 1
ATOM 2700 C C . LEU B 1 105 ? -2.248 -6.621 2.607 1 95.69 105 LEU B C 1
ATOM 2702 O O . LEU B 1 105 ? -3.471 -6.535 2.748 1 95.69 105 LEU B O 1
ATOM 2706 N N . GLU B 1 106 ? -1.688 -7.707 2.283 1 95.56 106 GLU B N 1
ATOM 2707 C CA . GLU B 1 106 ? -2.48 -8.93 2.145 1 95.56 106 GLU B CA 1
ATOM 2708 C C . GLU B 1 106 ? -3.035 -9.383 3.49 1 95.56 106 GLU B C 1
ATOM 2710 O O . GLU B 1 106 ? -4.129 -9.953 3.559 1 95.56 106 GLU B O 1
ATOM 2715 N N . GLY B 1 107 ? -2.197 -9.172 4.543 1 96.94 107 GLY B N 1
ATOM 2716 C CA . GLY B 1 107 ? -2.752 -9.383 5.871 1 96.94 107 GLY B CA 1
ATOM 2717 C C . GLY B 1 107 ? -4.016 -8.578 6.121 1 96.94 107 GLY B C 1
ATOM 2718 O O . GLY B 1 107 ? -5.012 -9.117 6.602 1 96.94 107 GLY B O 1
ATOM 2719 N N . LEU B 1 108 ? -3.992 -7.344 5.789 1 96.5 108 LEU B N 1
ATOM 2720 C CA . LEU B 1 108 ? -5.16 -6.484 5.941 1 96.5 108 LEU B CA 1
ATOM 2721 C C . LEU B 1 108 ? -6.32 -6.992 5.09 1 96.5 108 LEU B C 1
ATOM 2723 O O . LEU B 1 108 ? -7.477 -6.949 5.52 1 96.5 108 LEU B O 1
ATOM 2727 N N . ALA B 1 109 ? -6.027 -7.383 3.883 1 97 109 ALA B N 1
ATOM 2728 C CA . ALA B 1 109 ? -7.066 -7.914 3.01 1 97 109 ALA B CA 1
ATOM 2729 C C . ALA B 1 109 ? -7.766 -9.109 3.652 1 97 109 ALA B C 1
ATOM 2731 O O . ALA B 1 109 ? -8.992 -9.219 3.604 1 97 109 ALA B O 1
ATOM 2732 N N . ALA B 1 110 ? -6.969 -9.984 4.246 1 98.06 110 ALA B N 1
ATOM 2733 C CA . ALA B 1 110 ? -7.535 -11.148 4.922 1 98.06 110 ALA B CA 1
ATOM 2734 C C . ALA B 1 110 ? -8.406 -10.727 6.102 1 98.06 110 ALA B C 1
ATOM 2736 O O . ALA B 1 110 ? -9.477 -11.297 6.324 1 98.06 110 ALA B O 1
ATOM 2737 N N . ARG B 1 111 ? -7.91 -9.766 6.84 1 97.81 111 ARG B N 1
ATOM 2738 C CA . ARG B 1 111 ? -8.703 -9.25 7.953 1 97.81 111 ARG B CA 1
ATOM 2739 C C . ARG B 1 111 ? -10.039 -8.695 7.465 1 97.81 111 ARG B C 1
ATOM 2741 O O . ARG B 1 111 ? -11.086 -9.016 8.016 1 97.81 111 ARG B O 1
ATOM 2748 N N . PHE B 1 112 ? -10.008 -7.879 6.441 1 97.62 112 PHE B N 1
ATOM 2749 C CA . PHE B 1 112 ? -11.227 -7.285 5.898 1 97.62 112 PHE B CA 1
ATOM 2750 C C . PHE B 1 112 ? -12.18 -8.367 5.41 1 97.62 112 PHE B C 1
ATOM 2752 O O . PHE B 1 112 ? -13.391 -8.281 5.645 1 97.62 112 PHE B O 1
ATOM 2759 N N . ALA B 1 113 ? -11.656 -9.344 4.754 1 97.81 113 ALA B N 1
ATOM 2760 C CA . ALA B 1 113 ? -12.492 -10.445 4.281 1 97.81 113 ALA B CA 1
ATOM 2761 C C . ALA B 1 113 ? -13.188 -11.148 5.445 1 97.81 113 ALA B C 1
ATOM 2763 O O . ALA B 1 113 ? -14.352 -11.523 5.344 1 97.81 113 ALA B O 1
ATOM 2764 N N . ALA B 1 114 ? -12.477 -11.352 6.543 1 98.06 114 ALA B N 1
ATOM 2765 C CA . ALA B 1 114 ? -13.047 -11.984 7.727 1 98.06 114 ALA B CA 1
ATOM 2766 C C . ALA B 1 114 ? -14.133 -11.109 8.344 1 98.06 114 ALA B C 1
ATOM 2768 O O . ALA B 1 114 ? -15.164 -11.617 8.805 1 98.06 114 ALA B O 1
ATOM 2769 N N . GLU B 1 115 ? -13.906 -9.812 8.359 1 97.06 115 GLU B N 1
ATOM 2770 C CA . GLU B 1 115 ? -14.859 -8.859 8.93 1 97.06 115 GLU B CA 1
ATOM 2771 C C . GLU B 1 115 ? -16.125 -8.773 8.07 1 97.06 115 GLU B C 1
ATOM 2773 O O . GLU B 1 115 ? -17.234 -8.688 8.602 1 97.06 115 GLU B O 1
ATOM 2778 N N . ARG B 1 116 ? -15.938 -8.836 6.781 1 96.31 116 ARG B N 1
ATOM 2779 C CA . ARG B 1 116 ? -17.031 -8.562 5.859 1 96.31 116 ARG B CA 1
ATOM 2780 C C . ARG B 1 116 ? -17.703 -9.852 5.406 1 96.31 116 ARG B C 1
ATOM 2782 O O . ARG B 1 116 ? -18.844 -9.828 4.949 1 96.31 116 ARG B O 1
ATOM 2789 N N . GLY B 1 117 ? -16.984 -10.898 5.52 1 96.5 117 GLY B N 1
ATOM 2790 C CA . GLY B 1 117 ? -17.516 -12.188 5.102 1 96.5 117 GLY B CA 1
ATOM 2791 C C . GLY B 1 117 ? -17.344 -12.453 3.617 1 96.5 117 GLY B C 1
ATOM 2792 O O . GLY B 1 117 ? -16.969 -11.555 2.861 1 96.5 117 GLY B O 1
ATOM 2793 N N . LEU B 1 118 ? -17.562 -13.734 3.277 1 97.75 118 LEU B N 1
ATOM 2794 C CA . LEU B 1 118 ? -17.469 -14.164 1.887 1 97.75 118 LEU B CA 1
ATOM 2795 C C . LEU B 1 118 ? -18.859 -14.391 1.298 1 97.75 118 LEU B C 1
ATOM 2797 O O . LEU B 1 118 ? -19.75 -14.922 1.973 1 97.75 118 LEU B O 1
ATOM 2801 N N . SER B 1 119 ? -19.016 -13.969 0.049 1 97.69 119 SER B N 1
ATOM 2802 C CA . SER B 1 119 ? -20.219 -14.383 -0.678 1 97.69 119 SER B CA 1
ATOM 2803 C C . SER B 1 119 ? -20.172 -15.867 -1.014 1 97.69 119 SER B C 1
ATOM 2805 O O . SER B 1 119 ? -19.125 -16.5 -0.938 1 97.69 119 SER B O 1
ATOM 2807 N N . ASP B 1 120 ? -21.297 -16.359 -1.426 1 97.56 120 ASP B N 1
ATOM 2808 C CA . ASP B 1 120 ? -21.359 -17.781 -1.791 1 97.56 120 ASP B CA 1
ATOM 2809 C C . ASP B 1 120 ? -20.422 -18.094 -2.957 1 97.56 120 ASP B C 1
ATOM 2811 O O . ASP B 1 120 ? -19.734 -19.109 -2.955 1 97.56 120 ASP B O 1
ATOM 2815 N N . SER B 1 121 ? -20.391 -17.203 -3.889 1 97.94 121 SER B N 1
ATOM 2816 C CA . SER B 1 121 ? -19.531 -17.406 -5.055 1 97.94 121 SER B CA 1
ATOM 2817 C C . SER B 1 121 ? -18.062 -17.359 -4.676 1 97.94 121 SER B C 1
ATOM 2819 O O . SER B 1 121 ? -17.266 -18.141 -5.191 1 97.94 121 SER B O 1
ATOM 2821 N N . GLU B 1 122 ? -17.703 -16.469 -3.809 1 97.88 122 GLU B N 1
ATOM 2822 C CA . GLU B 1 122 ? -16.328 -16.375 -3.346 1 97.88 122 GLU B CA 1
ATOM 2823 C C . GLU B 1 122 ? -15.922 -17.625 -2.564 1 97.88 122 GLU B C 1
ATOM 2825 O O . GLU B 1 122 ? -14.82 -18.156 -2.754 1 97.88 122 GLU B O 1
ATOM 2830 N N . ARG B 1 123 ? -16.812 -18.094 -1.742 1 98 123 ARG B N 1
ATOM 2831 C CA . ARG B 1 123 ? -16.562 -19.312 -0.977 1 98 123 ARG B CA 1
ATOM 2832 C C . ARG B 1 123 ? -16.328 -20.5 -1.902 1 98 123 ARG B C 1
ATOM 2834 O O . ARG B 1 123 ? -15.406 -21.297 -1.678 1 98 123 ARG B O 1
ATOM 2841 N N . GLU B 1 124 ? -17.141 -20.531 -2.848 1 98.25 124 GLU B N 1
ATOM 2842 C CA . GLU B 1 124 ? -17.031 -21.641 -3.789 1 98.25 124 GLU B CA 1
ATOM 2843 C C . GLU B 1 124 ? -15.672 -21.656 -4.48 1 98.25 124 GLU B C 1
ATOM 2845 O O . GLU B 1 124 ? -15.039 -22.719 -4.59 1 98.25 124 GLU B O 1
ATOM 2850 N N . VAL B 1 125 ? -15.242 -20.531 -4.957 1 98.19 125 VAL B N 1
ATOM 2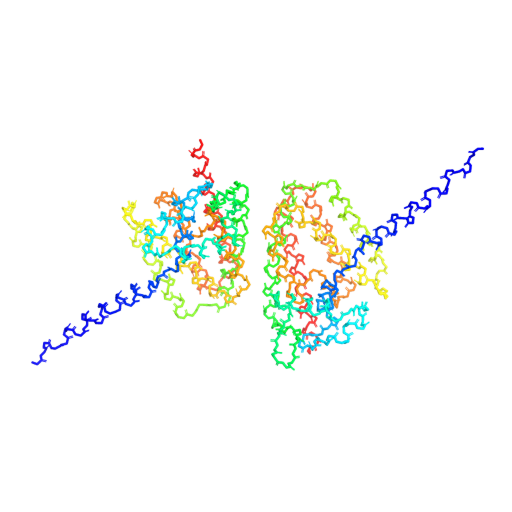851 C CA . VAL B 1 125 ? -13.961 -20.438 -5.652 1 98.19 125 VAL B CA 1
ATOM 2852 C C . VAL B 1 125 ? -12.828 -20.812 -4.699 1 98.19 125 VAL B C 1
ATOM 2854 O O . VAL B 1 125 ? -11.914 -21.547 -5.07 1 98.19 125 VAL B O 1
ATOM 2857 N N . ILE B 1 126 ? -12.852 -20.328 -3.48 1 98.19 126 ILE B N 1
ATOM 2858 C CA . ILE B 1 126 ? -11.797 -20.578 -2.502 1 98.19 126 ILE B CA 1
ATOM 2859 C C . ILE B 1 126 ? -11.758 -22.062 -2.148 1 98.19 126 ILE B C 1
ATOM 2861 O O . ILE B 1 126 ? -10.695 -22.688 -2.158 1 98.19 126 ILE B O 1
ATOM 2865 N N . GLU B 1 127 ? -12.93 -22.625 -1.908 1 98.44 127 GLU B N 1
ATOM 2866 C CA . GLU B 1 127 ? -13 -24.031 -1.551 1 98.44 127 GLU B CA 1
ATOM 2867 C C . GLU B 1 127 ? -12.523 -24.922 -2.699 1 98.44 127 GLU B C 1
ATOM 2869 O O . GLU B 1 127 ? -11.812 -25.906 -2.48 1 98.44 127 GLU B O 1
ATOM 2874 N N . LYS B 1 128 ? -12.93 -24.562 -3.871 1 98.44 128 LYS B N 1
ATOM 2875 C CA . LYS B 1 128 ? -12.461 -25.297 -5.043 1 98.44 128 LYS B CA 1
ATOM 2876 C C . LYS B 1 128 ? -10.945 -25.234 -5.16 1 98.44 128 LYS B C 1
ATOM 2878 O O . LYS B 1 128 ? -10.297 -26.234 -5.5 1 98.44 128 LYS B O 1
ATOM 2883 N N . SER B 1 129 ? -10.359 -24.109 -4.918 1 97.62 129 SER B N 1
ATOM 2884 C CA . SER B 1 129 ? -8.914 -23.938 -4.965 1 97.62 129 SER B CA 1
ATOM 2885 C C . SER B 1 129 ? -8.227 -24.797 -3.908 1 97.62 129 SER B C 1
ATOM 2887 O O . SER B 1 129 ? -7.207 -25.438 -4.188 1 97.62 129 SER B O 1
ATOM 2889 N N . LEU B 1 130 ? -8.789 -24.812 -2.703 1 98.25 130 LEU B N 1
ATOM 2890 C CA . LEU B 1 130 ? -8.211 -25.578 -1.615 1 98.25 130 LEU B CA 1
ATOM 2891 C C . LEU B 1 130 ? -8.234 -27.078 -1.939 1 98.25 130 LEU B C 1
ATOM 2893 O O . LEU B 1 130 ? -7.23 -27.766 -1.765 1 98.25 130 LEU B O 1
ATOM 2897 N N . VAL B 1 131 ? -9.344 -27.531 -2.475 1 98.5 131 VAL B N 1
ATOM 2898 C CA . VAL B 1 131 ? -9.508 -28.938 -2.812 1 98.5 131 VAL B CA 1
ATOM 2899 C C . VAL B 1 131 ? -8.57 -29.312 -3.955 1 98.5 131 VAL B C 1
ATOM 2901 O O . VAL B 1 131 ? -7.906 -30.344 -3.91 1 98.5 131 VAL B O 1
ATOM 2904 N N . ALA B 1 132 ? -8.523 -28.484 -4.98 1 97.69 132 ALA B N 1
ATOM 2905 C CA . ALA B 1 132 ? -7.645 -28.734 -6.121 1 97.69 132 ALA B CA 1
ATOM 2906 C C . ALA B 1 132 ? -6.184 -28.812 -5.688 1 97.69 132 ALA B C 1
ATOM 2908 O O . ALA B 1 132 ? -5.43 -29.656 -6.164 1 97.69 132 ALA B O 1
ATOM 2909 N N . GLY B 1 133 ? -5.777 -27.891 -4.801 1 96.38 133 GLY B N 1
ATOM 2910 C CA . GLY B 1 133 ? -4.422 -27.922 -4.285 1 96.38 133 GLY B CA 1
ATOM 2911 C C . GLY B 1 133 ? -4.113 -29.172 -3.482 1 96.38 133 GLY B C 1
ATOM 2912 O O . GLY B 1 133 ? -3.043 -29.766 -3.631 1 96.38 133 GLY B O 1
ATOM 2913 N N . ASP B 1 134 ? -5.051 -29.547 -2.648 1 97.56 134 ASP B N 1
ATOM 2914 C CA . ASP B 1 134 ? -4.895 -30.781 -1.877 1 97.56 134 ASP B CA 1
ATOM 2915 C C . ASP B 1 134 ? -4.68 -31.969 -2.795 1 97.56 134 ASP B C 1
ATOM 2917 O O . ASP B 1 134 ? -3.805 -32.812 -2.543 1 97.56 134 ASP B O 1
ATOM 2921 N N . GLU B 1 135 ? -5.445 -32.062 -3.82 1 97.25 135 GLU B N 1
ATOM 2922 C CA . GLU B 1 135 ? -5.355 -33.156 -4.754 1 97.25 135 GLU B CA 1
ATOM 2923 C C . GLU B 1 135 ? -4.016 -33.188 -5.484 1 97.25 135 GLU B C 1
ATOM 2925 O O . GLU B 1 135 ? -3.357 -34.219 -5.578 1 97.25 135 GLU B O 1
ATOM 2930 N N . LEU B 1 136 ? -3.641 -32.031 -5.953 1 95.12 136 LEU B N 1
ATOM 2931 C CA . LEU B 1 136 ? -2.383 -31.922 -6.684 1 95.12 136 LEU B CA 1
ATOM 2932 C C . LEU B 1 136 ? -1.203 -32.312 -5.797 1 95.12 136 LEU B C 1
ATOM 2934 O O . LEU B 1 136 ? -0.276 -32.969 -6.246 1 95.12 136 LEU B O 1
ATOM 2938 N N . LEU B 1 137 ? -1.26 -31.953 -4.547 1 94.94 137 LEU B N 1
ATOM 2939 C CA . LEU B 1 137 ? -0.121 -32.094 -3.646 1 94.94 137 LEU B CA 1
ATOM 2940 C C . LEU B 1 137 ? -0.144 -33.469 -2.959 1 94.94 137 LEU B C 1
ATOM 2942 O O . LEU B 1 137 ? 0.841 -33.875 -2.336 1 94.94 137 LEU B O 1
ATOM 2946 N N . SER B 1 138 ? -1.216 -34.188 -3.102 1 95.44 138 SER B N 1
ATOM 2947 C CA . SER B 1 138 ? -1.352 -35.469 -2.441 1 95.44 138 SER B CA 1
ATOM 2948 C C . SER B 1 138 ? -0.383 -36.5 -3.025 1 95.44 138 SER B C 1
ATOM 2950 O O . SER B 1 138 ? -0.06 -37.5 -2.377 1 95.44 138 SER B O 1
ATOM 2952 N N . ARG B 1 139 ? 0.171 -36.156 -4.184 1 90.69 139 ARG B N 1
ATOM 2953 C CA . ARG B 1 139 ? 1.053 -37.094 -4.879 1 90.69 139 ARG B CA 1
ATOM 2954 C C . ARG B 1 139 ? 2.432 -37.125 -4.23 1 90.69 139 ARG B C 1
ATOM 2956 O O . ARG B 1 139 ? 3.215 -38.062 -4.473 1 90.69 139 ARG B O 1
ATOM 2963 N N . GLY B 1 140 ? 2.779 -36.156 -3.461 1 91.19 140 GLY B N 1
ATOM 2964 C CA . GLY B 1 140 ? 4.039 -36.125 -2.734 1 91.19 140 GLY B CA 1
ATOM 2965 C C . GLY B 1 140 ? 5.195 -35.625 -3.578 1 91.19 140 GLY B C 1
ATOM 2966 O O . GLY B 1 140 ? 6.312 -35.469 -3.078 1 91.19 140 GLY B O 1
ATOM 2967 N N . GLU B 1 141 ? 5.016 -35.562 -4.887 1 90.81 141 GLU B N 1
ATOM 2968 C CA . GLU B 1 141 ? 6.02 -35.031 -5.812 1 90.81 141 GLU B CA 1
ATOM 2969 C C . GLU B 1 141 ? 5.367 -34.281 -6.973 1 90.81 141 GLU B C 1
ATOM 2971 O O . GLU B 1 141 ? 4.18 -34.469 -7.246 1 90.81 141 GLU B O 1
ATOM 2976 N N . PHE B 1 142 ? 6.191 -33.406 -7.516 1 88.62 142 PHE B N 1
ATOM 2977 C CA . PHE B 1 142 ? 5.668 -32.688 -8.656 1 88.62 142 PHE B CA 1
ATOM 2978 C C . PHE B 1 142 ? 5.941 -33.406 -9.953 1 88.62 142 PHE B C 1
ATOM 2980 O O . PHE B 1 142 ? 7.059 -33.906 -10.18 1 88.62 142 PHE B O 1
ATOM 2987 N N . ALA B 1 143 ? 4.93 -33.594 -10.734 1 88.56 143 ALA B N 1
ATOM 2988 C CA . ALA B 1 143 ? 5.102 -34 -12.133 1 88.56 143 ALA B CA 1
ATOM 2989 C C . ALA B 1 143 ? 5.266 -32.75 -13.023 1 88.56 143 ALA B C 1
ATOM 2991 O O . ALA B 1 143 ? 5.105 -31.625 -12.57 1 88.56 143 ALA B O 1
ATOM 2992 N N . ASP B 1 144 ? 5.699 -33.031 -14.273 1 82.88 144 ASP B N 1
ATOM 2993 C CA . ASP B 1 144 ? 5.84 -31.953 -15.242 1 82.88 144 ASP B CA 1
ATOM 2994 C C . ASP B 1 144 ? 4.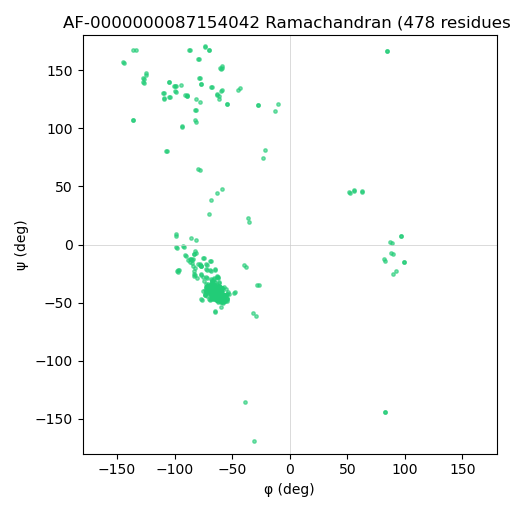539 -31.172 -15.367 1 82.88 144 ASP B C 1
ATOM 2996 O O . ASP B 1 144 ? 3.467 -31.75 -15.539 1 82.88 144 ASP B O 1
ATOM 3000 N N . GLY B 1 145 ? 4.578 -29.891 -15.094 1 83.38 145 GLY B N 1
ATOM 3001 C CA . GLY B 1 145 ? 3.428 -29.016 -15.266 1 83.38 145 GLY B CA 1
ATOM 3002 C C . GLY B 1 145 ? 2.686 -28.75 -13.977 1 83.38 145 GLY B C 1
ATOM 3003 O O . GLY B 1 145 ? 1.865 -27.828 -13.906 1 83.38 145 GLY B O 1
ATOM 3004 N N . ASP B 1 146 ? 2.955 -29.562 -12.945 1 87.19 146 ASP B N 1
ATOM 3005 C CA . ASP B 1 146 ? 2.23 -29.438 -11.68 1 87.19 146 ASP B CA 1
ATOM 3006 C C . ASP B 1 146 ? 2.404 -28.047 -11.078 1 87.19 146 ASP B C 1
ATOM 3008 O O . ASP B 1 146 ? 1.461 -27.484 -10.516 1 87.19 146 ASP B O 1
ATOM 3012 N N . LEU B 1 147 ? 3.562 -27.562 -11.234 1 82.12 147 LEU B N 1
ATOM 3013 C CA . LEU B 1 147 ? 3.836 -26.266 -10.648 1 82.12 147 LEU B CA 1
ATOM 3014 C C . LEU B 1 147 ? 3.029 -25.172 -11.352 1 82.12 147 LEU B C 1
ATOM 3016 O O . LEU B 1 147 ? 2.596 -24.203 -10.719 1 82.12 147 LEU B O 1
ATOM 3020 N N . LEU B 1 148 ? 2.883 -25.328 -12.578 1 79 148 LEU B N 1
ATOM 3021 C CA . LEU B 1 148 ? 2.062 -24.375 -13.328 1 79 148 LEU B CA 1
ATOM 3022 C C . LEU B 1 148 ? 0.605 -24.453 -12.891 1 79 148 LEU B C 1
ATOM 3024 O O . LEU B 1 148 ? -0.052 -23.422 -12.727 1 79 148 LEU B O 1
ATOM 3028 N N . ILE B 1 149 ? 0.168 -25.641 -12.734 1 86.56 149 ILE B N 1
ATOM 3029 C CA . ILE B 1 149 ? -1.198 -25.844 -12.266 1 86.56 149 ILE B CA 1
ATOM 3030 C C . ILE B 1 149 ? -1.375 -25.219 -10.883 1 86.56 149 ILE B C 1
ATOM 3032 O O . ILE B 1 149 ? -2.359 -24.516 -10.641 1 86.56 149 ILE B O 1
ATOM 3036 N N . TYR B 1 150 ? -0.439 -25.375 -10.055 1 89.19 150 TYR B N 1
ATOM 3037 C CA . TYR B 1 150 ? -0.554 -24.844 -8.703 1 89.19 150 TYR B CA 1
ATOM 3038 C C . TYR B 1 150 ? -0.523 -23.312 -8.719 1 89.19 150 TYR B C 1
ATOM 3040 O O . TYR B 1 150 ? -1.172 -22.672 -7.891 1 89.19 150 TYR B O 1
ATOM 3048 N N . ARG B 1 151 ? 0.203 -22.812 -9.586 1 83.94 151 ARG B N 1
ATOM 3049 C CA . ARG B 1 151 ? 0.234 -21.359 -9.719 1 83.94 151 ARG B CA 1
ATOM 3050 C C . ARG B 1 151 ? -1.167 -20.812 -9.953 1 83.94 151 ARG B C 1
ATOM 3052 O O . ARG B 1 151 ? -1.531 -19.781 -9.383 1 83.94 151 ARG B O 1
ATOM 3059 N N . GLY B 1 152 ? -1.88 -21.469 -10.797 1 86.19 152 GLY B N 1
ATOM 3060 C CA . GLY B 1 152 ? -3.26 -21.078 -11.031 1 86.19 152 GLY B CA 1
ATOM 3061 C C . GLY B 1 152 ? -4.133 -21.188 -9.797 1 86.19 152 GLY B C 1
ATOM 3062 O O . GLY B 1 152 ? -4.902 -20.281 -9.484 1 86.19 152 GLY B O 1
ATOM 3063 N N . ILE B 1 153 ? -3.98 -22.25 -9.062 1 91.75 153 ILE B N 1
ATOM 3064 C CA . ILE B 1 153 ? -4.719 -22.516 -7.836 1 91.75 153 ILE B CA 1
ATOM 3065 C C . ILE B 1 153 ? -4.418 -21.422 -6.812 1 91.75 153 ILE B C 1
ATOM 3067 O O . ILE B 1 153 ? -5.336 -20.844 -6.215 1 91.75 153 ILE B O 1
ATOM 3071 N N . ASN B 1 154 ? -3.135 -21.141 -6.688 1 90.81 154 ASN B N 1
ATOM 3072 C CA . ASN B 1 154 ? -2.674 -20.109 -5.762 1 90.81 154 ASN B CA 1
ATOM 3073 C C . ASN B 1 154 ? -3.23 -18.734 -6.129 1 90.81 154 ASN B C 1
ATOM 3075 O O . ASN B 1 154 ? -3.662 -17.984 -5.254 1 90.81 154 ASN B O 1
ATOM 3079 N N . GLY B 1 155 ? -3.244 -18.453 -7.34 1 88.12 155 GLY B N 1
ATOM 3080 C CA . GLY B 1 155 ? -3.779 -17.203 -7.832 1 88.12 155 GLY B CA 1
ATOM 3081 C C . GLY B 1 155 ? -5.262 -17.031 -7.551 1 88.12 155 GLY B C 1
ATOM 3082 O O . GLY B 1 155 ? -5.695 -15.969 -7.102 1 88.12 155 GLY B O 1
ATOM 3083 N N . ASP B 1 156 ? -5.98 -18.031 -7.785 1 92.19 156 ASP B N 1
ATOM 3084 C CA . ASP B 1 156 ? -7.422 -18 -7.555 1 92.19 156 ASP B CA 1
ATOM 3085 C C . ASP B 1 156 ? -7.734 -17.734 -6.086 1 92.19 156 ASP B C 1
ATOM 3087 O O . ASP B 1 156 ? -8.633 -16.953 -5.766 1 92.19 156 ASP B O 1
ATOM 3091 N N . PHE B 1 157 ? -6.973 -18.438 -5.211 1 95.5 157 PHE B N 1
ATOM 3092 C CA . PHE B 1 157 ? -7.172 -18.266 -3.777 1 95.5 157 PHE B CA 1
ATOM 3093 C C . PHE B 1 157 ? -6.926 -16.828 -3.367 1 95.5 157 PHE B C 1
ATOM 3095 O O . PHE B 1 157 ? -7.801 -16.188 -2.785 1 95.5 157 PHE B O 1
ATOM 3102 N N . HIS B 1 158 ? -5.812 -16.219 -3.76 1 92.94 158 HIS B N 1
ATOM 3103 C CA . HIS B 1 158 ? -5.406 -14.891 -3.33 1 92.94 158 HIS B CA 1
ATOM 3104 C C . HIS B 1 158 ? -6.258 -13.812 -3.986 1 92.94 158 HIS B C 1
ATOM 3106 O O . HIS B 1 158 ? -6.672 -12.852 -3.328 1 92.94 158 HIS B O 1
ATOM 3112 N N . ASP B 1 159 ? -6.559 -14.016 -5.273 1 91.62 159 ASP B N 1
ATOM 3113 C CA . ASP B 1 159 ? -7.359 -13.023 -5.988 1 91.62 159 ASP B CA 1
ATOM 3114 C C . ASP B 1 159 ? -8.773 -12.938 -5.414 1 91.62 159 ASP B C 1
ATOM 3116 O O . ASP B 1 159 ? -9.328 -11.844 -5.277 1 91.62 159 ASP B O 1
ATOM 3120 N N . THR B 1 160 ? -9.297 -14.078 -5.117 1 95.69 160 THR B N 1
ATOM 3121 C CA . THR B 1 160 ? -10.641 -14.102 -4.555 1 95.69 160 THR B CA 1
ATOM 3122 C C . THR B 1 160 ? -10.664 -13.453 -3.174 1 95.69 160 THR B C 1
ATOM 3124 O O . THR B 1 160 ? -11.594 -12.711 -2.846 1 95.69 160 THR B O 1
ATOM 3127 N N . LEU B 1 161 ? -9.688 -13.75 -2.424 1 95.25 161 LEU B N 1
ATOM 3128 C CA . LEU B 1 161 ? -9.594 -13.164 -1.093 1 95.25 161 LEU B CA 1
ATOM 3129 C C . LEU B 1 161 ? -9.453 -11.648 -1.18 1 95.25 161 LEU B C 1
ATOM 3131 O O . LEU B 1 161 ? -10.055 -10.914 -0.396 1 95.25 161 LEU B O 1
ATOM 3135 N N . LEU B 1 162 ? -8.641 -11.234 -2.072 1 94.12 162 LEU B N 1
ATOM 3136 C CA . LEU B 1 162 ? -8.453 -9.805 -2.277 1 94.12 162 LEU B CA 1
ATOM 3137 C C . LEU B 1 162 ? -9.758 -9.133 -2.682 1 94.12 162 LEU B C 1
ATOM 3139 O O . LEU B 1 162 ? -10.094 -8.062 -2.176 1 94.12 162 LEU B O 1
ATOM 3143 N N . ALA B 1 163 ? -10.453 -9.75 -3.559 1 94.88 163 ALA B N 1
ATOM 3144 C CA . ALA B 1 163 ? -11.75 -9.227 -3.969 1 94.88 163 ALA B CA 1
ATOM 3145 C C . ALA B 1 163 ? -12.711 -9.164 -2.787 1 94.88 163 ALA B C 1
ATOM 3147 O O . ALA B 1 163 ? -13.469 -8.195 -2.646 1 94.88 163 ALA B O 1
ATOM 3148 N N . ALA B 1 164 ? -12.648 -10.109 -1.936 1 96.69 164 ALA B N 1
ATOM 3149 C CA . ALA B 1 164 ? -13.547 -10.219 -0.787 1 96.69 164 A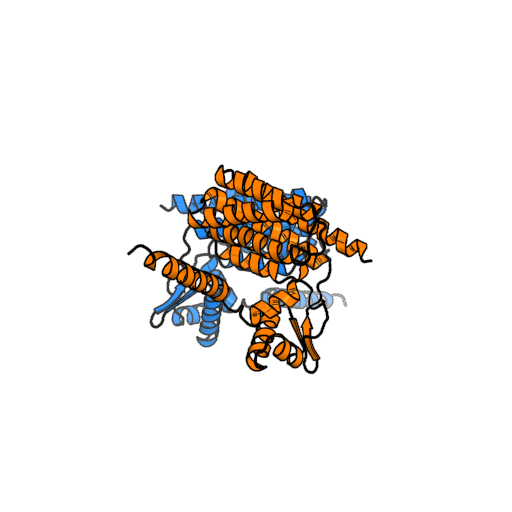LA B CA 1
ATOM 3150 C C . ALA B 1 164 ? -13.266 -9.117 0.231 1 96.69 164 ALA B C 1
ATOM 3152 O O . ALA B 1 164 ? -14.109 -8.82 1.084 1 96.69 164 ALA B O 1
ATOM 3153 N N . ALA B 1 165 ? -12.086 -8.586 0.171 1 96.44 165 ALA B N 1
ATOM 3154 C CA . ALA B 1 165 ? -11.758 -7.473 1.056 1 96.44 165 ALA B CA 1
ATOM 3155 C C . ALA B 1 165 ? -12.602 -6.242 0.739 1 96.44 165 ALA B C 1
ATOM 3157 O O . ALA B 1 165 ? -12.719 -5.332 1.563 1 96.44 165 ALA B O 1
ATOM 3158 N N . ARG B 1 166 ? -13.141 -6.207 -0.499 1 95.31 166 ARG B N 1
ATOM 3159 C CA . ARG B 1 166 ? -14.023 -5.129 -0.943 1 95.31 166 ARG B CA 1
ATOM 3160 C C . ARG B 1 166 ? -13.383 -3.768 -0.699 1 95.31 166 ARG B C 1
ATOM 3162 O O . ARG B 1 166 ? -14.016 -2.867 -0.146 1 95.31 166 ARG B O 1
ATOM 3169 N N . ASN B 1 167 ? -12.18 -3.654 -1.014 1 93.5 167 ASN B N 1
ATOM 3170 C CA . ASN B 1 167 ? -11.414 -2.42 -0.889 1 93.5 167 ASN B CA 1
ATOM 3171 C C . ASN B 1 167 ? -10.555 -2.168 -2.123 1 93.5 167 ASN B C 1
ATOM 3173 O O . ASN B 1 167 ? -9.492 -2.783 -2.283 1 93.5 167 ASN B O 1
ATOM 3177 N N . ARG B 1 168 ? -10.93 -1.26 -2.867 1 86.81 168 ARG B N 1
ATOM 3178 C CA . ARG B 1 168 ? -10.281 -0.979 -4.148 1 86.81 168 ARG B CA 1
ATOM 3179 C C . ARG B 1 168 ? -8.859 -0.472 -3.943 1 86.81 168 ARG B C 1
ATOM 3181 O O . ARG B 1 168 ? -7.953 -0.833 -4.699 1 86.81 168 ARG B O 1
ATOM 3188 N N . MET B 1 169 ? -8.664 0.377 -2.973 1 86.5 169 MET B N 1
ATOM 3189 C CA . MET B 1 169 ? -7.336 0.917 -2.691 1 86.5 169 MET B CA 1
ATOM 3190 C C . MET B 1 169 ? -6.348 -0.202 -2.379 1 86.5 169 MET B C 1
ATOM 3192 O O . MET B 1 169 ? -5.242 -0.231 -2.928 1 86.5 169 MET B O 1
ATOM 3196 N N . LEU B 1 170 ? -6.746 -1.099 -1.551 1 91.75 170 LEU B N 1
ATOM 3197 C CA . LEU B 1 170 ? -5.91 -2.238 -1.188 1 91.75 170 LEU B CA 1
ATOM 3198 C C . LEU B 1 170 ? -5.559 -3.068 -2.42 1 91.75 170 LEU B C 1
ATOM 3200 O O . LEU B 1 170 ? -4.398 -3.443 -2.609 1 91.75 170 LEU B O 1
ATOM 3204 N N . SER B 1 171 ? -6.551 -3.334 -3.25 1 89.62 171 SER B N 1
ATOM 3205 C CA . SER B 1 171 ? -6.34 -4.125 -4.461 1 89.62 171 SER B CA 1
ATOM 3206 C C . SER B 1 171 ? -5.324 -3.459 -5.387 1 89.62 171 SER B C 1
ATOM 3208 O O . SER B 1 171 ? -4.445 -4.125 -5.93 1 89.62 171 SER B O 1
ATOM 3210 N N . GLU B 1 172 ? -5.406 -2.221 -5.484 1 83.75 172 GLU B N 1
ATOM 3211 C CA . GLU B 1 172 ? -4.496 -1.477 -6.344 1 83.75 172 GLU B CA 1
ATOM 3212 C C . GLU B 1 172 ? -3.07 -1.504 -5.797 1 83.75 172 GLU B C 1
ATOM 3214 O O . GLU B 1 172 ? -2.109 -1.657 -6.555 1 83.75 172 GLU B O 1
ATOM 3219 N N . MET B 1 173 ? -2.934 -1.364 -4.586 1 89.12 173 MET B N 1
ATOM 3220 C CA . MET B 1 173 ? -1.612 -1.342 -3.965 1 89.12 173 MET B CA 1
ATOM 3221 C C . MET B 1 173 ? -0.95 -2.713 -4.043 1 89.12 173 MET B C 1
ATOM 3223 O O . MET B 1 173 ? 0.25 -2.812 -4.305 1 89.12 173 MET B O 1
ATOM 3227 N N . ILE B 1 174 ? -1.742 -3.725 -3.812 1 88.88 174 ILE B N 1
ATOM 3228 C CA . ILE B 1 174 ? -1.2 -5.078 -3.895 1 88.88 174 ILE B CA 1
ATOM 3229 C C . ILE B 1 174 ? -0.764 -5.371 -5.328 1 88.88 174 ILE B C 1
ATOM 3231 O O . ILE B 1 174 ? 0.258 -6.023 -5.551 1 88.88 174 ILE B O 1
ATOM 3235 N N . ARG B 1 175 ? -1.46 -4.867 -6.301 1 80.94 175 ARG B N 1
ATOM 3236 C CA . ARG B 1 175 ? -1.081 -5.023 -7.699 1 80.94 175 ARG B CA 1
ATOM 3237 C C . ARG B 1 175 ? 0.27 -4.371 -7.977 1 80.94 175 ARG B C 1
ATOM 3239 O O . ARG B 1 175 ? 1.076 -4.906 -8.742 1 80.94 175 ARG B O 1
ATOM 3246 N N . ILE B 1 176 ? 0.515 -3.316 -7.344 1 78.75 176 ILE B N 1
ATOM 3247 C CA . ILE B 1 176 ? 1.795 -2.631 -7.492 1 78.75 176 ILE B CA 1
ATOM 3248 C C . ILE B 1 176 ? 2.92 -3.516 -6.961 1 78.75 176 ILE B C 1
ATOM 3250 O O . ILE B 1 176 ? 3.986 -3.609 -7.57 1 78.75 176 ILE B O 1
ATOM 3254 N N . CYS B 1 177 ? 2.674 -4.148 -5.867 1 83.12 177 CYS B N 1
ATOM 3255 C CA . CYS B 1 177 ? 3.67 -5.047 -5.297 1 83.12 177 CYS B CA 1
ATOM 3256 C C . CYS B 1 177 ? 3.986 -6.191 -6.258 1 83.12 177 CYS B C 1
ATOM 3258 O O . CYS B 1 177 ? 5.129 -6.648 -6.324 1 83.12 177 CYS B O 1
ATOM 3260 N N . HIS B 1 178 ? 2.969 -6.562 -6.988 1 76.88 178 HIS B N 1
ATOM 3261 C CA . HIS B 1 178 ? 3.121 -7.711 -7.875 1 76.88 178 HIS B CA 1
ATOM 3262 C C . HIS B 1 178 ? 3.945 -7.352 -9.102 1 76.88 178 HIS B C 1
ATOM 3264 O O . HIS B 1 178 ? 4.414 -8.234 -9.828 1 76.88 178 HIS B O 1
ATOM 3270 N N . HIS B 1 179 ? 4.184 -6.129 -9.32 1 73.69 179 HIS B N 1
ATOM 3271 C CA . HIS B 1 179 ? 4.969 -5.711 -10.477 1 73.69 179 HIS B CA 1
ATOM 3272 C C . HIS B 1 179 ? 6.465 -5.809 -10.195 1 73.69 179 HIS B C 1
ATOM 3274 O O . HIS B 1 179 ? 7.285 -5.621 -11.094 1 73.69 179 HIS B O 1
ATOM 3280 N N . VAL B 1 180 ? 6.738 -6.078 -8.969 1 73 180 VAL B N 1
ATOM 3281 C CA . VAL B 1 180 ? 8.133 -6.375 -8.672 1 73 180 VAL B CA 1
ATOM 3282 C C . VAL B 1 180 ? 8.438 -7.832 -9.016 1 73 180 VAL B C 1
ATOM 3284 O O . VAL B 1 180 ? 7.73 -8.742 -8.57 1 73 180 VAL B O 1
ATOM 3287 N N . PRO B 1 181 ? 9.133 -8.102 -10.094 1 62.72 181 PRO B N 1
ATOM 3288 C CA . PRO B 1 181 ? 9.312 -9.406 -10.742 1 62.72 181 PRO B CA 1
ATOM 3289 C C . PRO B 1 181 ? 9.234 -10.57 -9.758 1 62.72 181 PRO B C 1
ATOM 3291 O O . PRO B 1 181 ? 8.539 -11.555 -10.008 1 62.72 181 PRO B O 1
ATOM 3294 N N . MET B 1 182 ? 10.039 -10.688 -8.812 1 62.5 182 MET B N 1
ATOM 3295 C CA . MET B 1 182 ? 9.984 -11.914 -8.023 1 62.5 182 MET B CA 1
ATOM 3296 C C . MET B 1 182 ? 8.875 -11.836 -6.977 1 62.5 182 MET B C 1
ATOM 3298 O O . MET B 1 182 ? 8.609 -12.82 -6.277 1 62.5 182 MET B O 1
ATOM 3302 N N . SER B 1 183 ? 8.102 -10.75 -6.98 1 58.81 183 SER B N 1
ATOM 3303 C CA . SER B 1 183 ? 7.148 -10.562 -5.895 1 58.81 183 SER B CA 1
ATOM 3304 C C . SER B 1 183 ? 5.75 -11.008 -6.305 1 58.81 183 SER B C 1
ATOM 3306 O O . SER B 1 183 ? 4.816 -10.945 -5.504 1 58.81 183 SER B O 1
ATOM 3308 N N . SER B 1 184 ? 5.535 -11.617 -7.457 1 57.88 184 SER B N 1
ATOM 3309 C CA . SER B 1 184 ? 4.18 -11.992 -7.852 1 57.88 184 SER B CA 1
ATOM 3310 C C . SER B 1 184 ? 3.727 -13.258 -7.133 1 57.88 184 SER B C 1
ATOM 3312 O O . SER B 1 184 ? 4.535 -14.148 -6.863 1 57.88 184 SER B O 1
ATOM 3314 N N . SER B 1 185 ? 2.547 -13.156 -6.367 1 56.75 185 SER B N 1
ATOM 3315 C CA . SER B 1 185 ? 1.924 -14.344 -5.789 1 56.75 185 SER B CA 1
ATOM 3316 C C . SER B 1 185 ? 2.018 -15.531 -6.73 1 56.75 185 SER B C 1
ATOM 3318 O O . SER B 1 185 ? 1.832 -16.672 -6.316 1 56.75 185 SER B O 1
ATOM 3320 N N . ARG B 1 186 ? 2.242 -15.195 -7.938 1 56.56 186 ARG B N 1
ATOM 3321 C CA . ARG B 1 186 ? 2.299 -16.234 -8.961 1 56.56 186 ARG B CA 1
ATOM 3322 C C . ARG B 1 186 ? 3.701 -16.828 -9.07 1 56.56 186 ARG B C 1
ATOM 3324 O O . ARG B 1 186 ? 3.906 -17.828 -9.742 1 56.56 186 ARG B O 1
ATOM 3331 N N . ASN B 1 187 ? 4.633 -16.094 -8.461 1 52.19 187 ASN B N 1
ATOM 3332 C CA . ASN B 1 187 ? 5.996 -16.609 -8.562 1 52.19 187 ASN B CA 1
ATOM 3333 C C . ASN B 1 187 ? 6.234 -17.766 -7.594 1 52.19 187 ASN B C 1
ATOM 3335 O O . ASN B 1 187 ? 6.406 -17.547 -6.391 1 52.19 187 ASN B O 1
ATOM 3339 N N . ILE B 1 188 ? 5.508 -18.859 -7.828 1 51.69 188 ILE B N 1
ATOM 3340 C CA . ILE B 1 188 ? 5.832 -20.078 -7.105 1 51.69 188 ILE B CA 1
ATOM 3341 C C . ILE B 1 188 ? 7.242 -20.547 -7.473 1 51.69 188 ILE B C 1
ATOM 3343 O O . ILE B 1 188 ? 7.449 -21.141 -8.531 1 51.69 188 ILE B O 1
ATOM 3347 N N . VAL B 1 189 ? 8.102 -19.594 -7.496 1 51.25 189 VAL B N 1
ATOM 3348 C CA . VAL B 1 189 ? 9.453 -20.016 -7.84 1 51.25 189 VAL B CA 1
ATOM 3349 C C . VAL B 1 189 ? 9.688 -21.453 -7.359 1 51.25 189 VAL B C 1
ATOM 3351 O O . VAL B 1 189 ? 8.867 -22 -6.625 1 51.25 189 VAL B O 1
ATOM 3354 N N . ALA B 1 190 ? 11 -21.906 -7.398 1 55.06 190 ALA B N 1
ATOM 3355 C CA . ALA B 1 190 ? 11.781 -23.141 -7.336 1 55.06 190 ALA B CA 1
ATOM 3356 C C . ALA B 1 190 ? 11.516 -23.891 -6.031 1 55.06 190 ALA B C 1
ATOM 3358 O O . ALA B 1 190 ? 12.43 -24.109 -5.242 1 55.06 190 ALA B O 1
ATOM 3359 N N . PHE B 1 191 ? 10.242 -23.984 -5.789 1 67.56 191 PHE B N 1
ATOM 3360 C CA . PHE B 1 191 ? 10.086 -24.531 -4.445 1 67.56 191 PHE B CA 1
ATOM 3361 C C . PHE B 1 191 ? 9.906 -26.047 -4.492 1 67.56 191 PHE B C 1
ATOM 3363 O O . PHE B 1 191 ? 9.359 -26.578 -5.461 1 67.56 191 PHE B O 1
ATOM 3370 N N . GLU B 1 192 ? 10.516 -26.656 -3.66 1 77.25 192 GLU B N 1
ATOM 3371 C CA . GLU B 1 192 ? 10.328 -28.078 -3.402 1 77.25 192 GLU B CA 1
ATOM 3372 C C . GLU B 1 192 ? 8.883 -28.375 -2.99 1 77.25 192 GLU B C 1
ATOM 3374 O O . GLU B 1 192 ? 8.172 -27.484 -2.531 1 77.25 192 GLU B O 1
ATOM 3379 N N . HIS B 1 193 ? 8.492 -29.516 -3.303 1 88.88 193 HIS B N 1
ATOM 3380 C CA . HIS B 1 193 ? 7.145 -29.984 -3.008 1 88.88 193 HIS B CA 1
ATOM 3381 C C . HIS B 1 193 ? 6.758 -29.688 -1.563 1 88.88 193 HIS B C 1
ATOM 3383 O O . HIS B 1 193 ? 5.652 -29.188 -1.302 1 88.88 193 HIS B O 1
ATOM 3389 N N . ARG B 1 194 ? 7.676 -29.875 -0.679 1 87.69 194 ARG B N 1
ATOM 3390 C CA . ARG B 1 194 ? 7.398 -29.703 0.742 1 87.69 194 ARG B CA 1
ATOM 3391 C C . ARG B 1 194 ? 7.086 -28.234 1.06 1 87.69 194 ARG B C 1
ATOM 3393 O O . ARG B 1 194 ? 6.254 -27.953 1.92 1 87.69 194 ARG B O 1
ATOM 3400 N N . ASP B 1 195 ? 7.715 -27.375 0.426 1 86.44 195 ASP B N 1
ATOM 3401 C CA . ASP B 1 195 ? 7.496 -25.938 0.646 1 86.44 195 ASP B CA 1
ATOM 3402 C C . ASP B 1 195 ? 6.109 -25.516 0.162 1 86.44 195 ASP B C 1
ATOM 3404 O O . ASP B 1 195 ? 5.414 -24.766 0.84 1 86.44 195 ASP B O 1
ATOM 3408 N N . VAL B 1 196 ? 5.762 -26.062 -0.962 1 89.62 196 VAL B N 1
ATOM 3409 C CA . VAL B 1 196 ? 4.465 -25.719 -1.539 1 89.62 196 VAL B CA 1
ATOM 3410 C C . VAL B 1 196 ? 3.348 -26.297 -0.668 1 89.62 196 VAL B C 1
ATOM 3412 O O . VAL B 1 196 ? 2.326 -25.641 -0.448 1 89.62 196 VAL B O 1
ATOM 3415 N N . ARG B 1 197 ? 3.537 -27.469 -0.173 1 92.81 197 ARG B N 1
ATOM 3416 C CA . ARG B 1 197 ? 2.561 -28.094 0.712 1 92.81 197 ARG B CA 1
ATOM 3417 C C . ARG B 1 197 ? 2.332 -27.234 1.96 1 92.81 197 ARG B C 1
ATOM 3419 O O . ARG B 1 197 ? 1.188 -27 2.352 1 92.81 197 ARG B O 1
ATOM 3426 N N . ARG B 1 198 ? 3.377 -26.812 2.584 1 91.44 198 ARG B N 1
ATOM 3427 C CA . ARG B 1 198 ? 3.268 -25.984 3.775 1 91.44 198 ARG B CA 1
ATOM 3428 C C . ARG B 1 198 ? 2.506 -24.703 3.475 1 91.44 198 ARG B C 1
ATOM 3430 O O . ARG B 1 198 ? 1.651 -24.281 4.258 1 91.44 198 ARG B O 1
ATOM 3437 N N . ARG B 1 199 ? 2.816 -24.125 2.393 1 91.56 199 ARG B N 1
ATOM 3438 C CA . ARG B 1 199 ? 2.156 -22.891 1.99 1 91.56 199 ARG B CA 1
ATOM 3439 C C . ARG B 1 199 ? 0.671 -23.125 1.728 1 91.56 199 ARG B C 1
ATOM 3441 O O . ARG B 1 199 ? -0.165 -22.281 2.068 1 91.56 199 ARG B O 1
ATOM 3448 N N . HIS B 1 200 ? 0.376 -24.203 1.137 1 94.56 200 HIS B N 1
ATOM 3449 C CA . HIS B 1 200 ? -1.016 -24.547 0.87 1 94.56 200 HIS B CA 1
ATOM 3450 C C . HIS B 1 200 ? -1.78 -24.797 2.166 1 94.56 200 HIS B C 1
ATOM 3452 O O . HIS B 1 200 ? -2.951 -24.438 2.281 1 94.56 200 HIS B O 1
ATOM 3458 N N . ASP B 1 201 ? -1.118 -25.375 3.113 1 96.69 201 ASP B N 1
ATOM 3459 C CA . ASP B 1 201 ? -1.729 -25.578 4.422 1 96.69 201 ASP B CA 1
ATOM 3460 C C . ASP B 1 201 ? -2.088 -24.234 5.07 1 96.69 201 ASP B C 1
ATOM 3462 O O . ASP B 1 201 ? -3.109 -24.125 5.75 1 96.69 201 ASP B O 1
ATOM 3466 N N . ASP B 1 202 ? -1.248 -23.266 4.852 1 96.81 202 ASP B N 1
ATOM 3467 C CA . ASP B 1 202 ? -1.543 -21.922 5.344 1 96.81 202 ASP B CA 1
ATOM 3468 C C . ASP B 1 202 ? -2.848 -21.391 4.75 1 96.81 202 ASP B C 1
ATOM 3470 O O . ASP B 1 202 ? -3.615 -20.719 5.434 1 96.81 202 ASP B O 1
ATOM 3474 N N . HIS B 1 203 ? -3.096 -21.672 3.479 1 97.44 203 HIS B N 1
ATOM 3475 C CA . HIS B 1 203 ? -4.336 -21.234 2.85 1 97.44 203 HIS B CA 1
ATOM 3476 C C . HIS B 1 203 ? -5.551 -21.797 3.576 1 97.44 203 HIS B C 1
ATOM 3478 O O . HIS B 1 203 ? -6.539 -21.094 3.779 1 97.44 203 HIS B O 1
ATOM 3484 N N . HIS B 1 204 ? -5.43 -23.031 3.982 1 98.56 204 HIS B N 1
ATOM 3485 C CA . HIS B 1 204 ? -6.52 -23.625 4.742 1 98.56 204 HIS B CA 1
ATOM 3486 C C . HIS B 1 204 ? -6.754 -22.875 6.051 1 98.56 204 HIS B C 1
ATOM 3488 O O . HIS B 1 204 ? -7.895 -22.578 6.402 1 98.56 204 HIS B O 1
ATOM 3494 N N . ARG B 1 205 ? -5.699 -22.594 6.742 1 98.62 205 ARG B N 1
ATOM 3495 C CA . ARG B 1 205 ? -5.801 -21.922 8.031 1 98.62 205 ARG B CA 1
ATOM 3496 C C . ARG B 1 205 ? -6.363 -20.516 7.879 1 98.62 205 ARG B C 1
ATOM 3498 O O . ARG B 1 205 ? -7.148 -20.062 8.711 1 98.62 205 ARG B O 1
ATOM 3505 N N . ILE B 1 206 ? -5.957 -19.875 6.852 1 98.62 206 ILE B N 1
ATOM 3506 C CA . ILE B 1 206 ? -6.465 -18.531 6.57 1 98.62 206 ILE B CA 1
ATOM 3507 C C . ILE B 1 206 ? -7.969 -18.594 6.312 1 98.62 206 ILE B C 1
ATOM 3509 O O . ILE B 1 206 ? -8.734 -17.812 6.879 1 98.62 206 ILE B O 1
ATOM 3513 N N . TYR B 1 207 ? -8.352 -19.531 5.465 1 98.69 207 TYR B N 1
ATOM 3514 C CA . TYR B 1 207 ? -9.766 -19.703 5.137 1 98.69 207 TYR B CA 1
ATOM 3515 C C . TYR B 1 207 ? -10.578 -20.016 6.387 1 98.69 207 TYR B C 1
ATOM 3517 O O . TYR B 1 207 ? -11.656 -19.438 6.586 1 98.69 207 TYR B O 1
ATOM 3525 N N . GLU B 1 208 ? -10.055 -20.875 7.227 1 98.62 208 GLU B N 1
ATOM 3526 C CA . GLU B 1 208 ? -10.727 -21.234 8.469 1 98.62 208 GLU B CA 1
ATOM 3527 C C . GLU B 1 208 ? -10.922 -20.016 9.367 1 98.62 208 GLU B C 1
ATOM 3529 O O . GLU B 1 208 ? -12 -19.828 9.945 1 98.62 208 GLU B O 1
ATOM 3534 N N . ALA B 1 209 ? -9.906 -19.219 9.484 1 98.62 209 ALA B N 1
ATOM 3535 C CA . ALA B 1 209 ? -9.984 -18 10.305 1 98.62 209 ALA B CA 1
ATOM 3536 C C . ALA B 1 209 ? -11.023 -17.031 9.75 1 98.62 209 ALA B C 1
ATOM 3538 O O . ALA B 1 209 ? -11.742 -16.391 10.516 1 98.62 209 ALA B O 1
ATOM 3539 N N . ILE B 1 210 ? -11.148 -16.922 8.438 1 98.62 210 ILE B N 1
ATOM 3540 C CA . ILE B 1 210 ? -12.109 -16.031 7.793 1 98.62 210 ILE B CA 1
ATOM 3541 C C . ILE B 1 210 ? -13.523 -16.547 8.047 1 98.62 210 ILE B C 1
ATOM 3543 O O . ILE B 1 210 ? -14.406 -15.766 8.43 1 98.62 210 ILE B O 1
ATOM 3547 N N . MET B 1 211 ? -13.688 -17.828 7.914 1 98.12 211 MET B N 1
ATOM 3548 C CA . MET B 1 211 ? -15.008 -18.422 8.109 1 98.12 211 MET B CA 1
ATOM 3549 C C . MET B 1 211 ? -15.445 -18.312 9.562 1 98.12 211 MET B C 1
ATOM 3551 O O . MET B 1 211 ? -16.641 -18.156 9.844 1 98.12 211 MET B O 1
ATOM 3555 N N . ALA B 1 212 ? -14.492 -18.359 10.445 1 97.81 212 ALA B N 1
ATOM 3556 C CA . ALA B 1 212 ? -14.773 -18.25 11.875 1 97.81 212 ALA B CA 1
ATOM 3557 C C . ALA B 1 212 ? -14.93 -16.797 12.305 1 97.81 212 ALA B C 1
ATOM 3559 O O . ALA B 1 212 ? -15.164 -16.516 13.477 1 97.81 212 ALA B O 1
ATOM 3560 N N . ARG B 1 213 ? -14.68 -15.859 11.406 1 97.38 213 ARG B N 1
ATOM 3561 C CA . ARG B 1 213 ? -14.766 -14.422 11.672 1 97.38 213 ARG B CA 1
ATOM 3562 C C . ARG B 1 213 ? -13.758 -14.008 12.742 1 97.38 213 ARG B C 1
ATOM 3564 O O . ARG B 1 213 ? -14.125 -13.344 13.711 1 97.38 213 ARG B O 1
ATOM 3571 N N . GLU B 1 214 ? -12.625 -14.477 12.578 1 98 214 GLU B N 1
ATOM 3572 C CA . GLU B 1 214 ? -11.484 -14.109 13.414 1 98 214 GLU B CA 1
ATOM 3573 C C . GLU B 1 214 ? -10.516 -13.211 12.648 1 98 214 GLU B C 1
ATOM 3575 O O . GLU B 1 214 ? -9.453 -13.664 12.211 1 98 214 GLU B O 1
ATOM 3580 N N . PRO B 1 215 ? -10.82 -11.953 12.555 1 97.5 215 PRO B N 1
ATOM 3581 C CA . PRO B 1 215 ? -10.102 -11.055 11.641 1 97.5 215 PRO B CA 1
ATOM 3582 C C . PRO B 1 215 ? -8.625 -10.906 12 1 97.5 215 PRO B C 1
ATOM 3584 O O . PRO B 1 215 ? -7.766 -10.93 11.109 1 97.5 215 PRO B O 1
ATOM 3587 N N . TRP B 1 216 ? -8.305 -10.812 13.25 1 95.88 216 TRP B N 1
ATOM 3588 C CA . TRP B 1 216 ? -6.914 -10.609 13.648 1 95.88 216 TRP B CA 1
ATOM 3589 C C . TRP B 1 216 ? -6.094 -11.875 13.43 1 95.88 216 TRP B C 1
ATOM 3591 O O . TRP B 1 216 ? -4.918 -11.805 13.062 1 95.88 216 TRP B O 1
ATOM 3601 N N . ARG B 1 217 ? -6.742 -12.984 13.656 1 97.62 217 ARG B N 1
ATOM 3602 C CA . ARG B 1 217 ? -6.082 -14.25 13.367 1 97.62 217 ARG B CA 1
ATOM 3603 C C . ARG B 1 217 ? -5.848 -14.414 11.867 1 97.62 217 ARG B C 1
ATOM 3605 O O . ARG B 1 217 ? -4.77 -14.844 11.445 1 97.62 217 ARG B O 1
ATOM 3612 N N . ALA B 1 218 ? -6.816 -14.086 11.047 1 98.5 218 ALA B N 1
ATOM 3613 C CA . ALA B 1 218 ? -6.684 -14.164 9.594 1 98.5 218 ALA B CA 1
ATOM 3614 C C . ALA B 1 218 ? -5.535 -13.289 9.102 1 98.5 218 ALA B C 1
ATOM 3616 O O . ALA B 1 218 ? -4.73 -13.719 8.266 1 98.5 218 ALA B O 1
ATOM 3617 N N . GLU B 1 219 ? -5.438 -12.102 9.641 1 97.81 219 GLU B N 1
ATOM 3618 C CA . GLU B 1 219 ? -4.367 -11.18 9.273 1 97.81 219 GLU B CA 1
ATOM 3619 C C . GLU B 1 219 ? -2.998 -11.758 9.633 1 97.81 219 GLU B C 1
ATOM 3621 O O . GLU B 1 219 ? -2.082 -11.742 8.812 1 97.81 219 GLU B O 1
ATOM 3626 N N . ALA B 1 220 ? -2.932 -12.227 10.852 1 96.81 220 ALA B N 1
ATOM 3627 C CA . ALA B 1 220 ? -1.65 -12.734 11.336 1 96.81 220 ALA B CA 1
ATOM 3628 C C . ALA B 1 220 ? -1.173 -13.922 10.5 1 96.81 220 ALA B C 1
ATOM 3630 O O . ALA B 1 220 ? -0.002 -13.984 10.125 1 96.81 220 ALA B O 1
ATOM 3631 N N . ILE B 1 221 ? -2.074 -14.844 10.188 1 97.75 221 ILE B N 1
ATOM 3632 C CA . ILE B 1 221 ? -1.697 -16.031 9.43 1 97.75 221 ILE B CA 1
ATOM 3633 C C . ILE B 1 221 ? -1.295 -15.625 8.008 1 97.75 221 ILE B C 1
ATOM 3635 O O . ILE B 1 221 ? -0.311 -16.141 7.473 1 97.75 221 ILE B O 1
ATOM 3639 N N . MET B 1 222 ? -1.98 -14.711 7.402 1 97.44 222 MET B N 1
ATOM 3640 C CA . MET B 1 222 ? -1.646 -14.273 6.051 1 97.44 222 MET B CA 1
ATOM 3641 C C . MET B 1 222 ? -0.285 -13.594 6.02 1 97.44 222 MET B C 1
ATOM 3643 O O . MET B 1 222 ? 0.515 -13.828 5.113 1 97.44 222 MET B O 1
ATOM 3647 N N . ARG B 1 223 ? -0.045 -12.734 6.984 1 95.69 223 ARG B N 1
ATOM 3648 C CA . ARG B 1 223 ? 1.254 -12.078 7.051 1 95.69 223 ARG B CA 1
ATOM 3649 C C . ARG B 1 223 ? 2.383 -13.094 7.156 1 95.69 223 ARG B C 1
ATOM 3651 O O . ARG B 1 223 ? 3.398 -12.977 6.465 1 95.69 223 ARG B O 1
ATOM 3658 N N . GLU B 1 224 ? 2.168 -14.062 8 1 95 224 GLU B N 1
ATOM 3659 C CA . GLU B 1 224 ? 3.162 -15.117 8.164 1 95 224 GLU B CA 1
ATOM 3660 C C . GLU B 1 224 ? 3.336 -15.914 6.867 1 95 224 GLU B C 1
ATOM 3662 O O . GLU B 1 224 ? 4.457 -16.266 6.492 1 95 224 GLU B O 1
ATOM 3667 N N . HIS B 1 225 ? 2.266 -16.203 6.23 1 94.06 225 HIS B N 1
ATOM 3668 C CA . HIS B 1 225 ? 2.273 -16.938 4.969 1 94.06 225 HIS B CA 1
ATOM 3669 C C . HIS B 1 225 ? 3.115 -16.219 3.92 1 94.06 225 HIS B C 1
ATOM 3671 O O . HIS B 1 225 ? 3.996 -16.828 3.305 1 94.06 225 HIS B O 1
ATOM 3677 N N . VAL B 1 226 ? 2.934 -14.969 3.715 1 91.62 226 VAL B N 1
ATOM 3678 C CA . VAL B 1 226 ? 3.652 -14.188 2.713 1 91.62 226 VAL B CA 1
ATOM 3679 C C . VAL B 1 226 ? 5.117 -14.055 3.115 1 91.62 226 VAL B C 1
ATOM 3681 O O . VAL B 1 226 ? 6.012 -14.133 2.27 1 91.62 226 VAL B O 1
ATOM 3684 N N . SER B 1 227 ? 5.328 -13.867 4.43 1 89.75 227 SER B N 1
ATOM 3685 C CA . SER B 1 227 ? 6.695 -13.781 4.93 1 89.75 227 SER B CA 1
ATOM 3686 C C . SER B 1 227 ? 7.457 -15.078 4.699 1 89.75 227 SER B C 1
ATOM 3688 O O . SER B 1 227 ? 8.664 -15.062 4.457 1 89.75 227 SER B O 1
ATOM 3690 N N . GLY B 1 228 ? 6.727 -16.188 4.844 1 86.94 228 GLY B N 1
ATOM 3691 C CA . GLY B 1 228 ? 7.332 -17.484 4.555 1 86.94 228 GLY B CA 1
ATOM 3692 C C . GLY B 1 228 ? 7.781 -17.609 3.111 1 86.94 228 GLY B C 1
ATOM 3693 O O . GLY B 1 228 ? 8.836 -18.188 2.838 1 86.94 228 GLY B O 1
ATOM 3694 N N . VAL B 1 229 ? 7.039 -17.078 2.215 1 83.12 229 VAL B N 1
ATOM 3695 C CA . VAL B 1 229 ? 7.398 -17.094 0.799 1 83.12 229 VAL B CA 1
ATOM 3696 C C . VAL B 1 229 ? 8.664 -16.281 0.579 1 83.12 229 VAL B C 1
ATOM 3698 O O . VAL B 1 229 ? 9.57 -16.703 -0.149 1 83.12 229 VAL B O 1
ATOM 3701 N N . ARG B 1 230 ? 8.742 -15.156 1.227 1 82.19 230 ARG B N 1
ATOM 3702 C CA . ARG B 1 230 ? 9.93 -14.312 1.161 1 82.19 230 ARG B CA 1
ATOM 3703 C C . ARG B 1 230 ? 11.172 -15.07 1.612 1 82.19 230 ARG B C 1
ATOM 3705 O O . ARG B 1 230 ? 12.211 -15.031 0.945 1 82.19 230 ARG B O 1
ATOM 3712 N N . ALA B 1 231 ? 11.023 -15.75 2.725 1 83.5 231 ALA B N 1
ATOM 3713 C CA . ALA B 1 231 ? 12.156 -16.5 3.281 1 83.5 231 ALA B CA 1
ATOM 3714 C C . ALA B 1 231 ? 12.625 -17.578 2.316 1 83.5 231 ALA B C 1
ATOM 3716 O O . ALA B 1 231 ? 13.828 -17.781 2.145 1 83.5 231 ALA B O 1
ATOM 3717 N N . SER B 1 232 ? 11.68 -18.219 1.729 1 79.81 232 SER B N 1
ATOM 3718 C CA . SER B 1 232 ? 12.016 -19.266 0.772 1 79.81 232 SER B CA 1
ATOM 3719 C C . SER B 1 232 ? 12.703 -18.703 -0.46 1 79.81 232 SER B C 1
ATOM 3721 O O . SER B 1 232 ? 13.641 -19.297 -0.992 1 79.81 232 SER B O 1
ATOM 3723 N N . LEU B 1 233 ? 12.242 -17.625 -0.92 1 77.19 233 LEU B N 1
ATOM 3724 C CA . LEU B 1 233 ? 12.844 -16.953 -2.066 1 77.19 233 LEU B CA 1
ATOM 3725 C C . LEU B 1 233 ? 14.289 -16.562 -1.771 1 77.19 233 LEU B C 1
ATOM 3727 O O . LEU B 1 233 ? 15.18 -16.781 -2.598 1 77.19 233 LEU B O 1
ATOM 3731 N N . LEU B 1 234 ? 14.539 -16.094 -0.59 1 77.44 234 LEU B N 1
ATOM 3732 C CA . LEU B 1 234 ? 15.883 -15.68 -0.2 1 77.44 234 LEU B CA 1
ATOM 3733 C C . LEU B 1 234 ? 16.828 -16.875 -0.125 1 77.44 234 LEU B C 1
ATOM 3735 O O . LEU B 1 234 ? 17.984 -16.781 -0.509 1 77.44 234 LEU B O 1
ATOM 3739 N N . LYS B 1 235 ? 16.266 -17.938 0.325 1 76.81 235 LYS B N 1
ATOM 3740 C CA . LYS B 1 235 ? 17.047 -19.156 0.386 1 76.81 235 LYS B CA 1
ATOM 3741 C C . LYS B 1 235 ? 17.422 -19.641 -1.012 1 76.81 235 LYS B C 1
ATOM 3743 O O . LYS B 1 235 ? 18.547 -20.109 -1.234 1 76.81 235 LYS B O 1
ATOM 3748 N N . SER B 1 236 ? 16.516 -19.562 -1.857 1 71.88 236 SER B N 1
ATOM 3749 C CA . SER B 1 236 ? 16.75 -20.016 -3.225 1 71.88 236 SER B CA 1
ATOM 3750 C C . SER B 1 236 ? 17.766 -19.125 -3.93 1 71.88 236 SER B C 1
ATOM 3752 O O . SER B 1 236 ? 18.547 -19.594 -4.762 1 71.88 236 SER B O 1
ATOM 3754 N N . LEU B 1 237 ? 17.766 -17.891 -3.648 1 68.31 237 LEU B N 1
ATOM 3755 C CA . LEU B 1 237 ? 18.688 -16.953 -4.266 1 68.31 237 LEU B CA 1
ATOM 3756 C C . LEU B 1 237 ? 20.094 -17.094 -3.676 1 68.31 237 LEU B C 1
ATOM 3758 O O . LEU B 1 237 ? 21.094 -16.891 -4.371 1 68.31 237 LEU B O 1
ATOM 3762 N N . LYS B 1 238 ? 20.172 -17.297 -2.373 1 60.91 238 LYS B N 1
ATOM 3763 C CA . LYS B 1 238 ? 21.484 -17.531 -1.765 1 60.91 238 LYS B CA 1
ATOM 3764 C C . LYS B 1 238 ? 22.094 -18.844 -2.254 1 60.91 238 LYS B C 1
ATOM 3766 O O . LYS B 1 238 ? 23.312 -18.969 -2.336 1 60.91 238 LYS B O 1
ATOM 3771 N N . GLY B 1 239 ? 21.312 -19.828 -2.377 1 52.59 239 GLY B N 1
ATOM 3772 C CA . GLY B 1 239 ? 21.844 -21.078 -2.877 1 52.59 239 GLY B CA 1
ATOM 3773 C C . GLY B 1 239 ? 22.312 -21 -4.32 1 52.59 239 GLY B C 1
ATOM 3774 O O . GLY B 1 239 ? 23 -21.891 -4.809 1 52.59 239 GLY B O 1
ATOM 3775 N N . ARG B 1 240 ? 21.766 -20.234 -5.059 1 44.94 240 ARG B N 1
ATOM 3776 C CA . ARG B 1 240 ? 22.266 -20.094 -6.426 1 44.94 240 ARG B CA 1
ATOM 3777 C C . ARG B 1 240 ? 23.594 -19.359 -6.449 1 44.94 240 ARG B C 1
ATOM 3779 O O . ARG B 1 240 ? 24.234 -19.266 -7.496 1 44.94 240 ARG B O 1
ATOM 3786 N N . VAL B 1 241 ? 24.016 -18.609 -5.359 1 37.06 241 VAL B N 1
ATOM 3787 C CA . VAL B 1 241 ? 25.406 -18.156 -5.359 1 37.06 241 VAL B CA 1
ATOM 3788 C C . VAL B 1 241 ? 26.297 -19.25 -4.785 1 37.06 241 VAL B C 1
ATOM 3790 O O . VAL B 1 241 ? 25.969 -19.859 -3.773 1 37.06 241 VAL B O 1
#

Secondary structure (DSSP, 8-state):
--TTHHHHHHHHHHHHHHHHHHSS----HHHHHHHHHHTTSS-TT-EE-HHHHHHHHTS-HHHHHHHHHHHHHTTSEEEETTTEEEEPP--HHHHHHHHHHHHHHHHHHHHHHHHH---HHHHHHHHHHHHHHHHHHTTSSPPTTHHHHHHHHHHHHHHHHHHHT--HHHHHHHHHHHTSGGG-TT---S--HHHHHHHHHHHHHHHHHHHTT-HHHHHHHHHHHHHHHHHHHHHHHHHT-/--TTHHHHHHHHHHHHHHHHHHSS----HHHHHHHHHHTTSSPTT-EE-HHHHHHHHTS-HHHHHHHHHHHHHTTSEEEETTTEEEEPP--HHHHHHHHHHHHHHHHHHHHHHHHH---HHHHHHHHHHHHHHHHHHTTSSPPTTHHHHHHHHHHHHHHHHHHHT--HHHHHHHHHHHTSGGG-TT---S--HHHHHHHHHHHHHHHHHHHTT-HHHHHHHHHHHHHHHHHHHHHHHHHT-

Organism: NCBI:txid2511166

Solvent-accessible surface area (backbone atoms only — not comparable to full-atom values): 25236 Å² total; per-residue (Å²): 138,78,76,70,68,66,60,60,57,53,52,46,49,50,46,49,48,43,41,51,60,51,61,52,48,74,59,49,66,43,51,50,54,47,46,34,43,34,62,48,76,44,46,67,62,36,70,57,52,60,69,60,49,17,62,74,65,72,46,60,56,64,61,49,52,52,28,51,51,52,38,29,73,67,56,43,27,41,74,42,91,97,71,42,39,24,30,47,72,73,57,68,68,57,51,53,50,39,38,54,52,40,16,52,50,50,9,49,26,36,18,37,18,12,73,68,39,71,54,71,68,50,45,51,52,38,51,50,27,52,52,53,48,50,59,60,55,68,68,73,53,76,56,95,61,43,65,61,54,46,29,52,35,49,40,49,37,51,53,46,43,44,58,40,27,72,42,70,69,60,51,53,53,49,53,56,34,38,48,39,44,81,47,21,85,54,40,68,63,93,64,51,57,67,56,52,50,54,53,51,52,45,52,52,53,31,51,51,24,26,74,69,51,33,29,70,58,10,16,52,48,38,26,50,49,42,46,50,51,49,53,50,51,51,50,55,57,53,65,73,100,136,78,76,69,66,64,60,60,55,54,52,48,47,51,46,48,51,45,40,54,58,51,65,53,48,73,58,50,65,41,50,50,52,48,46,34,43,32,61,50,76,45,46,67,62,37,72,59,53,60,70,60,49,17,62,74,67,72,46,61,58,63,61,46,51,53,27,52,52,52,38,30,74,67,56,42,27,42,75,42,91,96,70,43,38,25,30,48,72,73,56,68,66,57,52,53,50,38,37,55,53,39,16,53,51,50,8,48,25,36,20,36,19,11,72,68,39,71,54,71,68,51,45,49,54,39,51,51,26,53,51,52,48,50,59,61,56,67,68,73,54,77,55,93,61,43,65,60,54,46,31,54,34,50,40,51,38,52,51,46,43,43,57,39,27,72,42,68,68,59,52,54,53,49,52,56,36,37,48,42,44,80,49,21,84,55,35,70,59,96,60,52,55,69,57,52,50,54,53,52,51,45,51,53,53,30,50,52,24,28,75,69,52,33,28,69,58,10,17,52,48,37,26,50,50,43,46,50,50,47,53,51,50,51,50,55,56,53,65,73,98